Protein AF-0000000080772899 (afdb_homodimer)

Secondary structure (DSSP, 8-state):
-----HHHHHHHHHHT-TTEEEEEEETHHHHT---TT--EEEEEEES-SS-EEEEEEETTEEEEEEEEETHHHHS--GGGGGGTTPEEEE-STTHHHHHHHHHHHHHHH-PPPPPHHHHHHHHHHHHHHHHHHTT-SHHHHHHHHHHHHHHHHHHHHTTT-----HHHHHHHHHHH-HHHHHHHHHHHSTT--HHHHHHHHHHHH-S-SS----/-----HHHHHHHHHHT-TTEEEEEEETHHHHT---TT--EEEEEEES-SS-EEEEEEETTEEEEEEEEETHHHHS--GGGGGGTTPEEEE-STTHHHHHHHHHHHHHHH-PPPPPHHHHHHHHHHHHHHHHHHTT-SHHHHHHHHHHHHHHHHHHHHTTT-----HHHHHHHHHHH-HHHHHHHHHHHSTT--HHHHHHHHHHHH-S-TT----

pLDDT: mean 91.38, std 11.82, range [28.06, 98.69]

InterPro domains:
  IPR041633 Polymerase beta, nucleotidyltransferase [PF18765] (10-60)
  IPR043519 Nucleotidyltransferase superfamily [G3DSA:3.30.460.10] (4-57)
  IPR043519 Nucleotidyltransferase superfamily [SSF81301] (3-81)

Organism: Chromobacterium violaceum (strain ATCC 12472 / DSM 30191 / JCM 1249 / CCUG 213 / NBRC 12614 / NCIMB 9131 / NCTC 9757 / MK) (NCBI:txid243365)

Sequence (428 aa):
MELTDLLPRIVAALERDERLHTVLLYGSRADGSANQGSDYDIAAFGAVPQTTRDTRRIDGQYLDLFLHPDSALDAPTEAHLALRGATILRQRGEAGSRFLARLEALHAAGPQPLSEDEAQARRDWAHKMAARIQRGDAEGDYRRVWLLTALLEDYFALRGMWFEGPKKALRWLERHDGASRLAFEQALKPNAGYEAIERLVRMVAGPPRDGGMAMELTDLLPRIVAALERDERLHTVLLYGSRADGSANQGSDYDIAAFGAVPQTTRDTRRIDGQYLDLFLHPDSALDAPTEAHLALRGATILRQRGEAGSRFLARLEALHAAGPQPLSEDEAQARRDWAHKMAARIQRGDAEGDYRRVWLLTALLEDYFALRGMWFEGPKKALRWLERHDGASRLAFEQALKPNAGYEAIERLVRMVAGPPRDGGMA

Nearest PDB structures (foldseek):
  4ebk-assembly1_B  TM=5.921E-01  e=7.227E-07  Pseudomonas aeruginosa
  3c18-assembly2_C  TM=4.710E-01  e=3.616E-07  Exiguobacterium sibiricum 255-15
  4ebj-assembly1_B  TM=5.857E-01  e=1.082E-06  Pseudomonas aeruginosa
  6un8-assembly1_A  TM=6.399E-01  e=6.114E-06  Staphylococcus aureus
  7ae9-assembly2_G  TM=5.530E-01  e=1.851E-03  Aphanizomenon flos-aquae 2012/KM1/D3

Solvent-accessible surface area (backbone atoms only — not comparable to full-atom values): 23346 Å² total; per-residue (Å²): 127,75,82,72,69,62,58,63,57,53,51,53,58,48,62,70,39,79,52,45,51,27,33,31,35,20,55,42,66,44,69,70,70,48,57,97,83,47,50,46,34,34,41,35,29,21,81,45,96,55,71,46,61,48,67,45,73,57,94,90,35,43,35,43,34,36,38,32,23,53,68,49,54,77,54,71,53,80,89,49,50,72,48,53,80,40,41,78,76,38,48,53,85,55,48,54,58,51,31,47,52,52,41,50,52,51,57,70,69,44,53,82,67,65,50,69,50,56,46,48,43,51,30,50,47,49,54,52,44,56,60,49,30,72,70,71,42,67,65,16,33,47,41,46,28,39,49,59,45,48,45,61,49,44,43,25,46,75,67,52,37,76,67,78,48,68,68,57,47,53,54,49,25,57,75,75,34,51,68,59,35,51,31,49,48,47,36,41,39,54,73,42,52,68,65,38,42,51,50,34,41,36,72,56,47,41,74,71,84,76,67,74,68,125,126,77,82,70,69,62,59,63,58,54,51,52,58,49,61,68,38,79,52,45,51,27,33,32,34,21,56,41,66,45,70,70,71,47,57,96,83,48,48,45,35,36,41,35,28,20,81,44,96,56,69,45,59,50,65,45,73,57,94,89,35,43,35,43,36,36,38,32,22,55,67,50,55,77,54,72,52,80,88,48,51,72,48,52,80,39,39,79,76,38,49,53,86,56,46,52,58,52,31,46,51,51,41,50,51,51,58,72,70,43,54,82,67,64,52,70,50,57,46,50,42,52,30,51,47,48,56,52,44,57,61,48,29,71,72,71,43,66,64,17,32,46,42,47,26,40,49,60,46,48,46,61,49,44,43,25,48,74,66,49,38,77,66,78,48,68,68,56,46,53,51,47,25,56,75,74,35,52,69,60,35,51,32,49,49,48,36,43,37,54,73,42,52,68,66,38,42,50,50,36,41,35,72,55,46,42,74,72,84,83,59,79,69,125

Structure (mmCIF, N/CA/C/O backbone):
data_AF-0000000080772899-model_v1
#
loop_
_entity.id
_entity.type
_entity.pdbx_description
1 polymer 'Polymerase beta nucleotidyltransferase domain-containing protein'
#
loop_
_atom_site.group_PDB
_atom_site.id
_atom_site.type_symbol
_atom_site.label_atom_id
_atom_site.label_alt_id
_atom_site.label_comp_id
_atom_site.label_asym_id
_atom_site.label_entity_id
_atom_site.label_seq_id
_atom_site.pdbx_PDB_ins_code
_atom_site.Cartn_x
_atom_site.Cartn_y
_atom_site.Cartn_z
_atom_site.occupancy
_atom_site.B_iso_or_equiv
_atom_site.auth_seq_id
_atom_site.auth_comp_id
_atom_site.auth_asym_id
_atom_site.auth_atom_id
_atom_site.pdbx_PDB_model_num
ATOM 1 N N . MET A 1 1 ? 6.246 33.562 25.125 1 28.16 1 MET A N 1
ATOM 2 C CA . MET A 1 1 ? 6.066 33.688 23.688 1 28.16 1 MET A CA 1
ATOM 3 C C . MET A 1 1 ? 4.8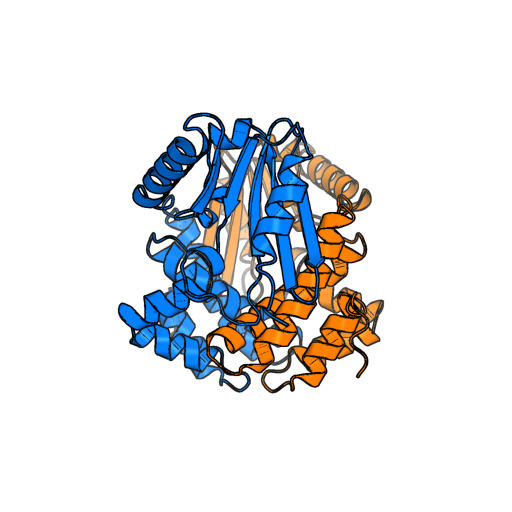44 32.906 23.219 1 28.16 1 MET A C 1
ATOM 5 O O . MET A 1 1 ? 4.727 31.703 23.484 1 28.16 1 MET A O 1
ATOM 9 N N . GLU A 1 2 ? 3.727 33.344 23.25 1 35.03 2 GLU A N 1
ATOM 10 C CA . GLU A 1 2 ? 2.439 32.719 22.938 1 35.03 2 GLU A CA 1
ATOM 11 C C . GLU A 1 2 ? 2.52 31.891 21.672 1 35.03 2 GLU A C 1
ATOM 13 O O . GLU A 1 2 ? 3.109 32.312 20.672 1 35.03 2 GLU A O 1
ATOM 18 N N . LEU A 1 3 ? 2.895 30.625 21.688 1 42.16 3 LEU A N 1
ATOM 19 C CA . LEU A 1 3 ? 2.904 29.688 20.562 1 42.16 3 LEU A CA 1
ATOM 20 C C . LEU A 1 3 ? 1.981 30.156 19.453 1 42.16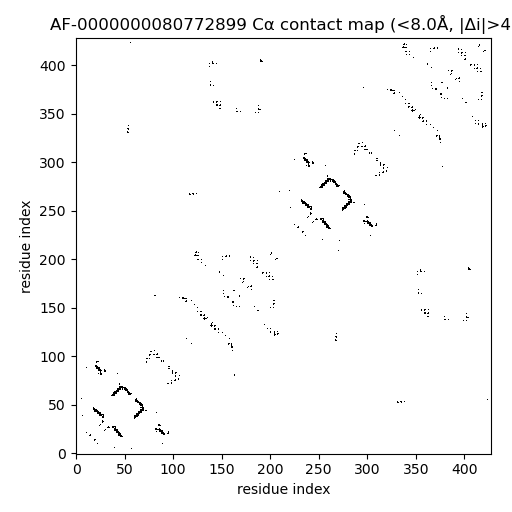 3 LEU A C 1
ATOM 22 O O . LEU A 1 3 ? 0.759 30.172 19.609 1 42.16 3 LEU A O 1
ATOM 26 N N . THR A 1 4 ? 2.186 31.297 18.812 1 51.69 4 THR A N 1
ATOM 27 C CA . THR A 1 4 ? 1.418 31.938 17.766 1 51.69 4 THR A CA 1
ATOM 28 C C . THR A 1 4 ? 0.928 30.922 16.734 1 51.69 4 THR A C 1
ATOM 30 O O . THR A 1 4 ? 1.703 30.078 16.266 1 51.69 4 THR A O 1
ATOM 33 N N . ASP A 1 5 ? -0.437 30.516 16.688 1 74.06 5 ASP A N 1
ATOM 34 C CA . ASP A 1 5 ? -1.216 29.594 15.859 1 74.06 5 ASP A CA 1
ATOM 35 C C . ASP A 1 5 ? -0.759 29.641 14.398 1 74.06 5 ASP A C 1
ATOM 37 O O . ASP A 1 5 ? -0.79 30.703 13.766 1 74.06 5 ASP A O 1
ATOM 41 N N . LEU A 1 6 ? 0.21 28.812 13.953 1 86.69 6 LEU A N 1
ATOM 42 C CA . LEU A 1 6 ? 0.747 28.672 12.602 1 86.69 6 LEU A CA 1
ATOM 43 C C . LEU A 1 6 ? -0.371 28.703 11.57 1 86.69 6 LEU A C 1
ATOM 45 O O . LEU A 1 6 ? -0.148 29.094 10.422 1 86.69 6 LEU A O 1
ATOM 49 N N . LEU A 1 7 ? -1.525 28.5 12.039 1 90.19 7 LEU A N 1
ATOM 50 C CA . LEU A 1 7 ? -2.623 28.312 11.102 1 90.19 7 LEU A CA 1
ATOM 51 C C . LEU A 1 7 ? -2.975 29.609 10.398 1 90.19 7 LEU A C 1
ATOM 53 O O . LEU A 1 7 ? -3.055 29.656 9.172 1 90.19 7 LEU A O 1
ATOM 57 N N . PRO A 1 8 ? -3.084 30.719 11.102 1 90.25 8 PRO A N 1
ATOM 58 C CA . PRO A 1 8 ? -3.398 31.984 10.422 1 90.25 8 PRO A CA 1
ATOM 59 C C . PRO A 1 8 ? -2.334 32.375 9.406 1 90.25 8 PRO A C 1
ATOM 61 O O . PRO A 1 8 ? -2.66 32.938 8.359 1 90.25 8 PRO A O 1
ATOM 64 N N . ARG A 1 9 ? -1.115 32.031 9.766 1 89.94 9 ARG A N 1
ATOM 65 C CA . ARG A 1 9 ? -0.028 32.375 8.844 1 89.94 9 ARG A CA 1
ATOM 66 C C . ARG A 1 9 ? -0.123 31.531 7.566 1 89.94 9 ARG A C 1
ATOM 68 O O . ARG A 1 9 ? 0.094 32.062 6.469 1 89.94 9 ARG A O 1
ATOM 75 N N . ILE A 1 10 ? -0.411 30.297 7.738 1 90.19 10 ILE A N 1
ATOM 76 C CA . ILE A 1 10 ? -0.549 29.406 6.594 1 90.19 10 ILE A CA 1
ATOM 77 C C . ILE A 1 10 ? -1.709 29.859 5.715 1 90.19 10 ILE A C 1
ATOM 79 O O . ILE A 1 10 ? -1.568 29.969 4.492 1 90.19 10 ILE A O 1
ATOM 83 N N . VAL A 1 11 ? -2.758 30.234 6.301 1 90.88 11 VAL A N 1
ATOM 84 C CA . VAL A 1 11 ? -3.955 30.641 5.578 1 90.88 11 VAL A CA 1
ATOM 85 C C . VAL A 1 11 ? -3.682 31.953 4.832 1 90.88 11 VAL A C 1
ATOM 87 O O . VAL A 1 11 ? -4.074 32.094 3.672 1 90.88 11 VAL A O 1
ATOM 90 N N . ALA A 1 12 ? -2.984 32.812 5.477 1 91.12 12 ALA A N 1
ATOM 91 C CA . ALA A 1 12 ? -2.645 34.094 4.848 1 91.12 12 ALA A CA 1
ATOM 92 C C . ALA A 1 12 ? -1.775 33.875 3.613 1 91.12 12 ALA A C 1
ATOM 94 O O . ALA A 1 12 ? -1.968 34.562 2.59 1 91.12 12 ALA A O 1
ATOM 95 N N . ALA A 1 13 ? -0.853 32.969 3.754 1 90.75 13 ALA A N 1
ATOM 96 C CA . ALA A 1 13 ? 0.016 32.688 2.621 1 90.75 13 ALA A CA 1
ATOM 97 C C . ALA A 1 13 ? -0.786 32.094 1.458 1 90.75 13 ALA A C 1
ATOM 99 O O . ALA A 1 13 ? -0.538 32.438 0.298 1 90.75 13 ALA A O 1
ATOM 100 N N . LEU A 1 14 ? -1.73 31.281 1.752 1 92 14 LEU A N 1
ATOM 101 C CA . LEU A 1 14 ? -2.559 30.656 0.723 1 92 14 LEU A CA 1
ATOM 102 C C . LEU A 1 14 ? -3.49 31.688 0.087 1 92 14 LEU A C 1
ATOM 104 O O . LEU A 1 14 ? -3.826 31.578 -1.095 1 92 14 LEU A O 1
ATOM 108 N N . GLU A 1 15 ? -3.859 32.656 0.807 1 90.38 15 GLU A N 1
ATOM 109 C CA . GLU A 1 15 ? -4.738 33.719 0.31 1 90.38 15 GLU A CA 1
ATOM 110 C C . GLU A 1 15 ? -4.031 34.562 -0.731 1 90.38 15 GLU A C 1
ATOM 112 O O . GLU A 1 15 ? -4.68 35.188 -1.57 1 90.38 15 GLU A O 1
ATOM 117 N N . ARG A 1 16 ? -2.732 34.594 -0.624 1 93.38 16 ARG A N 1
ATOM 118 C CA . ARG A 1 16 ? -1.959 35.375 -1.577 1 93.38 16 ARG A CA 1
ATOM 119 C C . ARG A 1 16 ? -1.932 34.719 -2.947 1 93.38 16 ARG A C 1
ATOM 121 O O . ARG A 1 16 ? -1.626 35.375 -3.953 1 93.38 16 ARG A O 1
ATOM 128 N N . ASP A 1 17 ? -2.16 33.469 -2.943 1 94.38 17 ASP A N 1
ATOM 129 C CA . ASP A 1 17 ? -2.275 32.75 -4.211 1 94.38 17 ASP A CA 1
ATOM 130 C C . ASP A 1 17 ? -3.688 32.875 -4.781 1 94.38 17 ASP A C 1
ATOM 132 O O . ASP A 1 17 ? -4.594 32.156 -4.359 1 94.38 17 ASP A O 1
ATOM 136 N N . GLU A 1 18 ? -3.871 33.656 -5.777 1 93.69 18 GLU A N 1
ATOM 137 C CA . GLU A 1 18 ? -5.184 34 -6.316 1 93.69 18 GLU A CA 1
ATOM 138 C C . GLU A 1 18 ? -5.832 32.781 -6.977 1 93.69 18 GLU A C 1
ATOM 140 O O . GLU A 1 18 ? -7.035 32.781 -7.242 1 93.69 18 GLU A O 1
ATOM 145 N N . ARG A 1 19 ? -5.059 31.844 -7.277 1 95.31 19 ARG A N 1
ATOM 146 C CA . ARG A 1 19 ? -5.598 30.625 -7.891 1 95.31 19 ARG A CA 1
ATOM 147 C C . ARG A 1 19 ? -6.453 29.844 -6.898 1 95.31 19 ARG A C 1
ATOM 149 O O . ARG A 1 19 ? -7.355 29.109 -7.297 1 95.31 19 ARG A O 1
ATOM 156 N N . LEU A 1 20 ? -6.223 30 -5.629 1 97.12 20 LEU A N 1
ATOM 157 C CA . LEU A 1 20 ? -6.824 29.172 -4.59 1 97.12 20 LEU A CA 1
ATOM 158 C C . LEU A 1 20 ? -8.008 29.875 -3.947 1 97.12 20 LEU A C 1
ATOM 160 O O . LEU A 1 20 ? -7.922 31.062 -3.613 1 97.12 20 LEU A O 1
ATOM 164 N N . HIS A 1 21 ? -9.18 29.109 -3.811 1 97.12 21 HIS A N 1
ATOM 165 C CA . HIS A 1 21 ? -10.359 29.797 -3.314 1 97.12 21 HIS A CA 1
ATOM 166 C C . HIS A 1 21 ? -11.016 29.031 -2.176 1 97.12 21 HIS A C 1
ATOM 168 O O . HIS A 1 21 ? -11.836 29.578 -1.435 1 97.12 21 HIS A O 1
ATOM 174 N N . THR A 1 22 ? -10.766 27.828 -2.023 1 97.69 22 THR A N 1
ATOM 175 C CA . THR A 1 22 ? -11.328 26.984 -0.972 1 97.69 22 THR A CA 1
ATOM 176 C C . THR A 1 22 ? -10.219 26.266 -0.208 1 97.69 22 THR A C 1
ATOM 178 O O . THR A 1 22 ? -9.352 25.641 -0.812 1 97.69 22 THR A O 1
ATOM 181 N N . VAL A 1 23 ? -10.211 26.438 1.119 1 97.5 23 VAL A N 1
ATOM 182 C CA . VAL A 1 23 ? -9.164 25.891 1.971 1 97.5 23 VAL A CA 1
ATOM 183 C C . VAL A 1 23 ? -9.789 25.141 3.146 1 97.5 23 VAL A C 1
ATOM 185 O O . VAL A 1 23 ? -10.648 25.672 3.846 1 97.5 23 VAL A O 1
ATOM 188 N N . LEU A 1 24 ? -9.367 23.875 3.301 1 97.81 24 LEU A N 1
ATOM 189 C CA . LEU A 1 24 ? -9.883 23.016 4.359 1 97.81 24 LEU A CA 1
ATOM 190 C C . LEU A 1 24 ? -8.766 22.594 5.312 1 97.81 24 LEU A C 1
ATOM 192 O O . LEU A 1 24 ? -7.664 22.266 4.875 1 97.81 24 LEU A O 1
ATOM 196 N N . LEU A 1 25 ? -9.023 22.719 6.598 1 97.12 25 LEU A N 1
ATOM 197 C CA . LEU A 1 25 ? -8.195 22.094 7.617 1 97.12 25 LEU A CA 1
ATOM 198 C C . LEU A 1 25 ? -8.719 20.719 7.984 1 97.12 25 LEU A C 1
ATOM 200 O O . LEU A 1 25 ? -9.906 20.562 8.281 1 97.12 25 LEU A O 1
ATOM 204 N N . TYR A 1 26 ? -7.863 19.672 7.844 1 96.38 26 TYR A N 1
ATOM 205 C CA . TYR A 1 26 ? -8.297 18.328 8.188 1 96.38 26 TYR A CA 1
ATOM 206 C C . TYR A 1 26 ? -7.258 17.625 9.055 1 96.38 26 TYR A C 1
ATOM 208 O O . TYR A 1 26 ? -6.297 18.234 9.508 1 96.38 26 TYR A O 1
ATOM 216 N N . GLY A 1 27 ? -7.57 16.359 9.477 1 93 27 GLY A N 1
ATOM 217 C CA . GLY A 1 27 ? -6.652 15.633 10.344 1 93 27 GLY A CA 1
ATOM 218 C C . GLY A 1 27 ? -6.855 15.93 11.812 1 93 27 GLY A C 1
ATOM 219 O O . GLY A 1 27 ? -7.953 16.312 12.227 1 93 27 GLY A O 1
ATOM 220 N N . SER A 1 28 ? -5.805 15.773 12.547 1 90.56 28 SER A N 1
ATOM 221 C CA . SER A 1 28 ? -5.898 15.82 14 1 90.56 28 SER A CA 1
ATOM 222 C C . SER A 1 28 ? -6.207 17.234 14.492 1 90.56 28 SER A C 1
ATOM 224 O O . SER A 1 28 ? -6.855 17.406 15.523 1 90.56 28 SER A O 1
ATOM 226 N N . ARG A 1 29 ? -5.723 18.219 13.82 1 89.81 29 ARG A N 1
ATOM 227 C CA . ARG A 1 29 ? -5.949 19.594 14.258 1 89.81 29 ARG A CA 1
ATOM 228 C C . ARG A 1 29 ? -7.391 20.031 14 1 89.81 29 ARG A C 1
ATOM 230 O O . ARG A 1 29 ? -7.879 20.984 14.602 1 89.81 29 ARG A O 1
ATOM 237 N N . ALA A 1 30 ? -8.039 19.328 13.125 1 89.94 30 ALA A N 1
ATOM 238 C CA . ALA A 1 30 ? -9.445 19.625 12.859 1 89.94 30 ALA A CA 1
ATOM 239 C C . ALA A 1 30 ? -10.359 18.844 13.797 1 89.94 30 ALA A C 1
ATOM 241 O O . ALA A 1 30 ? -11.406 19.328 14.211 1 89.94 30 ALA A O 1
ATOM 242 N N . ASP A 1 31 ? -9.945 17.641 14.109 1 87.12 31 ASP A N 1
ATOM 243 C CA . ASP A 1 31 ? -10.883 16.797 14.852 1 87.12 31 ASP A CA 1
ATOM 244 C C . ASP A 1 31 ? -10.594 16.844 16.344 1 87.12 31 ASP A C 1
ATOM 246 O O . ASP A 1 31 ? -11.164 16.078 17.125 1 87.12 31 ASP A O 1
ATOM 250 N N . GLY A 1 32 ? -9.727 17.672 16.781 1 85.25 32 GLY A N 1
ATOM 251 C CA . GLY A 1 32 ? -9.516 17.938 18.188 1 85.25 32 GLY A CA 1
ATOM 252 C C . GLY A 1 32 ? -8.555 16.969 18.844 1 85.25 32 GLY A C 1
ATOM 253 O O . GLY A 1 32 ? -8.289 17.062 20.047 1 85.25 32 GLY A O 1
ATOM 254 N N . SER A 1 33 ? -8 16.031 18.125 1 84.5 33 SER A N 1
ATOM 255 C CA . SER A 1 33 ? -7.141 15.008 18.703 1 84.5 33 SER A CA 1
ATOM 256 C C . SER A 1 33 ? -5.672 15.398 18.594 1 84.5 33 SER A C 1
ATOM 258 O O . SER A 1 33 ? -4.785 14.617 18.953 1 84.5 33 SER A O 1
ATOM 260 N N . ALA A 1 34 ? -5.391 16.625 18.203 1 85.5 34 ALA A N 1
ATOM 261 C CA . ALA A 1 34 ? -4.023 17.078 17.969 1 85.5 34 ALA A CA 1
ATOM 262 C C . ALA A 1 34 ? -3.23 17.125 19.281 1 85.5 34 ALA A C 1
ATOM 264 O O . ALA A 1 34 ? -3.791 17.406 20.344 1 85.5 34 ALA A O 1
ATOM 265 N N . ASN A 1 35 ? -1.998 16.75 19.172 1 81.25 35 ASN A N 1
ATOM 266 C CA . ASN A 1 35 ? -1.027 16.969 20.234 1 81.25 35 ASN A CA 1
ATOM 267 C C . ASN A 1 35 ? 0.143 17.828 19.766 1 81.25 35 ASN A C 1
ATOM 269 O O . ASN A 1 35 ? 0.094 18.422 18.688 1 81.25 35 ASN A O 1
ATOM 273 N N . GLN A 1 36 ? 1.188 18.047 20.578 1 75.88 36 GLN A N 1
ATOM 274 C CA . GLN A 1 36 ? 2.287 18.969 20.312 1 75.88 36 GLN A CA 1
ATOM 275 C C . GLN A 1 36 ? 3.018 18.578 19.016 1 75.88 36 GLN A C 1
ATOM 277 O O . GLN A 1 36 ? 3.531 19.453 18.312 1 75.88 36 GLN A O 1
ATOM 282 N N . GLY A 1 37 ? 2.912 17.359 18.594 1 78 37 GLY A N 1
ATOM 283 C CA . GLY A 1 37 ? 3.656 16.938 17.422 1 78 37 GLY A CA 1
ATOM 284 C C . GLY A 1 37 ? 2.777 16.719 16.203 1 78 37 GLY A C 1
ATOM 285 O O . GLY A 1 37 ? 3.26 16.281 15.148 1 78 37 GLY A O 1
ATOM 286 N N . SER A 1 38 ? 1.555 17.297 16.328 1 86.5 38 SER A N 1
ATOM 287 C CA . SER A 1 38 ? 0.625 17.062 15.227 1 86.5 38 SER A CA 1
ATOM 288 C C . SER A 1 38 ? 0.899 18 14.062 1 86.5 38 SER A C 1
ATOM 290 O O . SER A 1 38 ? 1.216 19.172 14.266 1 86.5 38 SER A O 1
ATOM 292 N N . ASP A 1 39 ? 0.704 17.438 12.844 1 89.5 39 ASP A N 1
ATOM 293 C CA . ASP A 1 39 ? 0.896 18.219 11.625 1 89.5 39 ASP A CA 1
ATOM 294 C C . ASP A 1 39 ? -0.32 19.094 11.336 1 89.5 39 ASP A C 1
ATOM 296 O O . ASP A 1 39 ? -1.394 18.891 11.906 1 89.5 39 ASP A O 1
ATOM 300 N N . TYR A 1 40 ? 0.021 20.172 10.664 1 93 40 TYR A N 1
ATOM 301 C CA . TYR A 1 40 ? -1.071 20.891 10.023 1 93 40 TYR A CA 1
ATOM 302 C C . TYR A 1 40 ? -1.413 20.281 8.672 1 93 40 TYR A C 1
ATOM 304 O O . TYR A 1 40 ? -0.63 20.375 7.723 1 93 40 TYR A O 1
ATOM 312 N N . ASP A 1 41 ? -2.549 19.688 8.578 1 95.31 41 ASP A N 1
ATOM 313 C CA . ASP A 1 41 ? -3.035 19.062 7.344 1 95.31 41 ASP A CA 1
ATOM 314 C C . ASP A 1 41 ? -4.035 19.984 6.637 1 95.31 41 ASP A C 1
ATOM 316 O O . ASP A 1 41 ? -5.145 20.203 7.125 1 95.31 41 ASP A O 1
ATOM 320 N N . ILE A 1 42 ? -3.607 20.453 5.469 1 96.56 42 ILE A N 1
ATOM 321 C CA . ILE A 1 42 ? -4.418 21.453 4.773 1 96.56 42 ILE A CA 1
ATOM 322 C C . ILE A 1 42 ? -4.668 21 3.336 1 96.56 42 ILE A C 1
ATOM 324 O O . ILE A 1 42 ? -3.756 20.5 2.67 1 96.56 42 ILE A O 1
ATOM 328 N N . ALA A 1 43 ? -5.855 21.094 2.893 1 97.56 43 ALA A N 1
ATOM 329 C CA . ALA A 1 43 ? -6.223 20.922 1.488 1 97.56 43 ALA A CA 1
ATOM 330 C C . ALA A 1 43 ? -6.723 22.234 0.891 1 97.56 43 ALA A C 1
ATOM 332 O O . ALA A 1 43 ? -7.605 22.875 1.454 1 97.56 43 ALA A O 1
ATOM 333 N N . ALA A 1 44 ? -6.121 22.609 -0.184 1 97.81 44 ALA A N 1
ATOM 334 C CA . ALA A 1 44 ? -6.543 23.812 -0.901 1 97.81 44 ALA A CA 1
ATOM 335 C C . ALA A 1 44 ? -6.969 23.484 -2.328 1 97.81 44 ALA A C 1
ATOM 337 O O . ALA A 1 44 ? -6.371 22.625 -2.977 1 97.81 44 ALA A O 1
ATOM 338 N N . PHE A 1 45 ? -7.992 24.219 -2.785 1 97.88 45 PHE A N 1
ATOM 339 C CA . PHE A 1 45 ? -8.562 23.969 -4.102 1 97.88 45 PHE A CA 1
ATOM 340 C C . PHE A 1 45 ? -8.547 25.234 -4.945 1 97.88 45 PHE A C 1
ATOM 342 O O . PHE A 1 45 ? -8.82 26.328 -4.441 1 97.88 45 PHE A O 1
ATOM 349 N N . GLY A 1 46 ? -8.242 25.031 -6.215 1 97 46 GLY A N 1
ATOM 350 C CA . GLY A 1 46 ? -8.266 26.172 -7.121 1 97 46 GLY A CA 1
ATOM 351 C C . GLY A 1 46 ? -7.84 25.812 -8.531 1 97 46 GLY A C 1
ATOM 352 O O . GLY A 1 46 ? -7.953 24.656 -8.953 1 97 46 GLY A O 1
ATOM 353 N N . ALA A 1 47 ? -7.5 26.859 -9.305 1 95.94 47 ALA A N 1
ATOM 354 C CA . ALA A 1 47 ? -7.129 26.719 -10.711 1 95.94 47 ALA A CA 1
ATOM 355 C C . ALA A 1 47 ? -5.695 26.219 -10.852 1 95.94 47 ALA A C 1
ATOM 357 O O . ALA A 1 47 ? -4.812 26.953 -11.289 1 95.94 47 ALA A O 1
ATOM 358 N N . VAL A 1 48 ? -5.445 24.969 -10.445 1 95 48 VAL A N 1
ATOM 359 C CA . VAL A 1 48 ? -4.16 24.297 -10.602 1 95 48 VAL A CA 1
ATOM 360 C C . VAL A 1 48 ? -4.312 23.094 -11.523 1 95 48 VAL A C 1
ATOM 362 O O . VAL A 1 48 ? -5.395 22.516 -11.617 1 95 48 VAL A O 1
ATOM 365 N N . PRO A 1 49 ? -3.338 22.781 -12.258 1 92.75 49 PRO A N 1
ATOM 366 C CA . PRO A 1 49 ? -3.467 21.766 -13.305 1 92.75 49 PRO A CA 1
ATOM 367 C C . PRO A 1 49 ? -3.592 20.359 -12.75 1 92.75 49 PRO A C 1
ATOM 369 O O . PRO A 1 49 ? -4.195 19.484 -13.383 1 92.75 49 PRO A O 1
ATOM 372 N N . GLN A 1 50 ? -2.953 20.109 -11.602 1 92.12 50 GLN A N 1
ATOM 373 C CA . GLN A 1 50 ? -2.973 18.781 -11 1 92.12 50 GLN A CA 1
ATOM 374 C C . GLN A 1 50 ? -2.756 18.859 -9.492 1 92.12 50 GLN A C 1
ATOM 376 O O . GLN A 1 50 ? -2.361 19.906 -8.969 1 92.12 50 GLN A O 1
ATOM 381 N N . THR A 1 51 ? -3.154 17.812 -8.883 1 92.19 51 THR A N 1
ATOM 382 C CA . THR A 1 51 ? -2.92 17.75 -7.445 1 92.19 51 THR A CA 1
ATOM 383 C C . THR A 1 51 ? -1.426 17.703 -7.141 1 92.19 51 THR A C 1
ATOM 385 O O . THR A 1 51 ? -0.678 16.953 -7.77 1 92.19 51 THR A O 1
ATOM 388 N N . THR A 1 52 ? -1.001 18.516 -6.234 1 91.19 52 THR A N 1
ATOM 389 C CA . THR A 1 52 ? 0.38 18.516 -5.766 1 91.19 52 THR A CA 1
ATOM 390 C C . THR A 1 52 ? 0.432 18.562 -4.238 1 91.19 52 THR A C 1
ATOM 392 O O . THR A 1 52 ? -0.555 18.906 -3.588 1 91.19 52 THR A O 1
ATOM 395 N N . ARG A 1 53 ? 1.531 18.062 -3.736 1 90.88 53 ARG A N 1
ATOM 396 C CA . ARG A 1 53 ? 1.735 18.047 -2.291 1 90.88 53 ARG A CA 1
ATOM 397 C C . ARG A 1 53 ? 2.943 18.891 -1.897 1 90.88 53 ARG A C 1
ATOM 399 O O . ARG A 1 53 ? 3.975 18.859 -2.574 1 90.88 53 ARG A O 1
ATOM 406 N N . ASP A 1 54 ? 2.744 19.719 -0.877 1 88.19 54 ASP A N 1
ATOM 407 C CA . ASP A 1 54 ? 3.799 20.562 -0.331 1 88.19 54 ASP A CA 1
ATOM 408 C C . ASP A 1 54 ? 3.99 20.312 1.163 1 88.19 54 ASP A C 1
ATOM 410 O O . ASP A 1 54 ? 3.141 20.688 1.975 1 88.19 54 ASP A O 1
ATOM 414 N N . THR A 1 55 ? 5.098 19.641 1.468 1 89.5 55 THR A N 1
ATOM 415 C CA . THR A 1 55 ? 5.418 19.406 2.871 1 89.5 55 THR A CA 1
ATOM 416 C C . THR A 1 55 ? 6.535 20.344 3.334 1 89.5 55 THR A C 1
ATOM 418 O O . THR A 1 55 ? 7.484 20.594 2.59 1 89.5 55 THR A O 1
ATOM 421 N N . ARG A 1 56 ? 6.324 21 4.492 1 85.44 56 ARG A N 1
ATOM 422 C CA . ARG A 1 56 ? 7.312 21.938 5.039 1 85.44 56 ARG A CA 1
ATOM 423 C C . ARG A 1 56 ? 7.297 21.906 6.562 1 85.44 56 ARG A C 1
ATOM 425 O O . ARG A 1 56 ? 6.309 21.5 7.172 1 85.44 56 ARG A O 1
ATOM 432 N N . ARG A 1 57 ? 8.422 22.281 6.969 1 83.81 57 ARG A N 1
ATOM 433 C CA . ARG A 1 57 ? 8.477 22.594 8.391 1 83.81 57 ARG A CA 1
ATOM 434 C C . ARG A 1 57 ? 8.5 24.094 8.625 1 83.81 57 ARG A C 1
ATOM 436 O O . ARG A 1 57 ? 9.289 24.812 8.016 1 83.81 57 ARG A O 1
ATOM 443 N N . ILE A 1 58 ? 7.551 24.562 9.352 1 82.62 58 ILE A N 1
ATOM 444 C CA . ILE A 1 58 ? 7.445 25.984 9.695 1 82.62 58 ILE A CA 1
ATOM 445 C C . ILE A 1 58 ? 7.473 26.141 11.211 1 82.62 58 ILE A C 1
ATOM 447 O O . ILE A 1 58 ? 6.562 25.688 11.906 1 82.62 58 ILE A O 1
ATOM 451 N N . ASP A 1 59 ? 8.531 26.797 11.688 1 80.81 59 ASP A N 1
ATOM 452 C CA . ASP A 1 59 ? 8.68 27.047 13.117 1 80.81 59 ASP A CA 1
ATOM 453 C C . ASP A 1 59 ? 8.57 25.734 13.906 1 80.81 59 ASP A C 1
ATOM 455 O O . ASP A 1 59 ? 7.836 25.656 14.891 1 80.81 59 ASP A O 1
ATOM 459 N N . GLY A 1 60 ? 9.133 24.719 13.445 1 78.38 60 GLY A N 1
ATOM 460 C CA . GLY A 1 60 ? 9.211 23.438 14.156 1 78.38 60 GLY A CA 1
ATOM 461 C C . GLY A 1 60 ? 7.98 22.578 13.969 1 78.38 60 GLY A C 1
ATOM 462 O O . GLY A 1 60 ? 7.922 21.453 14.477 1 78.38 60 GLY A O 1
ATOM 463 N N . GLN A 1 61 ? 7.043 23.125 13.297 1 85.31 61 GLN A N 1
ATOM 464 C CA . GLN A 1 61 ? 5.812 22.375 13.062 1 85.31 61 GLN A CA 1
ATOM 465 C C . GLN A 1 61 ? 5.715 21.922 11.609 1 85.31 61 GLN A C 1
ATOM 467 O O . GLN A 1 61 ? 6.152 22.641 10.695 1 85.31 61 GLN A O 1
ATOM 472 N N . TYR A 1 62 ? 5.094 20.719 11.438 1 87 62 TYR A N 1
ATOM 473 C CA . TYR A 1 62 ? 4.992 20.188 10.094 1 87 62 TYR A CA 1
ATOM 474 C C . TYR A 1 62 ? 3.699 20.625 9.422 1 87 62 TYR A C 1
ATOM 476 O O . TYR A 1 62 ? 2.639 20.656 10.055 1 87 62 TYR A O 1
ATOM 484 N N . LEU A 1 63 ? 3.883 21.031 8.188 1 91.44 63 LEU A N 1
ATOM 485 C CA . LEU A 1 63 ? 2.746 21.312 7.32 1 91.44 63 LEU A CA 1
ATOM 486 C C . LEU A 1 63 ? 2.66 20.281 6.191 1 91.44 63 LEU A C 1
ATOM 488 O O . LEU A 1 63 ? 3.664 19.984 5.547 1 91.44 63 LEU A O 1
ATOM 492 N N . ASP A 1 64 ? 1.511 19.719 6.016 1 93.5 64 ASP A N 1
ATOM 493 C CA . ASP A 1 64 ? 1.162 18.891 4.871 1 93.5 64 ASP A CA 1
ATOM 494 C C . ASP A 1 64 ? 0.046 19.516 4.047 1 93.5 64 ASP A C 1
ATOM 496 O O . ASP A 1 64 ? -1.131 19.422 4.395 1 93.5 64 ASP A O 1
ATOM 500 N N . LEU A 1 65 ? 0.508 20.141 2.949 1 94.31 65 LEU A N 1
ATOM 501 C CA . LEU A 1 65 ? -0.418 20.891 2.115 1 94.31 65 LEU A CA 1
ATOM 502 C C . LEU A 1 65 ? -0.672 20.172 0.794 1 94.31 65 LEU A C 1
ATOM 504 O O . LEU A 1 65 ? 0.265 19.906 0.036 1 94.31 65 LEU A O 1
ATOM 508 N N . PHE A 1 66 ? -1.967 19.844 0.561 1 95.94 66 PHE A N 1
ATOM 509 C CA . PHE A 1 66 ? -2.375 19.312 -0.733 1 95.94 66 PHE A CA 1
ATOM 510 C C . PHE A 1 66 ? -3.121 20.375 -1.541 1 95.94 66 PHE A C 1
ATOM 512 O O . PHE A 1 66 ? -4.082 20.969 -1.054 1 95.94 66 PHE A O 1
ATOM 519 N N . LEU A 1 67 ? -2.609 20.594 -2.77 1 95.56 67 LEU A N 1
ATOM 520 C CA . LEU A 1 67 ? -3.293 21.453 -3.723 1 95.56 67 LEU A CA 1
ATOM 521 C C . LEU A 1 67 ? -4.078 20.625 -4.738 1 95.56 67 LEU A C 1
ATOM 523 O O . LEU A 1 67 ? -3.52 19.75 -5.398 1 95.56 67 LEU A O 1
ATOM 527 N N . HIS A 1 68 ? -5.328 20.938 -4.812 1 96.88 68 HIS A N 1
ATOM 528 C CA . HIS A 1 68 ? -6.203 20.188 -5.703 1 96.88 68 HIS A CA 1
ATOM 529 C C . HIS A 1 68 ? -6.812 21.094 -6.773 1 96.88 68 HIS A C 1
ATOM 531 O O . HIS A 1 68 ? -7.164 22.234 -6.496 1 96.88 68 HIS A O 1
ATOM 537 N N . PRO A 1 69 ? -7.023 20.5 -7.945 1 96.75 69 PRO A N 1
ATOM 538 C CA . PRO A 1 69 ? -7.762 21.234 -8.969 1 96.75 69 PRO A CA 1
ATOM 539 C C . PRO A 1 69 ? -9.242 21.391 -8.633 1 96.75 69 PRO A C 1
ATOM 541 O O . PRO A 1 69 ? -9.781 20.609 -7.84 1 96.75 69 PRO A O 1
ATOM 544 N N . ASP A 1 70 ? -9.875 22.297 -9.305 1 95.38 70 ASP A N 1
ATOM 545 C CA . ASP A 1 70 ? -11.297 22.578 -9.133 1 95.38 70 ASP A CA 1
ATOM 546 C C . ASP A 1 70 ? -12.133 21.328 -9.375 1 95.38 70 ASP A C 1
ATOM 548 O O . ASP A 1 70 ? -13.156 21.109 -8.719 1 95.38 70 ASP A O 1
ATOM 552 N N . SER A 1 71 ? -11.703 20.562 -10.266 1 95.06 71 SER A N 1
ATOM 553 C CA . SER A 1 71 ? -12.469 19.375 -10.664 1 95.06 71 SER A CA 1
ATOM 554 C C . SER A 1 71 ? -12.633 18.406 -9.508 1 95.06 71 SER A C 1
ATOM 556 O O . SER A 1 71 ? -13.594 17.641 -9.461 1 95.06 71 SER A O 1
ATOM 558 N N . ALA A 1 72 ? -11.75 18.453 -8.531 1 94.56 72 ALA A N 1
ATOM 559 C CA . ALA A 1 72 ? -11.836 17.562 -7.371 1 94.56 72 ALA A CA 1
ATOM 560 C C . ALA A 1 72 ? -13.031 17.938 -6.488 1 94.56 72 ALA A C 1
ATOM 562 O O . ALA A 1 72 ? -13.594 17.062 -5.812 1 94.56 72 ALA A O 1
ATOM 563 N N . LEU A 1 73 ? -13.414 19.172 -6.52 1 94.62 73 LEU A N 1
ATOM 564 C CA . LEU A 1 73 ? -14.539 19.625 -5.707 1 94.62 73 LEU A CA 1
ATOM 565 C C . LEU A 1 73 ? -15.852 19.047 -6.219 1 94.62 73 LEU A C 1
ATOM 567 O O . LEU A 1 73 ? -16.766 18.781 -5.434 1 94.62 73 LEU A O 1
ATOM 571 N N . ASP A 1 74 ? -15.82 18.812 -7.465 1 91.06 74 ASP A N 1
ATOM 572 C CA . ASP A 1 74 ? -17.078 18.422 -8.094 1 91.06 74 ASP A CA 1
ATOM 573 C C . ASP A 1 74 ? -17.203 16.891 -8.148 1 91.06 74 ASP A C 1
ATOM 575 O O . ASP A 1 74 ? -18.312 16.359 -8.305 1 91.06 74 ASP A O 1
ATOM 579 N N . ALA A 1 75 ? -16.141 16.266 -7.996 1 93.19 75 ALA A N 1
ATOM 580 C CA . ALA A 1 75 ? -16.156 14.805 -8.141 1 93.19 75 ALA A CA 1
ATOM 581 C C . ALA A 1 75 ? -15.227 14.141 -7.133 1 93.19 75 ALA A C 1
ATOM 583 O O . ALA A 1 75 ? -14.242 13.508 -7.52 1 93.19 75 ALA A O 1
ATOM 584 N N . PRO A 1 76 ? -15.633 14.289 -5.859 1 94.38 76 PRO A N 1
ATOM 585 C CA . PRO A 1 76 ? -14.789 13.617 -4.871 1 94.38 76 PRO A CA 1
ATOM 586 C C . PRO A 1 76 ? -14.758 12.102 -5.047 1 94.38 76 PRO A C 1
ATOM 588 O O . PRO A 1 76 ? -15.734 11.508 -5.516 1 94.38 76 PRO A O 1
ATOM 591 N N . THR A 1 77 ? -13.609 11.531 -4.766 1 94.06 77 THR A N 1
ATOM 592 C CA . THR A 1 77 ? -13.391 10.086 -4.832 1 94.06 77 THR A CA 1
ATOM 593 C C . THR A 1 77 ? -12.969 9.539 -3.469 1 94.06 77 THR A C 1
ATOM 595 O O . THR A 1 77 ? -12.867 10.297 -2.498 1 94.06 77 THR A O 1
ATOM 598 N N . GLU A 1 78 ? -12.734 8.281 -3.436 1 93.88 78 GLU A N 1
ATOM 599 C CA . GLU A 1 78 ? -12.289 7.645 -2.201 1 93.88 78 GLU A CA 1
ATOM 600 C C . GLU A 1 78 ? -10.977 8.258 -1.711 1 93.88 78 GLU A C 1
ATOM 602 O O . GLU A 1 78 ? -10.719 8.289 -0.506 1 93.88 78 GLU A O 1
ATOM 607 N N . ALA A 1 79 ? -10.219 8.781 -2.623 1 92.12 79 ALA A N 1
ATOM 608 C CA . ALA A 1 79 ? -8.93 9.367 -2.293 1 92.12 79 ALA A CA 1
ATOM 609 C C . ALA A 1 79 ? -9.094 10.609 -1.428 1 92.12 79 ALA A C 1
ATOM 611 O O . ALA A 1 79 ? -8.141 11.062 -0.785 1 92.12 79 ALA A O 1
ATOM 612 N N . HIS A 1 80 ? -10.266 11.148 -1.354 1 96 80 HIS A N 1
ATOM 613 C CA . HIS A 1 80 ? -10.508 12.398 -0.653 1 96 80 HIS A CA 1
ATOM 614 C C . HIS A 1 80 ? -11.164 12.156 0.703 1 96 80 HIS A C 1
ATOM 616 O O . HIS A 1 80 ? -11.406 13.102 1.459 1 96 80 HIS A O 1
ATOM 622 N N . LEU A 1 81 ? -11.359 10.93 1.039 1 95.5 81 LEU A N 1
ATOM 623 C CA . LEU A 1 81 ? -12.148 10.609 2.221 1 95.5 81 LEU A CA 1
ATOM 624 C C . LEU A 1 81 ? -11.445 11.062 3.492 1 95.5 81 LEU A C 1
ATOM 626 O O . LEU A 1 81 ? -12.086 11.266 4.527 1 95.5 81 LEU A O 1
ATOM 630 N N . ALA A 1 82 ? -10.172 11.234 3.373 1 94.56 82 ALA A N 1
ATOM 631 C CA . ALA A 1 82 ? -9.43 11.742 4.527 1 94.56 82 ALA A CA 1
ATOM 632 C C . ALA A 1 82 ? -9.898 13.141 4.898 1 94.56 82 ALA A C 1
ATOM 634 O O . ALA A 1 82 ? -9.664 13.602 6.02 1 94.56 82 ALA A O 1
ATOM 635 N N . LEU A 1 83 ? -10.531 13.797 4.016 1 97 83 LEU A N 1
ATOM 636 C CA . LEU A 1 83 ? -10.938 15.188 4.223 1 97 83 LEU A CA 1
ATOM 637 C C . LEU A 1 83 ? -12.297 15.258 4.91 1 97 83 LEU A C 1
ATOM 639 O O . LEU A 1 83 ? -12.758 16.344 5.266 1 97 83 LEU A O 1
ATOM 643 N N . ARG A 1 84 ? -12.859 14.094 5.137 1 95.94 84 ARG A N 1
ATOM 644 C CA . ARG A 1 84 ? -14.148 14.094 5.824 1 95.94 84 ARG A CA 1
ATOM 645 C C . ARG A 1 84 ? -14.031 14.742 7.199 1 95.94 84 ARG A C 1
ATOM 647 O O . ARG A 1 84 ? -13.094 14.461 7.945 1 95.94 84 ARG A O 1
ATOM 654 N N . GLY A 1 85 ? -15.062 15.586 7.496 1 94.06 85 GLY A N 1
ATOM 655 C CA . GLY A 1 85 ? -15.086 16.234 8.789 1 94.06 85 GLY A CA 1
ATOM 656 C C . GLY A 1 85 ? -14.117 17.406 8.883 1 94.06 85 GLY A C 1
ATOM 657 O O . GLY A 1 85 ? -13.93 17.984 9.961 1 94.06 85 GLY A O 1
ATOM 658 N N . ALA A 1 86 ? -13.578 17.797 7.758 1 97.12 86 ALA A N 1
ATOM 659 C CA . ALA A 1 86 ? -12.641 18.922 7.734 1 97.12 86 ALA A CA 1
ATOM 660 C C . ALA A 1 86 ? -13.328 20.219 8.141 1 97.12 86 ALA A C 1
ATOM 662 O O . ALA A 1 86 ? -14.547 20.344 8.023 1 97.12 86 ALA A O 1
ATOM 663 N N . THR A 1 87 ? -12.531 21.125 8.656 1 97 87 THR A N 1
ATOM 664 C CA . THR A 1 87 ? -12.977 22.484 8.945 1 97 87 THR A CA 1
ATOM 665 C C . THR A 1 87 ? -12.742 23.391 7.738 1 97 87 THR A C 1
ATOM 667 O O . THR A 1 87 ? -11.633 23.422 7.195 1 97 87 THR A O 1
ATOM 670 N N . ILE A 1 88 ? -13.766 24.094 7.367 1 97.25 88 ILE A N 1
ATOM 671 C CA . ILE A 1 88 ? -13.633 25.031 6.25 1 97.25 88 ILE A CA 1
ATOM 672 C C . ILE A 1 88 ? -13 26.328 6.738 1 97.25 88 ILE A C 1
ATOM 674 O O . ILE A 1 88 ? -13.586 27.047 7.555 1 97.25 88 ILE A O 1
ATOM 678 N N . LEU A 1 89 ? -11.852 26.625 6.219 1 96.62 89 LEU A N 1
ATOM 679 C CA . LEU A 1 89 ? -11.172 27.859 6.586 1 96.62 89 LEU A CA 1
ATOM 680 C C . LEU A 1 89 ? -11.562 29 5.645 1 96.62 89 LEU A C 1
ATOM 682 O O . LEU A 1 89 ? -11.609 30.156 6.051 1 96.62 89 LEU A O 1
ATOM 686 N N . ARG A 1 90 ? -11.742 28.609 4.418 1 95.25 90 ARG A N 1
ATOM 687 C CA . ARG A 1 90 ? -12.18 29.5 3.342 1 95.25 90 ARG A CA 1
ATOM 688 C C . ARG A 1 90 ? -12.891 28.719 2.244 1 95.25 90 ARG A C 1
ATOM 690 O O . ARG A 1 90 ? -12.508 27.594 1.93 1 95.25 90 ARG A O 1
ATOM 697 N N . GLN A 1 91 ? -13.953 29.406 1.721 1 96.75 91 GLN A N 1
ATOM 698 C CA . GLN A 1 91 ? -14.57 28.75 0.577 1 96.75 91 GLN A CA 1
ATOM 699 C C . GLN A 1 91 ? -15.18 29.766 -0.385 1 96.75 91 GLN A C 1
ATOM 701 O O . GLN A 1 91 ? -15.641 30.828 0.037 1 96.75 91 GLN A O 1
ATOM 706 N N . ARG A 1 92 ? -15.133 29.422 -1.579 1 96.19 92 ARG A N 1
ATOM 707 C CA . ARG A 1 92 ? -15.883 30.156 -2.598 1 96.19 92 ARG A CA 1
ATOM 708 C C . ARG A 1 92 ? -17.328 29.672 -2.645 1 96.19 92 ARG A C 1
ATOM 710 O O . ARG A 1 92 ? -17.609 28.531 -3.021 1 96.19 92 ARG A O 1
ATOM 717 N N . GLY A 1 93 ? -18.281 30.625 -2.275 1 96.5 93 GLY A N 1
ATOM 718 C CA . GLY A 1 93 ? -19.656 30.172 -2.156 1 96.5 93 GLY A CA 1
ATOM 719 C C . GLY A 1 93 ? -19.828 29.047 -1.154 1 96.5 93 GLY A C 1
ATOM 720 O O . GLY A 1 93 ? -19.453 29.188 0.01 1 96.5 93 GLY A O 1
ATOM 721 N N . GLU A 1 94 ? -20.359 27.922 -1.706 1 97.56 94 GLU A N 1
ATOM 722 C CA . GLU A 1 94 ? -20.578 26.75 -0.848 1 97.56 94 GLU A CA 1
ATOM 723 C C . GLU A 1 94 ? -19.766 25.562 -1.339 1 97.56 94 GLU A C 1
ATOM 725 O O . GLU A 1 94 ? -20.156 24.406 -1.125 1 97.56 94 GLU A O 1
ATOM 730 N N . ALA A 1 95 ? -18.734 25.875 -2.039 1 97.19 95 ALA A N 1
ATOM 731 C CA . ALA A 1 95 ? -17.969 24.812 -2.695 1 97.19 95 ALA A CA 1
ATOM 732 C C . ALA A 1 95 ? -17.438 23.812 -1.679 1 97.19 95 ALA A C 1
ATOM 734 O O . ALA A 1 95 ? -17.594 22.594 -1.856 1 97.19 95 ALA A O 1
ATOM 735 N N . GLY A 1 96 ? -16.797 24.328 -0.619 1 97.81 96 GLY A N 1
ATOM 736 C CA . GLY A 1 96 ? -16.281 23.453 0.418 1 97.81 96 GLY A CA 1
ATOM 737 C C . GLY A 1 96 ? -17.375 22.656 1.118 1 97.81 96 GLY A C 1
ATOM 738 O O . GLY A 1 96 ? -17.219 21.453 1.352 1 97.81 96 GLY A O 1
ATOM 739 N N . SER A 1 97 ? -18.453 23.328 1.364 1 98 97 SER A N 1
ATOM 740 C CA . SER A 1 97 ? -19.578 22.703 2.045 1 98 97 SER A CA 1
ATOM 741 C C . SER A 1 97 ? -20.188 21.594 1.194 1 98 97 SER A C 1
ATOM 743 O O . SER A 1 97 ? -20.484 20.5 1.696 1 98 97 SER A O 1
ATOM 745 N N . ARG A 1 98 ? -20.375 21.875 -0.036 1 97.75 98 ARG A N 1
ATOM 746 C CA . ARG A 1 98 ? -20.922 20.875 -0.952 1 97.75 98 ARG A CA 1
ATOM 747 C C . ARG A 1 98 ? -19.969 19.688 -1.099 1 97.75 98 ARG A C 1
ATOM 749 O O . ARG A 1 98 ? -20.406 18.531 -1.114 1 97.75 98 ARG A O 1
ATOM 756 N N . PHE A 1 99 ? -18.75 20.016 -1.201 1 98 99 PHE A N 1
ATOM 757 C CA . PHE A 1 99 ? -17.719 18.969 -1.305 1 98 99 PHE A CA 1
ATOM 758 C C . PHE A 1 99 ? -17.766 18.047 -0.091 1 98 99 PHE A C 1
ATOM 760 O O . PHE A 1 99 ? -17.781 16.828 -0.236 1 98 99 PHE A O 1
ATOM 767 N N . LEU A 1 100 ? -17.766 18.562 1.08 1 98 100 LEU A N 1
ATOM 768 C CA . LEU A 1 100 ? -17.781 17.781 2.311 1 98 100 LEU A CA 1
ATOM 769 C C . LEU A 1 100 ? -19.062 16.969 2.434 1 98 100 LEU A C 1
ATOM 771 O O . LEU A 1 100 ? -19.047 15.836 2.924 1 98 100 LEU A O 1
ATOM 775 N N . ALA A 1 101 ? -20.172 17.547 1.985 1 97.81 101 ALA A N 1
ATOM 776 C CA . ALA A 1 101 ? -21.438 16.797 1.984 1 97.81 101 ALA A CA 1
ATOM 777 C C . ALA A 1 101 ? -21.359 15.586 1.067 1 97.81 101 ALA A C 1
ATOM 779 O O . ALA A 1 101 ? -21.844 14.508 1.415 1 97.81 101 ALA A O 1
ATOM 780 N N . ARG A 1 102 ? -20.766 15.789 -0.093 1 97.5 102 ARG A N 1
ATOM 781 C CA . ARG A 1 102 ? -20.594 14.68 -1.026 1 97.5 102 ARG A CA 1
ATOM 782 C C . ARG A 1 102 ? -19.688 13.609 -0.435 1 97.5 102 ARG A C 1
ATOM 784 O O . ARG A 1 102 ? -19.906 12.414 -0.635 1 97.5 102 ARG A O 1
ATOM 791 N N . LEU A 1 103 ? -18.656 14.039 0.3 1 97.31 103 LEU A N 1
ATOM 792 C CA . LEU A 1 103 ? -17.75 13.094 0.943 1 97.31 103 LEU A CA 1
ATOM 793 C C . LEU A 1 103 ? -18.484 12.281 2.01 1 97.31 103 LEU A C 1
ATOM 795 O O . LEU A 1 103 ? -18.25 11.078 2.148 1 97.31 103 LEU A O 1
ATOM 799 N N . GLU A 1 104 ? -19.328 12.93 2.729 1 97 104 GLU A N 1
ATOM 800 C CA . GLU A 1 104 ? -20.125 12.219 3.732 1 97 104 GLU A CA 1
ATOM 801 C C . GLU A 1 104 ? -21.031 11.172 3.088 1 97 104 GLU A C 1
ATOM 803 O O . GLU A 1 104 ? -21.172 10.062 3.607 1 97 104 GLU A O 1
ATOM 808 N N . ALA A 1 105 ? -21.594 11.586 1.999 1 96.69 105 ALA A N 1
ATOM 809 C CA . ALA A 1 105 ? -22.469 10.656 1.276 1 96.69 105 ALA A CA 1
ATOM 810 C C . ALA A 1 105 ? -21.672 9.453 0.758 1 96.69 105 ALA A C 1
ATOM 812 O O . ALA A 1 105 ? -22.125 8.32 0.839 1 96.69 105 ALA A O 1
ATOM 813 N N . LEU A 1 106 ? -20.516 9.758 0.203 1 96.12 106 LEU A N 1
ATOM 814 C CA . LEU A 1 106 ? -19.641 8.695 -0.28 1 96.12 106 LEU A CA 1
ATOM 815 C C . LEU A 1 106 ? -19.266 7.742 0.852 1 96.12 106 LEU A C 1
ATOM 817 O O . LEU A 1 106 ? -19.312 6.52 0.682 1 96.12 106 LEU A O 1
ATOM 821 N N . HIS A 1 107 ? -18.906 8.266 1.931 1 96.81 107 HIS A N 1
ATOM 822 C CA . HIS A 1 107 ? -18.531 7.473 3.094 1 96.81 107 HIS A CA 1
ATOM 823 C C . HIS A 1 107 ? -19.688 6.609 3.574 1 96.81 107 HIS A C 1
ATOM 825 O O . HIS A 1 107 ? -19.516 5.434 3.895 1 96.81 107 HIS A O 1
ATOM 831 N N . ALA A 1 108 ? -20.875 7.168 3.605 1 96.38 108 ALA A N 1
ATOM 832 C CA . ALA A 1 108 ? -22.078 6.48 4.078 1 96.38 108 ALA A CA 1
ATOM 833 C C . ALA A 1 108 ? -22.422 5.305 3.172 1 96.38 108 ALA A C 1
ATOM 835 O O . ALA A 1 108 ? -22.953 4.289 3.635 1 96.38 108 ALA A O 1
ATOM 836 N N . ALA A 1 109 ? -22.125 5.457 1.916 1 95.5 109 ALA A N 1
ATOM 837 C CA . ALA A 1 109 ? -22.391 4.398 0.95 1 95.5 109 ALA A CA 1
ATOM 838 C C . ALA A 1 109 ? -21.516 3.178 1.207 1 95.5 109 ALA A C 1
ATOM 840 O O . ALA A 1 109 ? -21.844 2.068 0.781 1 95.5 109 ALA A O 1
ATOM 841 N N . GLY A 1 110 ? -20.391 3.381 1.911 1 95.88 110 GLY A N 1
ATOM 842 C CA . GLY A 1 110 ? -19.484 2.295 2.211 1 95.88 110 GLY A CA 1
ATOM 843 C C . GLY A 1 110 ? -18.562 1.955 1.056 1 95.88 110 GLY A C 1
ATOM 844 O O . GLY A 1 110 ? -18.797 2.367 -0.081 1 95.88 110 GLY A O 1
ATOM 845 N N . PRO A 1 111 ? -17.484 1.271 1.327 1 96.31 111 PRO A N 1
ATOM 846 C CA . PRO A 1 111 ? -16.594 0.84 0.254 1 96.31 111 PRO A CA 1
ATOM 847 C C . PRO A 1 111 ? -17.219 -0.226 -0.646 1 96.31 111 PRO A C 1
ATOM 849 O O . PRO A 1 111 ? -18.141 -0.925 -0.23 1 96.31 111 PRO A O 1
ATOM 852 N N . GLN A 1 112 ? -16.719 -0.232 -1.873 1 93 112 GLN A N 1
ATOM 853 C CA . GLN A 1 112 ? -17.125 -1.335 -2.734 1 93 112 GLN A CA 1
ATOM 854 C C . GLN A 1 112 ? -16.734 -2.68 -2.135 1 93 112 GLN A C 1
ATOM 856 O O . GLN A 1 112 ? -15.57 -2.887 -1.779 1 93 112 GLN A O 1
ATOM 861 N N . PRO A 1 113 ? -17.672 -3.545 -2.053 1 92.06 113 PRO A N 1
ATOM 862 C CA . PRO A 1 113 ? -17.344 -4.859 -1.498 1 92.06 113 PRO A CA 1
ATOM 863 C C . PRO A 1 113 ? -16.312 -5.613 -2.344 1 92.06 113 PRO A C 1
ATOM 865 O O . PRO A 1 113 ? -16.328 -5.508 -3.572 1 92.06 113 PRO A O 1
ATOM 868 N N . LEU A 1 114 ? -15.484 -6.293 -1.65 1 93.12 114 LEU A N 1
ATOM 869 C CA . LEU A 1 114 ? -14.57 -7.184 -2.359 1 93.12 114 LEU A CA 1
ATOM 870 C C . LEU A 1 114 ? -15.336 -8.297 -3.061 1 93.12 114 LEU A C 1
ATOM 872 O O . LEU A 1 114 ? -16.312 -8.828 -2.516 1 93.12 114 LEU A O 1
ATOM 876 N N . SER A 1 115 ? -14.852 -8.633 -4.238 1 90.69 115 SER A N 1
ATOM 877 C CA . SER A 1 115 ? -15.352 -9.891 -4.793 1 90.69 115 SER A CA 1
ATOM 878 C C . SER A 1 115 ? -14.953 -11.078 -3.92 1 90.69 115 SER A C 1
ATOM 880 O O . SER A 1 115 ? -13.992 -11 -3.16 1 90.69 115 SER A O 1
ATOM 882 N N . GLU A 1 116 ? -15.688 -12.117 -4.008 1 88.38 116 GLU A N 1
ATOM 883 C CA . GLU A 1 116 ? -15.375 -13.312 -3.232 1 88.38 116 GLU A CA 1
ATOM 884 C C . GLU A 1 116 ? -13.969 -13.82 -3.543 1 88.38 116 GLU A C 1
ATOM 886 O O . GLU A 1 116 ? -13.25 -14.266 -2.645 1 88.38 116 GLU A O 1
ATOM 891 N N . ASP A 1 117 ? -13.578 -13.727 -4.746 1 85.88 117 ASP A N 1
ATOM 892 C CA . ASP A 1 117 ? -12.25 -14.188 -5.156 1 85.88 117 ASP A CA 1
ATOM 893 C C . ASP A 1 117 ? -11.156 -13.32 -4.531 1 85.88 117 ASP A C 1
ATOM 895 O O . ASP A 1 117 ? -10.148 -13.844 -4.047 1 85.88 117 ASP A O 1
ATOM 899 N N . GLU A 1 118 ? -11.398 -12.047 -4.539 1 90.31 118 GLU A N 1
ATOM 900 C CA . GLU A 1 118 ? -10.414 -11.141 -3.943 1 90.31 118 GLU A CA 1
ATOM 901 C C . GLU A 1 118 ? -10.32 -11.344 -2.434 1 90.31 118 GLU A C 1
ATOM 903 O O . GLU A 1 118 ? -9.227 -11.32 -1.863 1 90.31 118 GLU A O 1
ATOM 908 N N . ALA A 1 119 ? -11.477 -11.531 -1.793 1 93.94 119 ALA A N 1
ATOM 909 C CA . ALA A 1 119 ? -11.5 -11.781 -0.355 1 93.94 119 ALA A CA 1
ATOM 910 C C . ALA A 1 119 ? -10.734 -13.062 -0.013 1 93.94 119 ALA A C 1
ATOM 912 O O . ALA A 1 119 ? -9.914 -13.078 0.904 1 93.94 119 ALA A O 1
ATOM 913 N N . GLN A 1 120 ? -10.992 -14.039 -0.805 1 90.44 120 GLN A N 1
ATOM 914 C CA . GLN A 1 120 ? -10.328 -15.312 -0.565 1 90.44 120 GLN A CA 1
ATOM 915 C C . GLN A 1 120 ? -8.828 -15.211 -0.822 1 90.44 120 GLN A C 1
ATOM 917 O O . GLN A 1 120 ? -8.023 -15.797 -0.093 1 90.44 120 GLN A O 1
ATOM 922 N N . ALA A 1 121 ? -8.469 -14.492 -1.832 1 90.31 121 ALA A N 1
ATOM 923 C CA . ALA A 1 121 ? -7.051 -14.289 -2.127 1 90.31 121 ALA A CA 1
ATOM 924 C C . ALA A 1 121 ? -6.34 -13.602 -0.961 1 90.31 121 ALA A C 1
ATOM 926 O O . ALA A 1 121 ? -5.215 -13.969 -0.616 1 90.31 121 ALA A O 1
ATOM 927 N N . ARG A 1 122 ? -7.004 -12.641 -0.37 1 94.88 122 ARG A N 1
ATOM 928 C CA . ARG A 1 122 ? -6.43 -11.945 0.776 1 94.88 122 ARG A CA 1
ATOM 929 C C . ARG A 1 122 ? -6.262 -12.891 1.962 1 94.88 122 ARG A C 1
ATOM 931 O O . ARG A 1 122 ? -5.242 -12.852 2.652 1 94.88 122 ARG A O 1
ATOM 938 N N . ARG A 1 123 ? -7.273 -13.719 2.162 1 94.88 123 ARG A N 1
ATOM 939 C CA . ARG A 1 123 ? -7.199 -14.68 3.256 1 94.88 123 ARG A CA 1
ATOM 940 C C . ARG A 1 123 ? -6.066 -15.68 3.037 1 94.88 123 ARG A C 1
ATOM 942 O O . ARG A 1 123 ? -5.273 -15.93 3.945 1 94.88 123 ARG A O 1
ATOM 949 N N . ASP A 1 124 ? -5.969 -16.172 1.874 1 90.69 124 ASP A N 1
ATOM 950 C CA . ASP A 1 124 ? -4.906 -17.125 1.545 1 90.69 124 ASP A CA 1
ATOM 951 C C . ASP A 1 124 ? -3.531 -16.469 1.688 1 90.69 124 ASP A C 1
ATOM 953 O O . ASP A 1 124 ? -2.594 -17.094 2.193 1 90.69 124 ASP A O 1
ATOM 957 N N . TRP A 1 125 ? -3.459 -15.312 1.226 1 92.94 125 TRP A N 1
ATOM 958 C CA . TRP A 1 125 ? -2.201 -14.578 1.293 1 92.94 125 TRP A CA 1
ATOM 959 C C . TRP A 1 125 ? -1.731 -14.43 2.736 1 92.94 125 TRP A C 1
ATOM 961 O O . TRP A 1 125 ? -0.556 -14.656 3.037 1 92.94 125 TRP A O 1
ATOM 971 N N . ALA A 1 126 ? -2.627 -14.094 3.605 1 96.75 126 ALA A N 1
ATOM 972 C CA . ALA A 1 126 ? -2.283 -13.906 5.012 1 96.75 126 ALA A CA 1
ATOM 973 C C . ALA A 1 126 ? -1.705 -15.188 5.609 1 96.75 126 ALA A C 1
ATOM 975 O O . ALA A 1 126 ? -0.677 -15.156 6.293 1 96.75 126 ALA A O 1
ATOM 976 N N . HIS A 1 127 ? -2.34 -16.266 5.336 1 93 127 HIS A N 1
ATOM 977 C CA . HIS A 1 127 ? -1.874 -17.547 5.871 1 93 127 HIS A CA 1
ATOM 978 C C . HIS A 1 127 ? -0.538 -17.953 5.254 1 93 127 HIS A C 1
ATOM 980 O O . HIS A 1 127 ? 0.345 -18.453 5.949 1 93 127 HIS A O 1
ATOM 986 N N . LYS A 1 128 ? -0.416 -17.734 3.98 1 90.12 128 LYS A N 1
ATOM 987 C CA . LYS A 1 128 ? 0.849 -18.047 3.316 1 90.12 128 LYS A CA 1
ATOM 988 C C . LYS A 1 128 ? 1.989 -17.219 3.9 1 90.12 128 LYS A C 1
ATOM 990 O O . LYS A 1 128 ? 3.08 -17.734 4.141 1 90.12 128 LYS A O 1
ATOM 995 N N . MET A 1 129 ? 1.718 -15.969 4.102 1 93.62 129 MET A N 1
ATOM 996 C CA . MET A 1 129 ? 2.725 -15.078 4.68 1 93.62 129 MET A CA 1
ATOM 997 C C . MET A 1 129 ? 3.133 -15.555 6.07 1 93.62 129 MET A C 1
ATOM 999 O O . MET A 1 129 ? 4.324 -15.633 6.379 1 93.62 129 MET A O 1
ATOM 1003 N N . ALA A 1 130 ? 2.15 -15.891 6.863 1 94.75 130 ALA A N 1
ATOM 1004 C CA . ALA A 1 130 ? 2.438 -16.359 8.219 1 94.75 130 ALA A CA 1
ATOM 1005 C C . ALA A 1 130 ? 3.324 -17.609 8.188 1 94.75 130 ALA A C 1
ATOM 1007 O O . ALA A 1 130 ? 4.266 -17.719 8.977 1 94.75 130 ALA A O 1
ATOM 1008 N N . ALA A 1 131 ? 3.086 -18.469 7.266 1 89.44 131 ALA A N 1
ATOM 1009 C CA . ALA A 1 131 ? 3.867 -19.703 7.152 1 89.44 131 ALA A CA 1
ATOM 1010 C C . ALA A 1 131 ? 5.312 -19.391 6.762 1 89.44 131 ALA A C 1
ATOM 1012 O O . ALA A 1 131 ? 6.242 -20.031 7.262 1 89.44 131 ALA A O 1
ATOM 1013 N N . ARG A 1 132 ? 5.496 -18.422 5.973 1 88.69 132 ARG A N 1
ATOM 1014 C CA . ARG A 1 132 ? 6.82 -18.109 5.449 1 88.69 132 ARG A CA 1
ATOM 1015 C C . ARG A 1 132 ? 7.648 -17.344 6.477 1 88.69 132 ARG A C 1
ATOM 1017 O O . ARG A 1 132 ? 8.883 -17.328 6.402 1 88.69 132 ARG A O 1
ATOM 1024 N N . ILE A 1 133 ? 7.004 -16.656 7.324 1 92.81 133 ILE A N 1
ATOM 1025 C CA . ILE A 1 133 ? 7.684 -15.906 8.383 1 92.81 133 ILE A CA 1
ATOM 1026 C C . ILE A 1 133 ? 8.484 -16.875 9.258 1 92.81 133 ILE A C 1
ATOM 1028 O O . ILE A 1 133 ? 9.531 -16.516 9.789 1 92.81 133 ILE A O 1
ATOM 1032 N N . GLN A 1 134 ? 8.086 -18.109 9.359 1 88.94 134 GLN A N 1
ATOM 1033 C CA . GLN A 1 134 ? 8.688 -19.094 10.25 1 88.94 134 GLN A CA 1
ATOM 1034 C C . GLN A 1 134 ? 10.078 -19.484 9.773 1 88.94 134 GLN A C 1
ATOM 1036 O O . GLN A 1 134 ? 10.859 -20.078 10.531 1 88.94 134 GLN A O 1
ATOM 1041 N N . ARG A 1 135 ? 10.469 -19.094 8.633 1 83.75 135 ARG A N 1
ATOM 1042 C CA . ARG A 1 135 ? 11.789 -19.422 8.094 1 83.75 135 ARG A CA 1
ATOM 1043 C C . ARG A 1 135 ? 12.883 -18.688 8.852 1 83.75 135 ARG A C 1
ATOM 1045 O O . ARG A 1 135 ? 14.039 -19.125 8.867 1 83.75 135 ARG A O 1
ATOM 1052 N N . GLY A 1 136 ? 12.602 -17.5 9.375 1 83.06 136 GLY A N 1
ATOM 1053 C CA . GLY A 1 136 ? 13.508 -16.766 10.25 1 83.06 136 GLY A CA 1
ATOM 1054 C C . GLY A 1 136 ? 14.633 -16.078 9.508 1 83.06 136 GLY A C 1
ATOM 1055 O O . GLY A 1 136 ? 15.672 -15.766 10.094 1 83.06 136 GLY A O 1
ATOM 1056 N N . ASP A 1 137 ? 14.523 -15.961 8.234 1 88 137 ASP A N 1
ATOM 1057 C CA . ASP A 1 137 ? 15.531 -15.25 7.445 1 88 137 ASP A CA 1
ATOM 1058 C C . ASP A 1 137 ? 15.094 -13.812 7.16 1 88 137 ASP A C 1
ATOM 1060 O O . ASP A 1 137 ? 14.062 -13.367 7.664 1 88 137 ASP A O 1
ATOM 1064 N N . ALA A 1 138 ? 15.945 -13.07 6.473 1 87.31 138 ALA A N 1
ATOM 1065 C CA . ALA A 1 138 ? 15.688 -11.656 6.23 1 87.31 138 ALA A CA 1
ATOM 1066 C C . ALA A 1 138 ? 14.367 -11.461 5.488 1 87.31 138 ALA A C 1
ATOM 1068 O O . ALA A 1 138 ? 13.625 -10.516 5.773 1 87.31 138 ALA A O 1
ATOM 1069 N N . GLU A 1 139 ? 14.117 -12.266 4.527 1 90.25 139 GLU A N 1
ATOM 1070 C CA . GLU A 1 139 ? 12.844 -12.195 3.818 1 90.25 139 GLU A CA 1
ATOM 1071 C C . GLU A 1 139 ? 11.672 -12.438 4.762 1 90.25 139 GLU A C 1
ATOM 1073 O O . GLU A 1 139 ? 10.648 -11.75 4.68 1 90.25 139 GLU A O 1
ATOM 1078 N N . GLY A 1 140 ? 11.805 -13.422 5.59 1 93.31 140 GLY A N 1
ATOM 1079 C CA . GLY A 1 140 ? 10.781 -13.688 6.586 1 93.31 140 GLY A CA 1
ATOM 1080 C C . GLY A 1 140 ? 10.523 -12.508 7.504 1 93.31 140 GLY A C 1
ATOM 1081 O O . GLY A 1 140 ? 9.367 -12.211 7.828 1 93.31 140 GLY A O 1
ATOM 1082 N N . ASP A 1 141 ? 11.602 -11.875 7.914 1 94.81 141 ASP A N 1
ATOM 1083 C CA . ASP A 1 141 ? 11.461 -10.695 8.766 1 94.81 141 ASP A CA 1
ATOM 1084 C C . ASP A 1 141 ? 10.711 -9.586 8.047 1 94.81 141 ASP A C 1
ATOM 1086 O O . ASP A 1 141 ? 9.883 -8.891 8.648 1 94.81 141 ASP A O 1
ATOM 1090 N N . TYR A 1 142 ? 10.984 -9.43 6.797 1 96.62 142 TYR A N 1
ATOM 1091 C CA . TYR A 1 142 ? 10.242 -8.438 6.027 1 96.62 142 TYR A CA 1
ATOM 1092 C C . TYR A 1 142 ? 8.781 -8.836 5.879 1 96.62 142 TYR A C 1
ATOM 1094 O O . TYR A 1 142 ? 7.883 -8.008 6.02 1 96.62 142 TYR A O 1
ATOM 1102 N N . ARG A 1 143 ? 8.547 -10.07 5.555 1 95.75 143 ARG A N 1
ATOM 1103 C CA . ARG A 1 143 ? 7.176 -10.555 5.418 1 95.75 143 ARG A CA 1
ATOM 1104 C C . ARG A 1 143 ? 6.391 -10.344 6.707 1 95.75 143 ARG A C 1
ATOM 1106 O O . ARG A 1 143 ? 5.188 -10.07 6.672 1 95.75 143 ARG A O 1
ATOM 1113 N N . ARG A 1 144 ? 7.07 -10.5 7.812 1 96.75 144 ARG A N 1
ATOM 1114 C CA . ARG A 1 144 ? 6.43 -10.289 9.109 1 96.75 144 ARG A CA 1
ATOM 1115 C C . ARG A 1 144 ? 5.859 -8.883 9.211 1 96.75 144 ARG A C 1
ATOM 1117 O O . ARG A 1 144 ? 4.68 -8.703 9.523 1 96.75 144 ARG A O 1
ATOM 1124 N N . VAL A 1 145 ? 6.703 -7.895 8.914 1 97.5 145 VAL A N 1
ATOM 1125 C CA . VAL A 1 145 ? 6.238 -6.523 9.078 1 97.5 145 VAL A CA 1
ATOM 1126 C C . VAL A 1 145 ? 5.219 -6.188 7.992 1 97.5 145 VAL A C 1
ATOM 1128 O O . VAL A 1 145 ? 4.25 -5.469 8.242 1 97.5 145 VAL A O 1
ATOM 1131 N N . TRP A 1 146 ? 5.375 -6.75 6.844 1 97.94 146 TRP A N 1
ATOM 1132 C CA . TRP A 1 146 ? 4.43 -6.555 5.746 1 97.94 146 TRP A CA 1
ATOM 1133 C C . TRP A 1 146 ? 3.057 -7.113 6.105 1 97.94 146 TRP A C 1
ATOM 1135 O O . TRP A 1 146 ? 2.043 -6.426 5.965 1 97.94 146 TRP A O 1
ATOM 1145 N N . LEU A 1 147 ? 3.041 -8.328 6.547 1 98.12 147 LEU A N 1
ATOM 1146 C CA . LEU A 1 147 ? 1.794 -8.984 6.93 1 98.12 147 LEU A CA 1
ATOM 1147 C C . LEU A 1 147 ? 1.065 -8.18 8 1 98.12 147 LEU A C 1
ATOM 1149 O O . LEU A 1 147 ? -0.132 -7.91 7.875 1 98.12 147 LEU A O 1
ATOM 1153 N N . LEU A 1 148 ? 1.802 -7.801 9 1 98.12 148 LEU A N 1
ATOM 1154 C CA . LEU A 1 148 ? 1.192 -7.098 10.125 1 98.12 148 LEU A CA 1
ATOM 1155 C C . LEU A 1 148 ? 0.607 -5.762 9.672 1 98.12 148 LEU A C 1
ATOM 1157 O O . LEU A 1 148 ? -0.465 -5.363 10.133 1 98.12 148 LEU A O 1
ATOM 1161 N N . THR A 1 149 ? 1.28 -5.109 8.781 1 98.06 149 THR A N 1
ATOM 1162 C CA . THR A 1 149 ? 0.756 -3.869 8.227 1 98.06 149 THR A CA 1
ATOM 1163 C C . THR A 1 149 ? -0.519 -4.133 7.426 1 98.06 149 THR A C 1
ATOM 1165 O O . THR A 1 149 ? -1.525 -3.445 7.613 1 98.06 149 THR A O 1
ATOM 1168 N N . ALA A 1 150 ? -0.52 -5.141 6.66 1 98.25 150 ALA A N 1
ATOM 1169 C CA . ALA A 1 150 ? -1.633 -5.438 5.762 1 98.25 150 ALA A CA 1
ATOM 1170 C C . ALA A 1 150 ? -2.855 -5.91 6.543 1 98.25 150 ALA A C 1
ATOM 1172 O O . ALA A 1 150 ? -3.992 -5.641 6.148 1 98.25 150 ALA A O 1
ATOM 1173 N N . LEU A 1 151 ? -2.668 -6.605 7.609 1 98.62 151 LEU A N 1
ATOM 1174 C CA . LEU A 1 151 ? -3.762 -7.246 8.328 1 98.62 151 LEU A CA 1
ATOM 1175 C C . LEU A 1 151 ? -4.727 -6.207 8.898 1 98.62 151 LEU A C 1
ATOM 1177 O O . LEU A 1 151 ? -5.934 -6.449 8.969 1 98.62 151 LEU A O 1
ATOM 1181 N N . LEU A 1 152 ? -4.168 -5.094 9.273 1 98.38 152 LEU A N 1
ATOM 1182 C CA . LEU A 1 152 ? -5.062 -4.086 9.836 1 98.38 152 LEU A CA 1
ATOM 1183 C C . LEU A 1 152 ? -6.039 -3.576 8.781 1 98.38 152 LEU A C 1
ATOM 1185 O O . LEU A 1 152 ? -7.242 -3.477 9.039 1 98.38 152 LEU A O 1
ATOM 1189 N N . GLU A 1 153 ? -5.516 -3.244 7.641 1 97.56 153 GLU A N 1
ATOM 1190 C CA . GLU A 1 153 ? -6.398 -2.854 6.543 1 97.56 153 GLU A CA 1
ATOM 1191 C C . GLU A 1 153 ? -7.332 -3.994 6.156 1 97.56 153 GLU A C 1
ATOM 1193 O O . GLU A 1 153 ? -8.523 -3.773 5.918 1 97.56 153 GLU A O 1
ATOM 1198 N N . ASP A 1 154 ? -6.82 -5.195 6.074 1 98.38 154 ASP A N 1
ATOM 1199 C CA . ASP A 1 154 ? -7.598 -6.352 5.633 1 98.38 154 ASP A CA 1
ATOM 1200 C C . ASP A 1 154 ? -8.727 -6.664 6.613 1 98.38 154 ASP A C 1
ATOM 1202 O O . ASP A 1 154 ? -9.781 -7.164 6.215 1 98.38 154 ASP A O 1
ATOM 1206 N N . TYR A 1 155 ? -8.547 -6.391 7.895 1 98.62 155 TYR A N 1
ATOM 1207 C CA . TYR A 1 155 ? -9.625 -6.555 8.859 1 98.62 155 TYR A CA 1
ATOM 1208 C C . TYR A 1 155 ? -10.875 -5.801 8.414 1 98.62 155 TYR A C 1
ATOM 1210 O O . TYR A 1 155 ? -11.977 -6.359 8.398 1 98.62 155 TYR A O 1
ATOM 1218 N N . PHE A 1 156 ? -10.703 -4.617 7.996 1 98.31 156 PHE A N 1
ATOM 1219 C CA . PHE A 1 156 ? -11.828 -3.77 7.609 1 98.31 156 PHE A CA 1
ATOM 1220 C C . PHE A 1 156 ? -12.336 -4.141 6.223 1 98.31 156 PHE A C 1
ATOM 1222 O O . PHE A 1 156 ? -13.547 -4.266 6.008 1 98.31 156 PHE A O 1
ATOM 1229 N N . ALA A 1 157 ? -11.438 -4.387 5.297 1 97.69 157 ALA A N 1
ATOM 1230 C CA . ALA A 1 157 ? -11.812 -4.711 3.922 1 97.69 157 ALA A CA 1
ATOM 1231 C C . ALA A 1 157 ? -12.633 -5.996 3.869 1 97.69 157 ALA A C 1
ATOM 1233 O O . ALA A 1 157 ? -13.648 -6.062 3.174 1 97.69 157 ALA A O 1
ATOM 1234 N N . LEU A 1 158 ? -12.25 -6.961 4.621 1 97.62 158 LEU A N 1
ATOM 1235 C CA . LEU A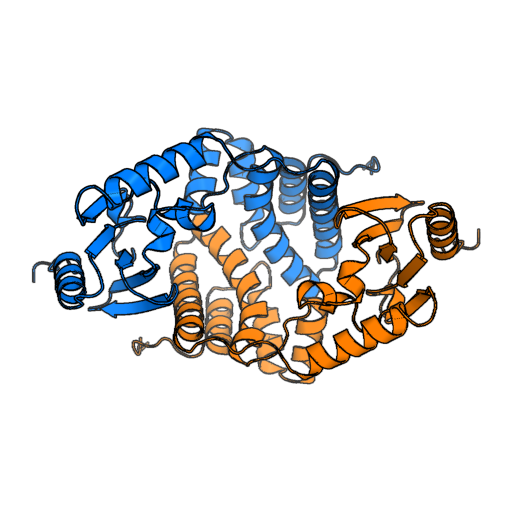 1 158 ? -12.914 -8.258 4.605 1 97.62 158 LEU A CA 1
ATOM 1236 C C . LEU A 1 158 ? -14.273 -8.18 5.277 1 97.62 158 LEU A C 1
ATOM 1238 O O . LEU A 1 158 ? -15.102 -9.094 5.133 1 97.62 158 LEU A O 1
ATOM 1242 N N . ARG A 1 159 ? -14.555 -7.094 5.957 1 96.81 159 ARG A N 1
ATOM 1243 C CA . ARG A 1 159 ? -15.828 -6.902 6.645 1 96.81 159 ARG A CA 1
ATOM 1244 C C . ARG A 1 159 ? -16.656 -5.801 5.98 1 96.81 159 ARG A C 1
ATOM 1246 O O . ARG A 1 159 ? -17.656 -5.355 6.531 1 96.81 159 ARG A O 1
ATOM 1253 N N . GLY A 1 160 ? -16.141 -5.348 4.871 1 96.25 160 GLY A N 1
ATOM 1254 C CA . GLY A 1 160 ? -16.875 -4.348 4.109 1 96.25 160 GLY A CA 1
ATOM 1255 C C . GLY A 1 160 ? -16.891 -2.984 4.777 1 96.25 160 GLY A C 1
ATOM 1256 O O . GLY A 1 160 ? -17.859 -2.234 4.648 1 96.25 160 GLY A O 1
ATOM 1257 N N . MET A 1 161 ? -15.883 -2.68 5.516 1 97 161 MET A N 1
ATOM 1258 C CA . MET A 1 161 ? -15.797 -1.41 6.23 1 97 161 MET A CA 1
ATOM 1259 C C . MET A 1 161 ? -14.648 -0.562 5.695 1 97 161 MET A C 1
ATOM 1261 O O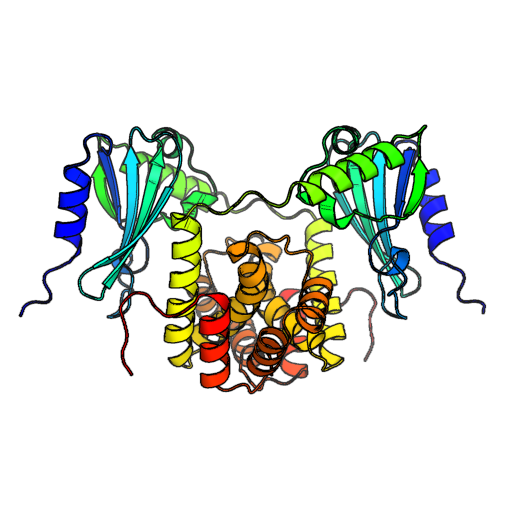 . MET A 1 161 ? -13.664 -1.098 5.18 1 97 161 MET A O 1
ATOM 1265 N N . TRP A 1 162 ? -14.797 0.76 5.832 1 96.75 162 TRP A N 1
ATOM 1266 C CA . TRP A 1 162 ? -13.727 1.669 5.441 1 96.75 162 TRP A CA 1
ATOM 1267 C C . TRP A 1 162 ? -12.516 1.499 6.352 1 96.75 162 TRP A C 1
ATOM 1269 O O . TRP A 1 162 ? -12.648 1.406 7.574 1 96.75 162 TRP A O 1
ATOM 1279 N N . PHE A 1 163 ? -11.391 1.357 5.789 1 96.19 163 PHE A N 1
ATOM 1280 C CA . PHE A 1 163 ? -10.133 1.564 6.512 1 96.19 163 PHE A CA 1
ATOM 1281 C C . PHE A 1 163 ? -9.695 3.021 6.426 1 96.19 163 PHE A C 1
ATOM 1283 O O . PHE A 1 163 ? -9.289 3.492 5.359 1 96.19 163 PHE A O 1
ATOM 1290 N N . GLU A 1 164 ? -9.68 3.768 7.5 1 93.06 164 GLU A N 1
ATOM 1291 C CA . GLU A 1 164 ? -9.484 5.215 7.477 1 93.06 164 GLU A CA 1
ATOM 1292 C C . GLU A 1 164 ? -8.156 5.602 8.109 1 93.06 164 GLU A C 1
ATOM 1294 O O . GLU A 1 164 ? -8.039 6.656 8.734 1 93.06 164 GLU A O 1
ATOM 1299 N N . GLY A 1 165 ? -7.254 4.621 8.141 1 92 165 GLY A N 1
ATOM 1300 C CA . GLY A 1 165 ? -5.949 4.848 8.734 1 92 165 GLY A CA 1
ATOM 1301 C C . GLY A 1 165 ? -5.75 4.113 10.047 1 92 165 GLY A C 1
ATOM 1302 O O . GLY A 1 165 ? -6.723 3.705 10.688 1 92 165 GLY A O 1
ATOM 1303 N N . PRO A 1 166 ? -4.543 3.959 10.445 1 93.56 166 PRO A N 1
ATOM 1304 C CA . PRO A 1 166 ? -4.223 3.1 11.586 1 93.56 166 PRO A CA 1
ATOM 1305 C C . PRO A 1 166 ? -4.762 3.645 12.906 1 93.56 166 PRO A C 1
ATOM 1307 O O . PRO A 1 166 ? -5.258 2.881 13.734 1 93.56 166 PRO A O 1
ATOM 1310 N N . LYS A 1 167 ? -4.648 4.914 13.094 1 90.19 167 LYS A N 1
ATOM 1311 C CA . LYS A 1 167 ? -5.121 5.5 14.344 1 90.19 167 LYS A CA 1
ATOM 1312 C C . LYS A 1 167 ? -6.621 5.277 14.523 1 90.19 167 LYS A C 1
ATOM 1314 O O . LYS A 1 167 ? -7.062 4.781 15.555 1 90.19 167 LYS A O 1
ATOM 1319 N N . LYS A 1 168 ? -7.375 5.625 13.555 1 92.5 168 LYS A N 1
ATOM 1320 C CA . LYS A 1 168 ? -8.828 5.457 13.617 1 92.5 168 LYS A CA 1
ATOM 1321 C C . LYS A 1 168 ? -9.203 3.98 13.672 1 92.5 168 LYS A C 1
ATOM 1323 O O . LYS A 1 168 ? -10.148 3.604 14.367 1 92.5 168 LYS A O 1
ATOM 1328 N N . ALA A 1 169 ? -8.477 3.162 12.945 1 96.38 169 ALA A N 1
ATOM 1329 C CA . ALA A 1 169 ? -8.742 1.728 12.922 1 96.38 169 ALA A CA 1
ATOM 1330 C C . ALA A 1 169 ? -8.539 1.11 14.305 1 96.38 169 ALA A C 1
ATOM 1332 O O . ALA A 1 169 ? -9.391 0.369 14.797 1 96.38 169 ALA A O 1
ATOM 1333 N N . LEU A 1 170 ? -7.449 1.433 14.953 1 95.5 170 LEU A N 1
ATOM 1334 C CA . LEU A 1 170 ? -7.145 0.864 16.266 1 95.5 170 LEU A CA 1
ATOM 1335 C C . LEU A 1 170 ? -8.125 1.373 17.312 1 95.5 170 LEU A C 1
ATOM 1337 O O . LEU A 1 170 ? -8.523 0.624 18.203 1 95.5 170 LEU A O 1
ATOM 1341 N N . ARG A 1 171 ? -8.516 2.604 17.188 1 93.94 171 ARG A N 1
ATOM 1342 C CA . ARG A 1 171 ? -9.523 3.15 18.094 1 93.94 171 ARG A CA 1
ATOM 1343 C C . ARG A 1 171 ? -10.867 2.455 17.906 1 93.94 171 ARG A C 1
ATOM 1345 O O . ARG A 1 171 ? -11.555 2.148 18.875 1 93.94 171 ARG A O 1
ATOM 1352 N N . TRP A 1 172 ? -11.211 2.264 16.641 1 96.69 172 TRP A N 1
ATOM 1353 C CA . TRP A 1 172 ? -12.453 1.561 16.344 1 96.69 172 TRP A CA 1
ATOM 1354 C C . TRP A 1 172 ? -12.438 0.161 16.953 1 96.69 172 TRP A C 1
ATOM 1356 O O . TRP A 1 172 ? -13.414 -0.257 17.578 1 96.69 172 TRP A O 1
ATOM 1366 N N . LEU A 1 173 ? -11.375 -0.537 16.797 1 97.75 173 LEU A N 1
ATOM 1367 C CA . LEU A 1 173 ? -11.258 -1.887 17.344 1 97.75 173 LEU A CA 1
ATOM 1368 C C . LEU A 1 173 ? -11.383 -1.878 18.859 1 97.75 173 LEU A C 1
ATOM 1370 O O . LEU A 1 173 ? -12.008 -2.766 19.438 1 97.75 173 LEU A O 1
ATOM 1374 N N . GLU A 1 174 ? -10.773 -0.936 19.453 1 96.5 174 GLU A N 1
ATOM 1375 C CA . GLU A 1 174 ? -10.852 -0.809 20.906 1 96.5 174 GLU A CA 1
ATOM 1376 C C . GLU A 1 174 ? -12.297 -0.694 21.391 1 96.5 174 GLU A C 1
ATOM 1378 O O . GLU A 1 174 ? -12.68 -1.302 22.391 1 96.5 174 GLU A O 1
ATOM 1383 N N . ARG A 1 175 ? -13.125 -0.063 20.656 1 97.44 175 ARG A N 1
ATOM 1384 C CA . ARG A 1 175 ? -14.5 0.217 21.047 1 97.44 175 ARG A CA 1
ATOM 1385 C C . ARG A 1 175 ? -15.43 -0.917 20.625 1 97.44 175 ARG A C 1
ATOM 1387 O O . ARG A 1 175 ? -16.406 -1.219 21.312 1 97.44 175 ARG A O 1
ATOM 1394 N N . HIS A 1 176 ? -15.109 -1.605 19.516 1 98.12 176 HIS A N 1
ATOM 1395 C CA . HIS A 1 176 ? -16.125 -2.455 18.906 1 98.12 176 HIS A CA 1
ATOM 1396 C C . HIS A 1 176 ? -15.688 -3.916 18.891 1 98.12 176 HIS A C 1
ATOM 1398 O O . HIS A 1 176 ? -16.516 -4.816 18.719 1 98.12 176 HIS A O 1
ATOM 1404 N N . ASP A 1 177 ? -14.461 -4.152 18.969 1 98.06 177 ASP A N 1
ATOM 1405 C CA . ASP A 1 177 ? -13.922 -5.508 18.891 1 98.06 177 ASP A CA 1
ATOM 1406 C C . ASP A 1 177 ? -12.648 -5.645 19.719 1 98.06 177 ASP A C 1
ATOM 1408 O O . ASP A 1 177 ? -11.555 -5.77 19.172 1 98.06 177 ASP A O 1
ATOM 1412 N N . GLY A 1 178 ? -12.828 -5.695 21 1 97.56 178 GLY A N 1
ATOM 1413 C CA . GLY A 1 178 ? -11.727 -5.738 21.953 1 97.56 178 GLY A CA 1
ATOM 1414 C C . GLY A 1 178 ? -10.812 -6.934 21.766 1 97.56 178 GLY A C 1
ATOM 1415 O O . GLY A 1 178 ? -9.602 -6.832 21.953 1 97.56 178 GLY A O 1
ATOM 1416 N N . ALA A 1 179 ? -11.352 -8.039 21.391 1 97.81 179 ALA A N 1
ATOM 1417 C CA . ALA A 1 179 ? -10.562 -9.242 21.172 1 97.81 179 ALA A CA 1
ATOM 1418 C C . ALA A 1 179 ? -9.57 -9.055 20.031 1 97.81 179 ALA A C 1
ATOM 1420 O O . ALA A 1 179 ? -8.391 -9.383 20.156 1 97.81 179 ALA A O 1
ATOM 1421 N N . SER A 1 180 ? -10.039 -8.516 18.906 1 97.94 180 SER A N 1
ATOM 1422 C CA . SER A 1 180 ? -9.141 -8.242 17.781 1 97.94 180 SER A CA 1
ATOM 1423 C C . SER A 1 180 ? -8.125 -7.16 18.141 1 97.94 180 SER A C 1
ATOM 1425 O O . SER A 1 180 ? -6.973 -7.227 17.719 1 97.94 180 SER A O 1
ATOM 1427 N N . ARG A 1 181 ? -8.602 -6.141 18.891 1 97.75 181 ARG A N 1
ATOM 1428 C CA . ARG A 1 181 ? -7.68 -5.102 19.328 1 97.75 181 ARG A CA 1
ATOM 1429 C C . ARG A 1 181 ? -6.52 -5.699 20.125 1 97.75 181 ARG A C 1
ATOM 1431 O O . ARG A 1 181 ? -5.363 -5.34 19.906 1 97.75 181 ARG A O 1
ATOM 1438 N N . LEU A 1 182 ? -6.828 -6.574 21.031 1 97.06 182 LEU A N 1
ATOM 1439 C CA . LEU A 1 182 ? -5.812 -7.227 21.859 1 97.06 182 LEU A CA 1
ATOM 1440 C C . LEU A 1 182 ? -4.898 -8.102 21 1 97.06 182 LEU A C 1
ATOM 1442 O O . LEU A 1 182 ? -3.684 -8.117 21.203 1 97.06 182 LEU A O 1
ATOM 1446 N N . ALA A 1 183 ? -5.414 -8.797 20.062 1 97.88 183 ALA A N 1
ATOM 1447 C CA . ALA A 1 183 ? -4.617 -9.625 19.172 1 97.88 183 ALA A CA 1
ATOM 1448 C C . ALA A 1 183 ? -3.635 -8.781 18.375 1 97.88 183 ALA A C 1
ATOM 1450 O O . ALA A 1 183 ? -2.469 -9.156 18.219 1 97.88 183 ALA A O 1
ATOM 1451 N N . PHE A 1 184 ? -4.121 -7.656 17.828 1 98.06 184 PHE A N 1
ATOM 1452 C CA . PHE A 1 184 ? -3.23 -6.742 17.125 1 98.06 184 PHE A CA 1
ATOM 1453 C C . PHE A 1 184 ? -2.121 -6.25 18.062 1 98.06 184 PHE A C 1
ATOM 1455 O O . PHE A 1 184 ? -0.948 -6.254 17.688 1 98.06 184 PHE A O 1
ATOM 1462 N N . GLU A 1 185 ? -2.521 -5.836 19.234 1 96.69 185 GLU A N 1
ATOM 1463 C CA . GLU A 1 185 ? -1.546 -5.328 20.188 1 96.69 185 GLU A CA 1
ATOM 1464 C C . GLU A 1 185 ? -0.462 -6.363 20.484 1 96.69 185 GLU A C 1
ATOM 1466 O O . GLU A 1 185 ? 0.727 -6.035 20.5 1 96.69 185 GLU A O 1
ATOM 1471 N N . GLN A 1 186 ? -0.838 -7.551 20.656 1 96.88 186 GLN A N 1
ATOM 1472 C CA . GLN A 1 186 ? 0.103 -8.617 20.969 1 96.88 186 GLN A CA 1
ATOM 1473 C C . GLN A 1 186 ? 0.99 -8.945 19.766 1 96.88 186 GLN A C 1
ATOM 1475 O O . GLN A 1 186 ? 2.205 -9.094 19.922 1 96.88 186 GLN A O 1
ATOM 1480 N N . ALA A 1 187 ? 0.447 -8.984 18.594 1 97.38 187 ALA A N 1
ATOM 1481 C CA . ALA A 1 187 ? 1.19 -9.367 17.406 1 97.38 187 ALA A CA 1
ATOM 1482 C C . ALA A 1 187 ? 2.146 -8.266 16.969 1 97.38 187 ALA A C 1
ATOM 1484 O O . ALA A 1 187 ? 3.199 -8.539 16.391 1 97.38 187 ALA A O 1
ATOM 1485 N N . LEU A 1 188 ? 1.8 -7.027 17.297 1 96.31 188 LEU A N 1
ATOM 1486 C CA . LEU A 1 188 ? 2.568 -5.879 16.828 1 96.31 188 LEU A CA 1
ATOM 1487 C C . LEU A 1 188 ? 3.752 -5.605 17.75 1 96.31 188 LEU A C 1
ATOM 1489 O O . LEU A 1 188 ? 4.664 -4.859 17.391 1 96.31 188 LEU A O 1
ATOM 1493 N N . LYS A 1 189 ? 3.721 -6.238 18.891 1 94.12 189 LYS A N 1
ATOM 1494 C CA . LYS A 1 189 ? 4.859 -6.035 19.781 1 94.12 189 LYS A CA 1
ATOM 1495 C C . LYS A 1 189 ? 6.164 -6.461 19.109 1 94.12 189 LYS A C 1
ATOM 1497 O O . LYS A 1 189 ? 6.215 -7.488 18.438 1 94.12 189 LYS A O 1
ATOM 1502 N N . PRO A 1 190 ? 7.254 -5.691 19.25 1 87.94 190 PRO A N 1
ATOM 1503 C CA . PRO A 1 190 ? 8.531 -6.008 18.609 1 87.94 190 PRO A CA 1
ATOM 1504 C C . PRO A 1 190 ? 9.008 -7.426 18.922 1 87.94 190 PRO A C 1
ATOM 1506 O O . PRO A 1 190 ? 9.656 -8.062 18.078 1 87.94 190 PRO A O 1
ATOM 1509 N N . ASN A 1 191 ? 8.758 -8.023 20 1 88.38 191 ASN A N 1
ATOM 1510 C CA . ASN A 1 191 ? 9.234 -9.359 20.359 1 88.38 191 ASN A CA 1
ATOM 1511 C C . ASN A 1 191 ? 8.109 -10.383 20.344 1 88.38 191 ASN A C 1
ATOM 1513 O O . ASN A 1 191 ? 8.227 -11.445 20.953 1 88.38 191 ASN A O 1
ATOM 1517 N N . ALA A 1 192 ? 7.121 -10.039 19.609 1 94.19 192 ALA A N 1
ATOM 1518 C CA . ALA A 1 192 ? 5.984 -10.961 19.578 1 94.19 192 ALA A CA 1
ATOM 1519 C C . ALA A 1 192 ? 6.387 -12.305 18.984 1 94.19 192 ALA A C 1
ATOM 1521 O O . ALA A 1 192 ? 7.145 -12.359 18.016 1 94.19 192 ALA A O 1
ATOM 1522 N N . GLY A 1 193 ? 5.91 -13.367 19.594 1 93.44 193 GLY A N 1
ATOM 1523 C CA . GLY A 1 193 ? 6.148 -14.695 19.047 1 93.44 193 GLY A CA 1
ATOM 1524 C C . GLY A 1 193 ? 5.27 -15.031 17.859 1 93.44 193 GLY A C 1
ATOM 1525 O O . GLY A 1 193 ? 4.32 -14.305 17.562 1 93.44 193 GLY A O 1
ATOM 1526 N N . TYR A 1 194 ? 5.602 -16.078 17.203 1 94.12 194 TYR A N 1
ATOM 1527 C CA . TYR A 1 194 ? 4.887 -16.5 16 1 94.12 194 TYR A CA 1
ATOM 1528 C C . TYR A 1 194 ? 3.434 -16.828 16.328 1 94.12 194 TYR A C 1
ATOM 1530 O O . TYR A 1 194 ? 2.541 -16.609 15.508 1 94.12 194 TYR A O 1
ATOM 1538 N N . GLU A 1 195 ? 3.242 -17.328 17.5 1 95.88 195 GLU A N 1
ATOM 1539 C CA . GLU A 1 195 ? 1.891 -17.703 17.891 1 95.88 195 GLU A CA 1
ATOM 1540 C C . GLU A 1 195 ? 0.956 -16.5 17.906 1 95.88 195 GLU A C 1
ATOM 1542 O O . GLU A 1 195 ? -0.217 -16.609 17.547 1 95.88 195 GLU A O 1
ATOM 1547 N N . ALA A 1 196 ? 1.444 -15.406 18.391 1 97.25 196 ALA A N 1
ATOM 1548 C CA . ALA A 1 196 ? 0.634 -14.195 18.406 1 97.25 196 ALA A CA 1
ATOM 1549 C C . ALA A 1 196 ? 0.264 -13.758 16.984 1 97.25 196 ALA A C 1
ATOM 1551 O O . ALA A 1 196 ? -0.86 -13.312 16.734 1 97.25 196 ALA A O 1
ATOM 1552 N N . ILE A 1 197 ? 1.18 -13.914 16.078 1 97.31 197 ILE A N 1
ATOM 1553 C CA . ILE A 1 197 ? 0.959 -13.531 14.68 1 97.31 197 ILE A CA 1
ATOM 1554 C C . ILE A 1 197 ? -0.065 -14.477 14.047 1 97.31 197 ILE A C 1
ATOM 1556 O O . ILE A 1 197 ? -0.996 -14.023 13.375 1 97.31 197 ILE A O 1
ATOM 1560 N N . GLU A 1 198 ? 0.055 -15.711 14.305 1 97 198 GLU A N 1
ATOM 1561 C CA . GLU A 1 198 ? -0.884 -16.688 13.773 1 97 198 GLU A CA 1
ATOM 1562 C C . GLU A 1 198 ? -2.297 -16.453 14.297 1 97 198 GLU A C 1
ATOM 1564 O O . GLU A 1 198 ? -3.271 -16.562 13.555 1 97 198 GLU A O 1
ATOM 1569 N N . ARG A 1 199 ? -2.359 -16.188 15.547 1 97.62 199 ARG A N 1
ATOM 1570 C CA . ARG A 1 199 ? -3.656 -15.883 16.141 1 97.62 199 ARG A CA 1
ATOM 1571 C C . ARG A 1 199 ? -4.312 -14.695 15.461 1 9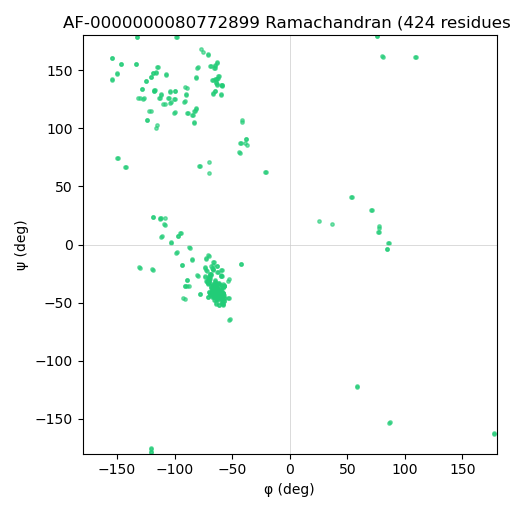7.62 199 ARG A C 1
ATOM 1573 O O . ARG A 1 199 ? -5.504 -14.727 15.148 1 97.62 199 ARG A O 1
ATOM 1580 N N . LEU A 1 200 ? -3.537 -13.68 15.234 1 98.44 200 LEU A N 1
ATOM 1581 C CA . LEU A 1 200 ? -4.066 -12.5 14.562 1 98.44 200 LEU A CA 1
ATOM 1582 C C . LEU A 1 200 ? -4.527 -12.836 13.148 1 98.44 200 LEU A C 1
ATOM 1584 O O . LEU A 1 200 ? -5.582 -12.375 12.711 1 98.44 200 LEU A O 1
ATOM 1588 N N . VAL A 1 201 ? -3.748 -13.633 12.422 1 98.44 201 VAL A N 1
ATOM 1589 C CA . VAL A 1 201 ? -4.109 -14.039 11.07 1 98.44 201 VAL A CA 1
ATOM 1590 C C . VAL A 1 201 ? -5.461 -14.758 11.094 1 98.44 201 VAL A C 1
ATOM 1592 O O . VAL A 1 201 ? -6.332 -14.469 10.273 1 98.44 201 VAL A O 1
ATOM 1595 N N . ARG A 1 202 ? -5.656 -15.586 12.062 1 97.56 202 ARG A N 1
ATOM 1596 C CA . ARG A 1 202 ? -6.914 -16.312 12.172 1 97.56 202 ARG A CA 1
ATOM 1597 C C . ARG A 1 202 ? -8.07 -15.375 12.5 1 97.56 202 ARG A C 1
ATOM 1599 O O . ARG A 1 202 ? -9.18 -15.547 12 1 97.56 202 ARG A O 1
ATOM 1606 N N . MET A 1 203 ? -7.777 -14.438 13.312 1 97.94 203 MET A N 1
ATOM 1607 C CA . MET A 1 203 ? -8.812 -13.484 13.695 1 97.94 203 MET A CA 1
ATOM 1608 C C . MET A 1 203 ? -9.242 -12.641 12.5 1 97.94 203 MET A C 1
ATOM 1610 O O . MET A 1 203 ? -10.422 -12.305 12.367 1 97.94 203 MET A O 1
ATOM 1614 N N . VAL A 1 204 ? -8.32 -12.336 11.633 1 98.5 204 VAL A N 1
ATOM 1615 C CA . VAL A 1 204 ? -8.594 -11.43 10.523 1 98.5 204 VAL A CA 1
ATOM 1616 C C . VAL A 1 204 ? -9.055 -12.227 9.305 1 98.5 204 VAL A C 1
ATOM 1618 O O . VAL A 1 204 ? -10.07 -11.898 8.688 1 98.5 204 VAL A O 1
ATOM 1621 N N . ALA A 1 205 ? -8.336 -13.312 8.977 1 97.56 205 ALA A N 1
ATOM 1622 C CA . ALA A 1 205 ? -8.539 -14.031 7.727 1 97.56 205 ALA A CA 1
ATOM 1623 C C . ALA A 1 205 ? -9.414 -15.266 7.938 1 97.56 205 ALA A C 1
ATOM 1625 O O . ALA A 1 205 ? -9.812 -15.922 6.973 1 97.56 205 ALA A O 1
ATOM 1626 N N . GLY A 1 206 ? -9.727 -15.578 9.18 1 95.94 206 GLY A N 1
ATOM 1627 C CA . GLY A 1 206 ? -10.414 -16.844 9.438 1 95.94 206 GLY A CA 1
ATOM 1628 C C . GLY A 1 206 ? -9.492 -18.047 9.352 1 95.94 206 GLY A C 1
ATOM 1629 O O . GLY A 1 206 ? -8.281 -17.906 9.195 1 95.94 206 GLY A O 1
ATOM 1630 N N . PRO A 1 207 ? -9.977 -19.25 9.578 1 92.44 207 PRO A N 1
ATOM 1631 C CA . PRO A 1 207 ? -9.156 -20.453 9.492 1 92.44 207 PRO A CA 1
ATOM 1632 C C . PRO A 1 207 ? -8.656 -20.734 8.078 1 92.44 207 PRO A C 1
ATOM 1634 O O . PRO A 1 207 ? -9.297 -20.312 7.105 1 92.44 207 PRO A O 1
ATOM 1637 N N . PRO A 1 208 ? -7.523 -21.391 8.016 1 86.5 208 PRO A N 1
ATOM 1638 C CA . PRO A 1 208 ? -7.047 -21.75 6.68 1 86.5 208 PRO A CA 1
ATOM 1639 C C . PRO A 1 208 ? -7.988 -22.719 5.965 1 86.5 208 PRO A C 1
ATOM 1641 O O . PRO A 1 208 ? -8.695 -23.5 6.613 1 86.5 208 PRO A O 1
ATOM 1644 N N . ARG A 1 209 ? -8.25 -22.562 4.66 1 75.25 209 ARG A N 1
ATOM 1645 C CA . ARG A 1 209 ? -9.148 -23.406 3.885 1 75.25 209 ARG A CA 1
ATOM 1646 C C . ARG A 1 209 ? -8.789 -24.891 4.055 1 75.25 209 ARG A C 1
ATOM 1648 O O . ARG A 1 209 ? -9.672 -25.75 4.098 1 75.25 209 ARG A O 1
ATOM 1655 N N . ASP A 1 210 ? -7.645 -25.359 3.645 1 64.06 210 ASP A N 1
ATOM 1656 C CA . ASP A 1 210 ? -7.355 -26.781 3.725 1 64.06 210 ASP A CA 1
ATOM 1657 C C . ASP A 1 210 ? -7.16 -27.234 5.172 1 64.06 210 ASP A C 1
ATOM 1659 O O . ASP A 1 210 ? -6.293 -26.703 5.875 1 64.06 210 ASP A O 1
ATOM 1663 N N . GLY A 1 211 ? -8.133 -27.344 6.145 1 50 211 GLY A N 1
ATOM 1664 C CA . GLY A 1 211 ? -8.164 -28.031 7.43 1 50 211 GLY A CA 1
ATOM 1665 C C . GLY A 1 211 ? -6.781 -28.219 8.031 1 50 211 GLY A C 1
ATOM 1666 O O . GLY A 1 211 ? -6.434 -29.328 8.453 1 50 211 GLY A O 1
ATOM 1667 N N . GLY A 1 212 ? -5.777 -27.609 7.773 1 36.91 212 GLY A N 1
ATOM 1668 C CA . GLY A 1 212 ? -4.598 -28.062 8.492 1 36.91 212 GLY A CA 1
ATOM 1669 C C . GLY A 1 212 ? -4.859 -28.328 9.961 1 36.91 212 GLY A C 1
ATOM 1670 O O . GLY A 1 212 ? -5.352 -27.453 10.68 1 36.91 212 GLY A O 1
ATOM 1671 N N . MET A 1 213 ? -5.379 -29.375 10.211 1 31.17 213 MET A N 1
ATOM 1672 C CA . MET A 1 213 ? -5.422 -30.078 11.492 1 31.17 213 MET A CA 1
ATOM 1673 C C . MET A 1 213 ? -4.105 -29.922 12.242 1 31.17 213 MET A C 1
ATOM 1675 O O . MET A 1 213 ? -3.035 -30.203 11.703 1 31.17 213 MET A O 1
ATOM 1679 N N . ALA A 1 214 ? -3.887 -28.891 13 1 29.31 214 ALA A N 1
ATOM 1680 C CA . ALA A 1 214 ? -3.08 -29.391 14.109 1 29.31 214 ALA A CA 1
ATOM 1681 C C . ALA A 1 214 ? -3.684 -30.672 14.688 1 29.31 214 ALA A C 1
ATOM 1683 O O . ALA A 1 214 ? -4.906 -30.812 14.75 1 29.31 214 ALA A O 1
ATOM 1684 N N . MET B 1 1 ? 5.461 -42.188 -5.723 1 28.06 1 MET B N 1
ATOM 1685 C CA . MET B 1 1 ? 4.449 -41.406 -6.426 1 28.06 1 MET B CA 1
ATOM 1686 C C . MET B 1 1 ? 5.07 -40.156 -7.066 1 28.06 1 MET B C 1
ATOM 1688 O O . MET B 1 1 ? 5.727 -39.375 -6.391 1 28.06 1 MET B O 1
ATOM 1692 N N . GLU B 1 2 ? 5.602 -40.188 -8.156 1 35.16 2 GLU B N 1
ATOM 1693 C CA . GLU B 1 2 ? 6.312 -39.125 -8.883 1 35.16 2 GLU B CA 1
ATOM 1694 C C . GLU B 1 2 ? 5.582 -37.812 -8.781 1 35.16 2 GLU B C 1
ATOM 1696 O O . GLU B 1 2 ? 4.359 -37.75 -8.93 1 35.16 2 GLU B O 1
ATOM 1701 N N . LEU B 1 3 ? 5.773 -36.969 -7.793 1 42.31 3 LEU B N 1
ATOM 1702 C CA . LEU B 1 3 ? 5.227 -35.625 -7.641 1 42.31 3 LEU B CA 1
ATOM 1703 C C . LEU B 1 3 ? 4.801 -35.062 -8.992 1 42.31 3 LEU B C 1
ATOM 1705 O O . LEU B 1 3 ? 5.648 -34.75 -9.836 1 42.31 3 LEU B O 1
ATOM 1709 N N . THR B 1 4 ? 3.848 -35.625 -9.711 1 51.72 4 THR B N 1
ATOM 1710 C CA . THR B 1 4 ? 3.316 -35.25 -11.023 1 51.72 4 THR B CA 1
ATOM 1711 C C . THR B 1 4 ? 3.154 -33.75 -11.148 1 51.72 4 THR B C 1
ATOM 1713 O O . THR B 1 4 ? 2.602 -33.094 -10.258 1 51.72 4 THR B O 1
ATOM 1716 N N . ASP B 1 5 ? 4.031 -32.969 -11.961 1 74.25 5 ASP B N 1
ATOM 1717 C CA . ASP B 1 5 ? 4.137 -31.562 -12.305 1 74.25 5 ASP B CA 1
ATOM 1718 C C . ASP B 1 5 ? 2.754 -30.938 -12.492 1 74.25 5 ASP B C 1
ATOM 1720 O O . ASP B 1 5 ? 1.973 -31.391 -13.336 1 74.25 5 ASP B O 1
ATOM 1724 N N . LEU B 1 6 ? 2.109 -30.359 -11.445 1 86.69 6 LEU B N 1
ATOM 1725 C CA . LEU B 1 6 ? 0.818 -29.688 -11.43 1 86.69 6 LEU B CA 1
ATOM 1726 C C . LEU B 1 6 ? 0.66 -28.797 -12.648 1 86.69 6 LEU B C 1
ATOM 1728 O O . LEU B 1 6 ? -0.46 -28.531 -13.102 1 86.69 6 LEU B O 1
ATOM 1732 N N . LEU B 1 7 ? 1.732 -28.531 -13.25 1 90.31 7 LEU B N 1
ATOM 1733 C CA . LEU B 1 7 ? 1.706 -27.516 -14.305 1 90.31 7 LEU B CA 1
ATOM 1734 C C . LEU B 1 7 ? 0.963 -28.031 -15.531 1 90.31 7 LEU B C 1
ATOM 1736 O O . LEU B 1 7 ? 0.064 -27.359 -16.047 1 90.31 7 LEU B O 1
ATOM 1740 N N . PRO B 1 8 ? 1.208 -29.25 -15.977 1 90.38 8 PRO B N 1
ATOM 1741 C CA . PRO B 1 8 ? 0.48 -29.75 -17.141 1 90.38 8 PRO B CA 1
ATOM 1742 C C . PRO B 1 8 ? -1.026 -29.828 -16.922 1 90.38 8 PRO B C 1
ATOM 1744 O O . PRO B 1 8 ? -1.811 -29.578 -17.828 1 90.38 8 PRO B O 1
ATOM 1747 N N . ARG B 1 9 ? -1.346 -30.141 -15.688 1 90 9 ARG B N 1
ATOM 1748 C CA . ARG B 1 9 ? -2.766 -30.219 -15.352 1 90 9 ARG B CA 1
ATOM 1749 C C . ARG B 1 9 ? -3.418 -28.844 -15.406 1 90 9 ARG B C 1
ATOM 1751 O O . ARG B 1 9 ? -4.535 -28.688 -15.906 1 90 9 ARG B O 1
ATOM 1758 N N . ILE B 1 10 ? -2.74 -27.891 -14.875 1 90.12 10 ILE B N 1
ATOM 1759 C CA . ILE B 1 10 ? -3.242 -26.516 -14.875 1 90.12 10 ILE B CA 1
ATOM 1760 C C . ILE B 1 10 ? -3.393 -26.031 -16.312 1 90.12 10 ILE B C 1
ATOM 1762 O O . ILE B 1 10 ? -4.43 -25.469 -16.688 1 90.12 10 ILE B O 1
ATOM 1766 N N . VAL B 1 11 ? -2.465 -26.297 -17.109 1 90.88 11 VAL B N 1
ATOM 1767 C CA . VAL B 1 11 ? -2.459 -25.859 -18.5 1 90.88 11 VAL B CA 1
ATOM 1768 C C . VAL B 1 11 ? -3.592 -26.531 -19.266 1 90.88 11 VAL B C 1
ATOM 1770 O O . VAL B 1 11 ? -4.293 -25.891 -20.047 1 90.88 11 VAL B O 1
ATOM 1773 N N . ALA B 1 12 ? -3.781 -27.781 -19 1 91.06 12 ALA B N 1
ATOM 1774 C CA . ALA B 1 12 ? -4.852 -28.531 -19.672 1 91.06 12 ALA B CA 1
ATOM 1775 C C . ALA B 1 12 ? -6.219 -27.953 -19.312 1 91.06 12 ALA B C 1
ATOM 1777 O O . ALA B 1 12 ? -7.094 -27.828 -20.172 1 91.06 12 ALA B O 1
ATOM 1778 N N . ALA B 1 13 ? -6.344 -27.609 -18.078 1 90.69 13 ALA B N 1
ATOM 1779 C CA . ALA B 1 13 ? -7.605 -27.016 -17.625 1 90.69 13 ALA B CA 1
ATOM 1780 C C . ALA B 1 13 ? -7.848 -25.688 -18.328 1 90.69 13 ALA B C 1
ATOM 1782 O O . ALA B 1 13 ? -8.977 -25.375 -18.719 1 90.69 13 ALA B O 1
ATOM 1783 N N . LEU B 1 14 ? -6.836 -24.922 -18.484 1 91.88 14 LEU B N 1
ATOM 1784 C CA . LEU B 1 14 ? -6.953 -23.609 -19.125 1 91.88 14 LEU B CA 1
ATOM 1785 C C . LEU B 1 14 ? -7.223 -23.766 -20.625 1 91.88 14 LEU B C 1
ATOM 1787 O O . LEU B 1 14 ? -7.895 -22.922 -21.219 1 91.88 14 LEU B O 1
ATOM 1791 N N . GLU B 1 15 ? -6.77 -24.797 -21.172 1 90.38 15 GLU B N 1
ATOM 1792 C CA . GLU B 1 15 ? -6.973 -25.062 -22.594 1 90.38 15 GLU B CA 1
ATOM 1793 C C . GLU B 1 15 ? -8.438 -25.375 -22.891 1 90.38 15 GLU B C 1
ATOM 1795 O O . GLU B 1 15 ? -8.898 -25.188 -24.031 1 90.38 15 GLU B O 1
ATOM 1800 N N . ARG B 1 16 ? -9.102 -25.859 -21.891 1 93.31 16 ARG B N 1
ATOM 1801 C CA . ARG B 1 16 ? -10.508 -26.172 -22.062 1 93.31 16 ARG B CA 1
ATOM 1802 C C . ARG B 1 16 ? -11.352 -24.906 -22.141 1 93.31 16 ARG B C 1
ATOM 1804 O O . ARG B 1 16 ? -12.492 -24.953 -22.609 1 93.31 16 ARG B O 1
ATOM 1811 N N . ASP B 1 17 ? -10.828 -23.875 -21.625 1 94.44 17 ASP B N 1
ATOM 1812 C CA . ASP B 1 17 ? -11.5 -22.578 -21.766 1 94.44 17 ASP B CA 1
ATOM 1813 C C . ASP B 1 17 ? -11.164 -21.922 -23.094 1 94.44 17 ASP B C 1
ATOM 1815 O O . ASP B 1 17 ? -10.102 -21.328 -23.25 1 94.44 17 ASP B O 1
ATOM 1819 N N . GLU B 1 18 ? -12.062 -21.938 -24.016 1 93.62 18 GLU B N 1
ATOM 1820 C CA . GLU B 1 18 ? -11.828 -21.484 -25.375 1 93.62 18 GLU B CA 1
ATOM 1821 C C . GLU B 1 18 ? -11.578 -19.984 -25.438 1 93.62 18 GLU B C 1
ATOM 1823 O O . GLU B 1 18 ? -11.086 -19.469 -26.438 1 93.62 18 GLU B O 1
ATOM 1828 N N . ARG B 1 19 ? -11.938 -19.328 -24.438 1 95.31 19 ARG B N 1
ATOM 1829 C CA . ARG B 1 19 ? -11.719 -17.891 -24.391 1 95.31 19 ARG B CA 1
ATOM 1830 C C . ARG B 1 19 ? -10.234 -17.562 -24.266 1 95.31 19 ARG B C 1
ATOM 1832 O O . ARG B 1 19 ? -9.789 -16.484 -24.672 1 95.31 19 ARG B O 1
ATOM 1839 N N . LEU B 1 20 ? -9.453 -18.453 -23.734 1 97.12 20 LEU B N 1
ATOM 1840 C CA . LEU B 1 20 ? -8.062 -18.203 -23.375 1 97.12 20 LEU B CA 1
ATOM 1841 C C . LEU B 1 20 ? -7.113 -18.734 -24.438 1 97.12 20 LEU B C 1
ATOM 1843 O O . LEU B 1 20 ? -7.277 -19.859 -24.906 1 97.12 20 LEU B O 1
ATOM 1847 N N . HIS B 1 21 ? -6.102 -17.859 -24.859 1 97.06 21 HIS B N 1
ATOM 1848 C CA . HIS B 1 21 ? -5.262 -18.297 -25.969 1 97.06 21 HIS B CA 1
ATOM 1849 C C . HIS B 1 21 ? -3.781 -18.125 -25.625 1 97.06 21 HIS B C 1
ATOM 1851 O O . HIS B 1 21 ? -2.922 -18.719 -26.297 1 97.06 21 HIS B O 1
ATOM 1857 N N . THR B 1 22 ? -3.443 -17.359 -24.734 1 97.69 22 THR B N 1
ATOM 1858 C CA . THR B 1 22 ? -2.062 -17.125 -24.328 1 97.69 22 THR B CA 1
ATOM 1859 C C . THR B 1 22 ? -1.892 -17.328 -22.828 1 97.69 22 THR B C 1
ATOM 1861 O O . THR B 1 22 ? -2.65 -16.766 -22.031 1 97.69 22 THR B O 1
ATOM 1864 N N . VAL B 1 23 ? -0.942 -18.188 -22.453 1 97.5 23 VAL B N 1
ATOM 1865 C CA . VAL B 1 23 ? -0.729 -18.562 -21.062 1 97.5 23 VAL B CA 1
ATOM 1866 C C . VAL B 1 23 ? 0.754 -18.453 -20.719 1 97.5 23 VAL B C 1
ATOM 1868 O O . VAL B 1 23 ? 1.608 -18.984 -21.422 1 97.5 23 VAL B O 1
ATOM 1871 N N . LEU B 1 24 ? 1.028 -17.688 -19.641 1 97.81 24 LEU B N 1
ATOM 1872 C CA . LEU B 1 24 ? 2.395 -17.453 -19.188 1 97.81 24 LEU B CA 1
ATOM 1873 C C . LEU B 1 24 ? 2.604 -18 -17.781 1 97.81 24 LEU B C 1
ATOM 1875 O O . LEU B 1 24 ? 1.741 -17.844 -16.922 1 97.81 24 LEU B O 1
ATOM 1879 N N . LEU B 1 25 ? 3.686 -18.734 -17.594 1 97.06 25 LEU B N 1
ATOM 1880 C CA . LEU B 1 25 ? 4.176 -19.062 -16.266 1 97.06 25 LEU B CA 1
ATOM 1881 C C . LEU B 1 25 ? 5.188 -18.031 -15.773 1 97.06 25 LEU B C 1
ATOM 1883 O O . LEU B 1 25 ? 6.141 -17.719 -16.484 1 97.06 25 LEU B O 1
ATOM 1887 N N . TYR B 1 26 ? 4.914 -17.422 -14.602 1 96.38 26 TYR B N 1
ATOM 1888 C CA . TYR B 1 26 ? 5.844 -16.438 -14.062 1 96.38 26 TYR B CA 1
ATOM 1889 C C . TYR B 1 26 ? 6.129 -16.688 -12.594 1 96.38 26 TYR B C 1
ATOM 1891 O O . TYR B 1 26 ? 5.738 -17.734 -12.047 1 96.38 26 TYR B O 1
ATOM 1899 N N . GLY B 1 27 ? 7.012 -15.859 -11.977 1 93 27 GLY B N 1
ATOM 1900 C CA . GLY B 1 27 ? 7.367 -16.062 -10.578 1 93 27 GLY B CA 1
ATOM 1901 C C . GLY B 1 27 ? 8.516 -17.031 -10.391 1 93 27 GLY B C 1
ATOM 1902 O O . GLY B 1 27 ? 9.344 -17.203 -11.289 1 93 27 GLY B O 1
ATOM 1903 N N . SER B 1 28 ? 8.516 -17.656 -9.25 1 90.56 28 SER B N 1
ATOM 1904 C CA . SER B 1 28 ? 9.656 -18.453 -8.844 1 90.56 28 SER B CA 1
ATOM 1905 C C . SER B 1 28 ? 9.766 -19.719 -9.688 1 90.56 28 SER B C 1
ATOM 1907 O O . SER B 1 28 ? 10.867 -20.219 -9.922 1 90.56 28 SER B O 1
ATOM 1909 N N . ARG B 1 29 ? 8.68 -20.266 -10.117 1 89.75 29 ARG B N 1
ATOM 1910 C CA . ARG B 1 29 ? 8.711 -21.5 -10.898 1 89.75 29 ARG B CA 1
ATOM 1911 C C . ARG B 1 29 ? 9.203 -21.234 -12.312 1 89.75 29 ARG B C 1
ATOM 1913 O O . ARG B 1 29 ? 9.641 -22.156 -13.008 1 89.75 29 ARG B O 1
ATOM 1920 N N . ALA B 1 30 ? 9.125 -20.016 -12.727 1 90.06 30 ALA B N 1
ATOM 1921 C CA . ALA B 1 30 ? 9.641 -19.641 -14.039 1 90.06 30 ALA B CA 1
ATOM 1922 C C . ALA B 1 30 ? 11.117 -19.281 -13.977 1 90.06 30 ALA B C 1
ATOM 1924 O O . ALA B 1 30 ? 11.875 -19.562 -14.914 1 90.06 30 ALA B O 1
ATOM 1925 N N . ASP B 1 31 ? 11.508 -18.656 -12.891 1 87.06 31 ASP B N 1
ATOM 1926 C CA . ASP B 1 31 ? 12.867 -18.141 -12.875 1 87.06 31 ASP B CA 1
ATOM 1927 C C . ASP B 1 31 ? 13.812 -19.094 -12.164 1 87.06 31 ASP B C 1
ATOM 1929 O O . ASP B 1 31 ? 14.969 -18.766 -11.906 1 87.06 31 ASP B O 1
ATOM 1933 N N . GLY B 1 32 ? 13.375 -20.234 -11.82 1 85.12 32 GLY B N 1
ATOM 1934 C CA . GLY B 1 32 ? 14.234 -21.297 -11.32 1 85.12 32 GLY B CA 1
ATOM 1935 C C . GLY B 1 32 ? 14.484 -21.203 -9.828 1 85.12 32 GLY B C 1
ATOM 1936 O O . GLY B 1 32 ? 15.211 -22.031 -9.258 1 85.12 32 GLY B O 1
ATOM 1937 N N . SER B 1 33 ? 13.914 -20.25 -9.141 1 84.38 33 SER B N 1
ATOM 1938 C CA . SER B 1 33 ? 14.18 -20.062 -7.719 1 84.38 33 SER B CA 1
ATOM 1939 C C . SER B 1 33 ? 13.141 -20.766 -6.859 1 84.38 33 SER B C 1
ATOM 1941 O O . SER B 1 33 ? 13.141 -20.625 -5.633 1 84.38 33 SER B O 1
ATOM 1943 N N . ALA B 1 34 ? 12.312 -21.578 -7.453 1 85.44 34 ALA B N 1
ATOM 1944 C CA . ALA B 1 34 ? 11.211 -22.234 -6.754 1 85.44 34 ALA B CA 1
ATOM 1945 C C . ALA B 1 34 ? 11.727 -23.234 -5.73 1 85.44 34 ALA B C 1
ATOM 1947 O O . ALA B 1 34 ? 12.758 -23.875 -5.949 1 85.44 34 ALA B O 1
ATOM 1948 N N . ASN B 1 35 ? 11.039 -23.25 -4.629 1 81.06 35 ASN B N 1
ATOM 1949 C CA . ASN B 1 35 ? 11.234 -24.312 -3.635 1 81.06 35 ASN B CA 1
ATOM 1950 C C . ASN B 1 35 ? 9.945 -25.078 -3.381 1 81.06 35 ASN B C 1
ATOM 1952 O O . ASN B 1 35 ? 8.969 -24.922 -4.117 1 81.06 35 ASN B O 1
ATOM 1956 N N . GLN B 1 36 ? 9.898 -26.031 -2.441 1 75.69 36 GLN B N 1
ATOM 1957 C CA . GLN B 1 36 ? 8.781 -26.938 -2.207 1 75.69 36 GLN B CA 1
ATOM 1958 C C . GLN B 1 36 ? 7.504 -26.156 -1.886 1 75.69 36 GLN B C 1
ATOM 1960 O O . GLN B 1 36 ? 6.402 -26.594 -2.219 1 75.69 36 GLN B O 1
ATOM 1965 N N . GLY B 1 37 ? 7.617 -24.953 -1.452 1 77.62 37 GLY B N 1
ATOM 1966 C CA . GLY B 1 37 ? 6.434 -24.203 -1.057 1 77.62 37 GLY B CA 1
ATOM 1967 C C . GLY B 1 37 ? 6.082 -23.078 -2.02 1 77.62 37 GLY B C 1
ATOM 1968 O O . GLY B 1 37 ? 5.141 -22.328 -1.781 1 77.62 37 GLY B O 1
ATOM 1969 N N . SER B 1 38 ? 6.695 -23.234 -3.225 1 86.38 38 SER B N 1
ATOM 1970 C CA . SER B 1 38 ? 6.465 -22.156 -4.18 1 86.38 38 SER B CA 1
ATOM 1971 C C . SER B 1 38 ? 5.129 -22.312 -4.895 1 86.38 38 SER B C 1
ATOM 1973 O O . SER B 1 38 ? 4.738 -23.438 -5.238 1 86.38 38 SER B O 1
ATOM 1975 N N . ASP B 1 39 ? 4.48 -21.141 -5.148 1 89.5 39 ASP B N 1
ATOM 1976 C CA . ASP B 1 39 ? 3.205 -21.125 -5.855 1 89.5 39 ASP B CA 1
ATOM 1977 C C . ASP B 1 39 ? 3.412 -21.266 -7.363 1 89.5 39 ASP B C 1
ATOM 1979 O O . ASP B 1 39 ? 4.523 -21.062 -7.859 1 89.5 39 ASP B O 1
ATOM 1983 N N . TYR B 1 40 ? 2.371 -21.812 -7.934 1 92.88 40 TYR B N 1
ATOM 1984 C CA . TYR B 1 40 ? 2.289 -21.672 -9.383 1 92.88 40 TYR B CA 1
ATOM 1985 C C . TYR B 1 40 ? 1.651 -20.344 -9.773 1 92.88 40 TYR B C 1
ATOM 1987 O O . TYR B 1 40 ? 0.455 -20.141 -9.555 1 92.88 40 TYR B O 1
ATOM 1995 N N . ASP B 1 41 ? 2.418 -19.484 -10.328 1 95.31 41 ASP B N 1
ATOM 1996 C CA . ASP B 1 41 ? 1.952 -18.172 -10.789 1 95.31 41 ASP B CA 1
ATOM 1997 C C . ASP B 1 41 ? 1.7 -18.188 -12.289 1 95.31 41 ASP B C 1
ATOM 1999 O O . ASP B 1 41 ? 2.641 -18.281 -13.086 1 95.31 41 ASP B O 1
ATOM 2003 N N . ILE B 1 42 ? 0.418 -18.031 -12.641 1 96.56 42 ILE B N 1
ATOM 2004 C CA . ILE B 1 42 ? 0.044 -18.156 -14.047 1 96.56 42 ILE B CA 1
ATOM 2005 C C . ILE B 1 42 ? -0.755 -16.938 -14.477 1 96.56 42 ILE B C 1
ATOM 2007 O O . ILE B 1 42 ? -1.624 -16.453 -13.742 1 96.56 42 ILE B O 1
ATOM 2011 N N . ALA B 1 43 ? -0.432 -16.391 -15.586 1 97.56 43 ALA B N 1
ATOM 2012 C CA . ALA B 1 43 ? -1.229 -15.375 -16.25 1 97.56 43 ALA B CA 1
ATOM 2013 C C . ALA B 1 43 ? -1.805 -15.898 -17.562 1 97.56 43 ALA B C 1
ATOM 2015 O O . ALA B 1 43 ? -1.073 -16.438 -18.406 1 97.56 43 ALA B O 1
ATOM 2016 N N . ALA B 1 44 ? -3.086 -15.781 -17.688 1 97.81 44 ALA B N 1
ATOM 2017 C CA . ALA B 1 44 ? -3.762 -16.188 -18.922 1 97.81 44 ALA B CA 1
ATOM 2018 C C . ALA B 1 44 ? -4.496 -15 -19.547 1 97.81 44 ALA B C 1
ATOM 2020 O O . ALA B 1 44 ? -5.059 -14.164 -18.844 1 97.81 44 ALA B O 1
ATOM 2021 N N . PHE B 1 45 ? -4.48 -15.008 -20.891 1 97.88 45 PHE B N 1
ATOM 2022 C CA . PHE B 1 45 ? -5.078 -13.906 -21.641 1 97.88 45 PHE B CA 1
ATOM 2023 C C . PHE B 1 45 ? -6.121 -14.43 -22.625 1 97.88 45 PHE B C 1
ATOM 2025 O O . PHE B 1 45 ? -5.922 -15.469 -23.266 1 97.88 45 PHE B O 1
ATOM 2032 N N . GLY B 1 46 ? -7.199 -13.648 -22.719 1 97 46 GLY B N 1
ATOM 2033 C CA . GLY B 1 46 ? -8.227 -14.023 -23.688 1 97 46 GLY B CA 1
ATOM 2034 C C . GLY B 1 46 ? -9.43 -13.094 -23.656 1 97 46 GLY B C 1
ATOM 2035 O O . GLY B 1 46 ? -9.32 -11.938 -23.25 1 97 46 GLY B O 1
ATOM 2036 N N . ALA B 1 47 ? -10.531 -13.602 -24.234 1 95.94 47 ALA B N 1
ATOM 2037 C CA . ALA B 1 47 ? -11.766 -12.828 -24.359 1 95.94 47 ALA B CA 1
ATOM 2038 C C . ALA B 1 47 ? -12.539 -12.805 -23.047 1 95.94 47 ALA B C 1
ATOM 2040 O O . ALA B 1 47 ? -13.609 -13.414 -22.938 1 95.94 47 ALA B O 1
ATOM 2041 N N . VAL B 1 48 ? -11.984 -12.141 -22.031 1 95 48 VAL B N 1
ATOM 2042 C CA . VAL B 1 48 ? -12.633 -11.93 -20.75 1 95 48 VAL B CA 1
ATOM 2043 C C . VAL B 1 48 ? -12.867 -10.438 -20.516 1 95 48 VAL B C 1
ATOM 2045 O O . VAL B 1 48 ? -12.125 -9.602 -21.031 1 95 48 VAL B O 1
ATOM 2048 N N . PRO B 1 49 ? -13.883 -10.094 -19.844 1 92.75 49 PRO B N 1
ATOM 2049 C CA . PRO B 1 49 ? -14.289 -8.688 -19.75 1 92.75 49 PRO B CA 1
ATOM 2050 C C . PRO B 1 49 ? -13.352 -7.863 -18.859 1 92.75 49 PRO B C 1
ATOM 2052 O O . PRO B 1 49 ? -13.211 -6.656 -19.062 1 92.75 49 PRO B O 1
ATOM 2055 N N . GLN B 1 50 ? -12.781 -8.508 -17.844 1 92.06 50 GLN B N 1
ATOM 2056 C CA . GLN B 1 50 ? -11.898 -7.812 -16.922 1 92.06 50 GLN B CA 1
ATOM 2057 C C . GLN B 1 50 ? -10.906 -8.773 -16.281 1 92.06 50 GLN B C 1
ATOM 2059 O O . GLN B 1 50 ? -11.062 -9.992 -16.375 1 92.06 50 GLN B O 1
ATOM 2064 N N . THR B 1 51 ? -9.883 -8.18 -15.789 1 92.12 51 THR B N 1
ATOM 2065 C CA . THR B 1 51 ? -8.906 -9 -15.078 1 92.12 51 THR B CA 1
ATOM 2066 C C . THR B 1 51 ? -9.523 -9.602 -13.82 1 92.12 51 THR B C 1
ATOM 2068 O O . THR B 1 51 ? -10.203 -8.906 -13.055 1 92.12 51 THR B O 1
ATOM 2071 N N . THR B 1 52 ? -9.328 -10.859 -13.641 1 90.88 52 THR B N 1
ATOM 2072 C CA . THR B 1 52 ? -9.766 -11.555 -12.43 1 90.88 52 THR B CA 1
ATOM 2073 C C . THR B 1 52 ? -8.648 -12.445 -11.883 1 90.88 52 THR B C 1
ATOM 2075 O O . THR B 1 52 ? -7.703 -12.773 -12.602 1 90.88 52 THR B O 1
ATOM 2078 N N . ARG B 1 53 ? -8.742 -12.68 -10.594 1 90.56 53 ARG B N 1
ATOM 2079 C CA . ARG B 1 53 ? -7.762 -13.523 -9.93 1 90.56 53 ARG B CA 1
ATOM 2080 C C . ARG B 1 53 ? -8.422 -14.773 -9.344 1 90.56 53 ARG B C 1
ATOM 2082 O O . ARG B 1 53 ? -9.516 -14.695 -8.781 1 90.56 53 ARG B O 1
ATOM 2089 N N . ASP B 1 54 ? -7.789 -15.906 -9.602 1 87.94 54 ASP B N 1
ATOM 2090 C CA . ASP B 1 54 ? -8.25 -17.188 -9.078 1 87.94 54 ASP B CA 1
ATOM 2091 C C . ASP B 1 54 ? -7.145 -17.891 -8.281 1 87.94 54 ASP B C 1
ATOM 2093 O O . ASP B 1 54 ? -6.168 -18.375 -8.859 1 87.94 54 ASP B O 1
ATOM 2097 N N . THR B 1 55 ? -7.328 -17.891 -6.965 1 89.19 55 THR B N 1
ATOM 2098 C CA . THR B 1 55 ? -6.375 -18.594 -6.113 1 89.19 55 THR B CA 1
ATOM 2099 C C . THR B 1 55 ? -6.957 -19.906 -5.625 1 89.19 55 THR B C 1
ATOM 2101 O O . THR B 1 55 ? -8.148 -19.984 -5.301 1 89.19 55 THR B O 1
ATOM 2104 N N . ARG B 1 56 ? -6.18 -21 -5.762 1 85.12 56 ARG B N 1
ATOM 2105 C CA . ARG B 1 56 ? -6.629 -22.328 -5.332 1 85.12 56 ARG B CA 1
ATOM 2106 C C . ARG B 1 56 ? -5.457 -23.156 -4.828 1 85.12 56 ARG B C 1
ATOM 2108 O O . ARG B 1 56 ? -4.301 -22.875 -5.145 1 85.12 56 ARG B O 1
ATOM 2115 N N . ARG B 1 57 ? -5.902 -24.016 -4.039 1 83.81 57 ARG B N 1
ATOM 2116 C CA . ARG B 1 57 ? -4.953 -25.078 -3.68 1 83.81 57 ARG B CA 1
ATOM 2117 C C . ARG B 1 57 ? -5.258 -26.359 -4.43 1 83.81 57 ARG B C 1
ATOM 2119 O O . ARG B 1 57 ? -6.402 -26.828 -4.449 1 83.81 57 ARG B O 1
ATOM 2126 N N . ILE B 1 58 ? -4.297 -26.844 -5.148 1 82.75 58 ILE B N 1
ATOM 2127 C CA . ILE B 1 58 ? -4.418 -28.078 -5.898 1 82.75 58 ILE B CA 1
ATOM 2128 C C . ILE B 1 58 ? -3.332 -29.062 -5.449 1 82.75 58 ILE B C 1
ATOM 2130 O O . ILE B 1 58 ? -2.141 -28.812 -5.641 1 82.75 58 ILE B O 1
ATOM 2134 N N . ASP B 1 59 ? -3.795 -30.172 -4.852 1 80.94 59 ASP B N 1
ATOM 2135 C CA . ASP B 1 59 ? -2.867 -31.188 -4.383 1 80.94 59 ASP B CA 1
ATOM 2136 C C . ASP B 1 59 ? -1.804 -30.594 -3.463 1 80.94 59 ASP B C 1
ATOM 2138 O O . ASP B 1 59 ? -0.612 -30.859 -3.633 1 80.94 59 ASP B O 1
ATOM 2142 N N . GLY B 1 60 ? -2.16 -29.734 -2.631 1 78.38 60 GLY B N 1
ATOM 2143 C CA . GLY B 1 60 ? -1.276 -29.172 -1.618 1 78.38 60 GLY B CA 1
ATOM 2144 C C . GLY B 1 60 ? -0.432 -28.016 -2.129 1 78.38 60 GLY B C 1
ATOM 2145 O O . GLY B 1 60 ? 0.341 -27.422 -1.375 1 78.38 60 GLY B O 1
ATOM 2146 N N . GLN B 1 61 ? -0.574 -27.766 -3.365 1 85.25 61 GLN B N 1
ATOM 2147 C CA . GLN B 1 61 ? 0.186 -26.672 -3.963 1 85.25 61 GLN B CA 1
ATOM 2148 C C . GLN B 1 61 ? -0.718 -25.484 -4.285 1 85.25 61 GLN B C 1
ATOM 2150 O O . GLN B 1 61 ? -1.872 -25.656 -4.68 1 85.25 61 GLN B O 1
ATOM 2155 N N . TYR B 1 62 ? -0.119 -24.266 -4.129 1 86.94 62 TYR B N 1
ATOM 2156 C CA . TYR B 1 62 ? -0.91 -23.062 -4.375 1 86.94 62 TYR B CA 1
ATOM 2157 C C . TYR B 1 62 ? -0.817 -22.641 -5.836 1 86.94 62 TYR B C 1
ATOM 2159 O O . TYR B 1 62 ? 0.262 -22.688 -6.43 1 86.94 62 TYR B O 1
ATOM 2167 N N . LEU B 1 63 ? -1.979 -22.328 -6.348 1 91.31 63 LEU B N 1
ATOM 2168 C CA . LEU B 1 63 ? -2.07 -21.703 -7.664 1 91.31 63 LEU B CA 1
ATOM 2169 C C . LEU B 1 63 ? -2.564 -20.266 -7.551 1 91.31 63 LEU B C 1
ATOM 2171 O O . LEU B 1 63 ? -3.539 -19.984 -6.848 1 91.31 63 LEU B O 1
ATOM 2175 N N . ASP B 1 64 ? -1.862 -19.359 -8.156 1 93.44 64 ASP B N 1
ATOM 2176 C CA . ASP B 1 64 ? -2.279 -17.984 -8.359 1 93.44 64 ASP B CA 1
ATOM 2177 C C . ASP B 1 64 ? -2.463 -17.672 -9.844 1 93.44 64 ASP B C 1
ATOM 2179 O O . ASP B 1 64 ? -1.49 -17.406 -10.555 1 93.44 64 ASP B O 1
ATOM 2183 N N . LEU B 1 65 ? -3.744 -17.656 -10.211 1 94.06 65 LEU B N 1
ATOM 2184 C CA . LEU B 1 65 ? -4.078 -17.5 -11.617 1 94.06 65 LEU B CA 1
ATOM 2185 C C . LEU B 1 65 ? -4.707 -16.125 -11.867 1 94.06 65 LEU B C 1
ATOM 2187 O O . LEU B 1 65 ? -5.738 -15.797 -11.281 1 94.06 65 LEU B O 1
ATOM 2191 N N . PHE B 1 66 ? -4.051 -15.352 -12.742 1 95.88 66 PHE B N 1
ATOM 2192 C CA . PHE B 1 66 ? -4.629 -14.102 -13.211 1 95.88 66 PHE B CA 1
ATOM 2193 C C . PHE B 1 66 ? -5.141 -14.242 -14.641 1 95.88 66 PHE B C 1
ATOM 2195 O O . PHE B 1 66 ? -4.406 -14.672 -15.531 1 95.88 66 PHE B O 1
ATOM 2202 N N . LEU B 1 67 ? -6.434 -13.883 -14.797 1 95.5 67 LEU B N 1
ATOM 2203 C CA . LEU B 1 67 ? -7.031 -13.812 -16.125 1 95.5 67 LEU B CA 1
ATOM 2204 C C . LEU B 1 67 ? -7.09 -12.375 -16.625 1 95.5 67 LEU B C 1
ATOM 2206 O O . LEU B 1 67 ? -7.637 -11.5 -15.938 1 95.5 67 LEU B O 1
ATOM 2210 N N . HIS B 1 68 ? -6.523 -12.18 -17.781 1 96.88 68 HIS B N 1
ATOM 2211 C CA . HIS B 1 68 ? -6.461 -10.828 -18.328 1 96.88 68 HIS B CA 1
ATOM 2212 C C . HIS B 1 68 ? -7.203 -10.742 -19.656 1 96.88 68 HIS B C 1
ATOM 2214 O O . HIS B 1 68 ? -7.148 -11.672 -20.469 1 96.88 68 HIS B O 1
ATOM 2220 N N . PRO B 1 69 ? -7.785 -9.57 -19.891 1 96.81 69 PRO B N 1
ATOM 2221 C CA . PRO B 1 69 ? -8.367 -9.352 -21.203 1 96.81 69 PRO B CA 1
ATOM 2222 C C . PRO B 1 69 ? -7.309 -9.195 -22.297 1 96.81 69 PRO B C 1
ATOM 2224 O O . PRO B 1 69 ? -6.156 -8.867 -22 1 96.81 69 PRO B O 1
ATOM 2227 N N . ASP B 1 70 ? -7.742 -9.32 -23.516 1 95.38 70 ASP B N 1
ATOM 2228 C CA . ASP B 1 70 ? -6.883 -9.195 -24.688 1 95.38 70 ASP B CA 1
ATOM 2229 C C . ASP B 1 70 ? -6.199 -7.828 -24.719 1 95.38 70 ASP B C 1
ATOM 2231 O O . ASP B 1 70 ? -5.051 -7.711 -25.141 1 95.38 70 ASP B O 1
ATOM 2235 N N . SER B 1 71 ? -6.879 -6.875 -24.25 1 95.12 71 SER B N 1
ATOM 2236 C CA . SER B 1 71 ? -6.379 -5.508 -24.312 1 95.12 71 SER B CA 1
ATOM 2237 C C . SER B 1 71 ? -5.098 -5.348 -23.5 1 95.12 71 SER B C 1
ATOM 2239 O O . SER B 1 71 ? -4.277 -4.477 -23.797 1 95.12 71 SER B O 1
ATOM 2241 N N . ALA B 1 72 ? -4.883 -6.207 -22.531 1 94.75 72 ALA B N 1
ATOM 2242 C CA . ALA B 1 72 ? -3.678 -6.137 -21.703 1 94.75 72 ALA B CA 1
ATOM 2243 C C . ALA B 1 72 ? -2.441 -6.539 -22.516 1 94.75 72 ALA B C 1
ATOM 2245 O O . ALA B 1 72 ? -1.337 -6.062 -22.234 1 94.75 72 ALA B O 1
ATOM 2246 N N . LEU B 1 73 ? -2.629 -7.352 -23.5 1 94.75 73 LEU B N 1
ATOM 2247 C CA . LEU B 1 73 ? -1.515 -7.801 -24.328 1 94.75 73 LEU B CA 1
ATOM 2248 C C . LEU B 1 73 ? -0.971 -6.66 -25.172 1 94.75 73 LEU B C 1
ATOM 2250 O O . LEU B 1 73 ? 0.229 -6.602 -25.453 1 94.75 73 LEU B O 1
ATOM 2254 N N . ASP B 1 74 ? -1.869 -5.809 -25.453 1 91.06 74 ASP B N 1
ATOM 2255 C CA . ASP B 1 74 ? -1.501 -4.766 -26.406 1 91.06 74 ASP B CA 1
ATOM 2256 C C . ASP B 1 74 ? -0.995 -3.518 -25.688 1 91.06 74 ASP B C 1
ATOM 2258 O O . ASP B 1 74 ? -0.32 -2.678 -26.281 1 91.06 74 ASP B O 1
ATOM 2262 N N . ALA B 1 75 ? -1.284 -3.441 -24.469 1 93.38 75 ALA B N 1
ATOM 2263 C CA . ALA B 1 75 ? -0.925 -2.23 -23.734 1 93.38 75 ALA B CA 1
ATOM 2264 C C . ALA B 1 75 ? -0.49 -2.561 -22.312 1 93.38 75 ALA B C 1
ATOM 2266 O O . ALA B 1 75 ? -1.146 -2.156 -21.344 1 93.38 75 ALA B O 1
ATOM 2267 N N . PRO B 1 76 ? 0.661 -3.262 -22.25 1 94.56 76 PRO B N 1
ATOM 2268 C CA . PRO B 1 76 ? 1.135 -3.557 -20.906 1 94.56 76 PRO B CA 1
ATOM 2269 C C . PRO B 1 76 ? 1.45 -2.297 -20.094 1 94.56 76 PRO B C 1
ATOM 2271 O O . PRO B 1 76 ? 1.838 -1.275 -20.672 1 94.56 76 PRO B O 1
ATOM 2274 N N . THR B 1 77 ? 1.187 -2.371 -18.828 1 94.12 77 THR B N 1
ATOM 2275 C CA . THR B 1 77 ? 1.459 -1.287 -17.891 1 94.12 77 THR B CA 1
ATOM 2276 C C . THR B 1 77 ? 2.422 -1.746 -16.797 1 94.12 77 THR B C 1
ATOM 2278 O O . THR B 1 77 ? 2.869 -2.895 -16.797 1 94.12 77 THR B O 1
ATOM 2281 N N . GLU B 1 78 ? 2.713 -0.866 -15.898 1 93.94 78 GLU B N 1
ATOM 2282 C CA . GLU B 1 78 ? 3.588 -1.194 -14.773 1 93.94 78 GLU B CA 1
ATOM 2283 C C . GLU B 1 78 ? 3.02 -2.346 -13.953 1 93.94 78 GLU B C 1
ATOM 2285 O O . GLU B 1 78 ? 3.771 -3.121 -13.359 1 93.94 78 GLU B O 1
ATOM 2290 N N . ALA B 1 79 ? 1.728 -2.482 -13.984 1 92.19 79 ALA B N 1
ATOM 2291 C CA . ALA B 1 79 ? 1.054 -3.523 -13.211 1 92.19 79 ALA B CA 1
ATOM 2292 C C . ALA B 1 79 ? 1.417 -4.91 -13.727 1 92.19 79 ALA B C 1
ATOM 2294 O O . ALA B 1 79 ? 1.219 -5.91 -13.031 1 92.19 79 ALA B O 1
ATOM 2295 N N . HIS B 1 80 ? 1.976 -5 -14.883 1 96.06 80 HIS B N 1
ATOM 2296 C CA . HIS B 1 80 ? 2.258 -6.281 -15.523 1 96.06 80 HIS B CA 1
ATOM 2297 C C . HIS B 1 80 ? 3.736 -6.637 -15.414 1 96.06 80 HIS B C 1
ATOM 2299 O O . HIS B 1 80 ? 4.152 -7.707 -15.852 1 96.06 80 HIS B O 1
ATOM 2305 N N . LEU B 1 81 ? 4.488 -5.816 -14.773 1 95.56 81 LEU B N 1
ATOM 2306 C CA . LEU B 1 81 ? 5.938 -5.973 -14.789 1 95.56 81 LEU B CA 1
ATOM 2307 C C . LEU B 1 81 ? 6.352 -7.246 -14.062 1 95.56 81 LEU B C 1
ATOM 2309 O O . LEU B 1 81 ? 7.441 -7.777 -14.305 1 95.56 81 LEU B O 1
ATOM 2313 N N . ALA B 1 82 ? 5.48 -7.715 -13.227 1 94.56 82 ALA B N 1
ATOM 2314 C CA . ALA B 1 82 ? 5.773 -8.977 -12.547 1 94.56 82 ALA B CA 1
ATOM 2315 C C . ALA B 1 82 ? 5.883 -10.125 -13.547 1 94.56 82 ALA B C 1
ATOM 2317 O O . ALA B 1 82 ? 6.453 -11.172 -13.242 1 94.56 82 ALA B O 1
ATOM 2318 N N . LEU B 1 83 ? 5.363 -9.938 -14.703 1 97 83 LEU B N 1
ATOM 2319 C CA . LEU B 1 83 ? 5.32 -10.992 -15.703 1 97 83 LEU B CA 1
ATOM 2320 C C . LEU B 1 83 ? 6.602 -11.008 -16.531 1 97 83 LEU B C 1
ATOM 2322 O O . LEU B 1 83 ? 6.797 -11.898 -17.359 1 97 83 LEU B O 1
ATOM 2326 N N . ARG B 1 84 ? 7.465 -10.047 -16.25 1 95.88 84 ARG B N 1
ATOM 2327 C CA . ARG B 1 84 ? 8.719 -10.031 -16.984 1 95.88 84 ARG B CA 1
ATOM 2328 C C . ARG B 1 84 ? 9.5 -11.328 -16.781 1 95.88 84 ARG B C 1
ATOM 2330 O O . ARG B 1 84 ? 9.609 -11.82 -15.648 1 95.88 84 ARG B O 1
ATOM 2337 N N . GLY B 1 85 ? 10.047 -11.82 -17.922 1 94.06 85 GLY B N 1
ATOM 2338 C CA . GLY B 1 85 ? 10.836 -13.039 -17.844 1 94.06 85 GLY B CA 1
ATOM 2339 C C . GLY B 1 85 ? 9.992 -14.297 -17.719 1 94.06 85 GLY B C 1
ATOM 2340 O O . GLY B 1 85 ? 10.516 -15.391 -17.516 1 94.06 85 GLY B O 1
ATOM 2341 N N . ALA B 1 86 ? 8.703 -14.148 -17.922 1 97.12 86 ALA B N 1
ATOM 2342 C CA . ALA B 1 86 ? 7.797 -15.289 -17.844 1 97.12 86 ALA B CA 1
ATOM 2343 C C . ALA B 1 86 ? 8.094 -16.312 -18.938 1 97.12 86 ALA B C 1
ATOM 2345 O O . ALA B 1 86 ? 8.672 -15.961 -19.984 1 97.12 86 ALA B O 1
ATOM 2346 N N . THR B 1 87 ? 7.758 -17.531 -18.656 1 97 87 THR B N 1
ATOM 2347 C CA . THR B 1 87 ? 7.801 -18.609 -19.641 1 97 87 THR B CA 1
ATOM 2348 C C . THR B 1 87 ? 6.469 -18.719 -20.375 1 97 87 THR B C 1
ATOM 2350 O O . THR B 1 87 ? 5.41 -18.797 -19.75 1 97 87 THR B O 1
ATOM 2353 N N . ILE B 1 88 ? 6.551 -18.734 -21.688 1 97.25 88 ILE B N 1
ATOM 2354 C CA . ILE B 1 88 ? 5.34 -18.875 -22.484 1 97.25 88 ILE B CA 1
ATOM 2355 C C . ILE B 1 88 ? 4.934 -20.344 -22.562 1 97.25 88 ILE B C 1
ATOM 2357 O O . ILE B 1 88 ? 5.668 -21.172 -23.109 1 97.25 88 ILE B O 1
ATOM 2361 N N . LEU B 1 89 ? 3.787 -20.641 -22.031 1 96.56 89 LEU B N 1
ATOM 2362 C CA . LEU B 1 89 ? 3.289 -22.016 -22.078 1 96.56 89 LEU B CA 1
ATOM 2363 C C . LEU B 1 89 ? 2.443 -22.25 -23.328 1 96.56 89 LEU B C 1
ATOM 2365 O O . LEU B 1 89 ? 2.416 -23.359 -23.859 1 96.56 89 LEU B O 1
ATOM 2369 N N . ARG B 1 90 ? 1.743 -21.219 -23.672 1 95.19 90 ARG B N 1
ATOM 2370 C CA . ARG B 1 90 ? 0.9 -21.172 -24.859 1 95.19 90 ARG B CA 1
ATOM 2371 C C . ARG B 1 90 ? 0.721 -19.734 -25.344 1 95.19 90 ARG B C 1
ATOM 2373 O O . ARG B 1 90 ? 0.614 -18.812 -24.547 1 95.19 90 ARG B O 1
ATOM 2380 N N . GLN B 1 91 ? 0.729 -19.656 -26.719 1 96.69 91 GLN B N 1
ATOM 2381 C CA . GLN B 1 91 ? 0.423 -18.312 -27.219 1 96.69 91 GLN B CA 1
ATOM 2382 C C . GLN B 1 91 ? -0.274 -18.375 -28.578 1 96.69 91 GLN B C 1
ATOM 2384 O O . GLN B 1 91 ? -0.019 -19.281 -29.375 1 96.69 91 GLN B O 1
ATOM 2389 N N . ARG B 1 92 ? -1.102 -17.469 -28.75 1 96.19 92 ARG B N 1
ATOM 2390 C CA . ARG B 1 92 ? -1.664 -17.234 -30.078 1 96.19 92 ARG B CA 1
ATOM 2391 C C . ARG B 1 92 ? -0.719 -16.391 -30.938 1 96.19 92 ARG B C 1
ATOM 2393 O O . ARG B 1 92 ? -0.489 -15.219 -30.641 1 96.19 92 ARG B O 1
ATOM 2400 N N . GLY B 1 93 ? -0.185 -17.047 -32.062 1 96.5 93 GLY B N 1
ATOM 2401 C CA . GLY B 1 93 ? 0.837 -16.328 -32.812 1 96.5 93 GLY B CA 1
ATOM 2402 C C . GLY B 1 93 ? 2.045 -15.961 -31.953 1 96.5 93 GLY B C 1
ATOM 2403 O O . GLY B 1 93 ? 2.672 -16.828 -31.344 1 96.5 93 GLY B O 1
ATOM 2404 N N . GLU B 1 94 ? 2.291 -14.625 -31.938 1 97.5 94 GLU B N 1
ATOM 2405 C CA . GLU B 1 94 ? 3.422 -14.133 -31.156 1 97.5 94 GLU B CA 1
ATOM 2406 C C . GLU B 1 94 ? 2.963 -13.188 -30.062 1 97.5 94 GLU B C 1
ATOM 2408 O O . GLU B 1 94 ? 3.713 -12.297 -29.641 1 97.5 94 GLU B O 1
ATOM 2413 N N . ALA B 1 95 ? 1.744 -13.352 -29.703 1 97.19 95 ALA B N 1
ATOM 2414 C CA . ALA B 1 95 ? 1.131 -12.414 -28.766 1 97.19 95 ALA B CA 1
ATOM 2415 C C . ALA B 1 95 ? 1.911 -12.359 -27.453 1 97.19 95 ALA B C 1
ATOM 2417 O O . ALA B 1 95 ? 2.244 -11.281 -26.953 1 97.19 95 ALA B O 1
ATOM 2418 N N . GLY B 1 96 ? 2.166 -13.555 -26.875 1 97.81 96 GLY B N 1
ATOM 2419 C CA . GLY B 1 96 ? 2.934 -13.609 -25.641 1 97.81 96 GLY B CA 1
ATOM 2420 C C . GLY B 1 96 ? 4.336 -13.047 -25.797 1 97.81 96 GLY B C 1
ATOM 2421 O O . GLY B 1 96 ? 4.797 -12.289 -24.938 1 97.81 96 GLY B O 1
ATOM 2422 N N . SER B 1 97 ? 4.949 -13.352 -26.906 1 97.94 97 SER B N 1
ATOM 2423 C CA . SER B 1 97 ? 6.305 -12.891 -27.156 1 97.94 97 SER B CA 1
ATOM 2424 C C . SER B 1 97 ? 6.355 -11.375 -27.297 1 97.94 97 SER B C 1
ATOM 2426 O O . SER B 1 97 ? 7.238 -10.719 -26.75 1 97.94 97 SER B O 1
ATOM 2428 N N . ARG B 1 98 ? 5.441 -10.852 -28.016 1 97.75 98 ARG B N 1
ATOM 2429 C CA . ARG B 1 98 ? 5.371 -9.406 -28.203 1 97.75 98 ARG B CA 1
ATOM 2430 C C . ARG B 1 98 ? 5.082 -8.703 -26.875 1 97.75 98 ARG B C 1
ATOM 2432 O O . ARG B 1 98 ? 5.68 -7.668 -26.578 1 97.75 98 ARG B O 1
ATOM 2439 N N . PHE B 1 99 ? 4.199 -9.281 -26.156 1 97.94 99 PHE B N 1
ATOM 2440 C CA . PHE B 1 99 ? 3.855 -8.742 -24.844 1 97.94 99 PHE B CA 1
ATOM 2441 C C . PHE B 1 99 ? 5.082 -8.688 -23.953 1 97.94 99 PHE B C 1
ATOM 2443 O O . PHE B 1 99 ? 5.367 -7.652 -23.344 1 97.94 99 PHE B O 1
ATOM 2450 N N . LEU B 1 100 ? 5.812 -9.734 -23.828 1 98 100 LEU B N 1
ATOM 2451 C CA . LEU B 1 100 ? 6.992 -9.805 -22.984 1 98 100 LEU B CA 1
ATOM 2452 C C . LEU B 1 100 ? 8.078 -8.844 -23.469 1 98 100 LEU B C 1
ATOM 2454 O O . LEU B 1 100 ? 8.789 -8.25 -22.656 1 98 100 LEU B O 1
ATOM 2458 N N . ALA B 1 101 ? 8.195 -8.695 -24.781 1 97.81 101 ALA B N 1
ATOM 2459 C CA . ALA B 1 101 ? 9.141 -7.73 -25.328 1 97.81 101 ALA B CA 1
ATOM 2460 C C . ALA B 1 101 ? 8.781 -6.305 -24.906 1 97.81 101 ALA B C 1
ATOM 2462 O O . ALA B 1 101 ? 9.656 -5.512 -24.562 1 97.81 101 ALA B O 1
ATOM 2463 N N . ARG B 1 102 ? 7.512 -6.008 -24.984 1 97.56 102 ARG B N 1
ATOM 2464 C CA . ARG B 1 102 ? 7.043 -4.691 -24.562 1 97.56 102 ARG B CA 1
ATOM 2465 C C . ARG B 1 102 ? 7.305 -4.473 -23.078 1 97.56 102 ARG B C 1
ATOM 2467 O O . ARG B 1 102 ? 7.656 -3.367 -22.656 1 97.56 102 ARG B O 1
ATOM 2474 N N . LEU B 1 103 ? 7.137 -5.535 -22.266 1 97.31 103 LEU B N 1
ATOM 2475 C CA . LEU B 1 103 ? 7.398 -5.438 -20.828 1 97.31 103 LEU B CA 1
ATOM 2476 C C . LEU B 1 103 ? 8.875 -5.176 -20.578 1 97.31 103 LEU B C 1
ATOM 2478 O O . LEU B 1 103 ? 9.227 -4.395 -19.688 1 97.31 103 LEU B O 1
ATOM 2482 N N . GLU B 1 104 ? 9.703 -5.809 -21.328 1 97.06 104 GLU B N 1
ATOM 2483 C CA . GLU B 1 104 ? 11.133 -5.57 -21.188 1 97.06 104 GLU B CA 1
ATOM 2484 C C . GLU B 1 104 ? 11.492 -4.121 -21.531 1 97.06 104 GLU B C 1
ATOM 2486 O O . GLU B 1 104 ? 12.312 -3.508 -20.844 1 97.06 104 GLU B O 1
ATOM 2491 N N . ALA B 1 105 ? 10.867 -3.664 -22.562 1 96.75 105 ALA B N 1
ATOM 2492 C CA . ALA B 1 105 ? 11.102 -2.277 -22.953 1 96.75 105 ALA B CA 1
ATOM 2493 C C . ALA B 1 105 ? 10.633 -1.311 -21.875 1 96.75 105 ALA B C 1
ATOM 2495 O O . ALA B 1 105 ? 11.312 -0.329 -21.562 1 96.75 105 ALA B O 1
ATOM 2496 N N . LEU B 1 106 ? 9.461 -1.6 -21.359 1 96.19 106 LEU B N 1
ATOM 2497 C CA . LEU B 1 106 ? 8.922 -0.783 -20.281 1 96.19 106 LEU B CA 1
ATOM 2498 C C . LEU B 1 106 ? 9.867 -0.788 -19.078 1 96.19 106 LEU B C 1
ATOM 2500 O O . LEU B 1 106 ? 10.141 0.264 -18.5 1 96.19 106 LEU B O 1
ATOM 2504 N N . HIS B 1 107 ? 10.312 -1.899 -18.719 1 96.81 107 HIS B N 1
ATOM 2505 C CA . HIS B 1 107 ? 11.227 -2.045 -17.578 1 96.81 107 HIS B CA 1
ATOM 2506 C C . HIS B 1 107 ? 12.523 -1.281 -17.828 1 96.81 107 HIS B C 1
ATOM 2508 O O . HIS B 1 107 ? 13.031 -0.606 -16.922 1 96.81 107 HIS B O 1
ATOM 2514 N N . ALA B 1 108 ? 13.047 -1.356 -19.016 1 96.38 108 ALA B N 1
ATOM 2515 C CA . ALA B 1 108 ? 14.305 -0.712 -19.375 1 96.38 108 ALA B CA 1
ATOM 2516 C C . ALA B 1 108 ? 14.188 0.808 -19.312 1 96.38 108 ALA B C 1
ATOM 2518 O O . ALA B 1 108 ? 15.156 1.499 -19 1 96.38 108 ALA B O 1
ATOM 2519 N N . ALA B 1 109 ? 13.008 1.287 -19.609 1 95.5 109 ALA B N 1
ATOM 2520 C CA . ALA B 1 109 ? 12.766 2.727 -19.562 1 95.5 109 ALA B CA 1
ATOM 2521 C C . ALA B 1 109 ? 12.836 3.254 -18.125 1 95.5 109 ALA B C 1
ATOM 2523 O O . ALA B 1 109 ? 13.039 4.449 -17.906 1 95.5 109 ALA B O 1
ATOM 2524 N N . GLY B 1 110 ? 12.672 2.361 -17.156 1 95.94 110 GLY B N 1
ATOM 2525 C CA . GLY B 1 110 ? 12.711 2.75 -15.75 1 95.94 110 GLY B CA 1
ATOM 2526 C C . GLY B 1 110 ? 11.406 3.361 -15.273 1 95.94 110 GLY B C 1
ATOM 2527 O O . GLY B 1 110 ? 10.555 3.746 -16.078 1 95.94 110 GLY B O 1
ATOM 2528 N N . PRO B 1 111 ? 11.219 3.406 -13.992 1 96.25 111 PRO B N 1
ATOM 2529 C CA . PRO B 1 111 ? 10.016 4.051 -13.445 1 96.25 111 PRO B CA 1
ATOM 2530 C C . PRO B 1 111 ? 10.023 5.566 -13.641 1 96.25 111 PRO B C 1
ATOM 2532 O O . PRO B 1 111 ? 11.086 6.168 -13.812 1 96.25 111 PRO B O 1
ATOM 2535 N N . GLN B 1 112 ? 8.805 6.09 -13.688 1 93 112 GLN B N 1
ATOM 2536 C CA . GLN B 1 112 ? 8.734 7.547 -13.688 1 93 112 GLN B CA 1
ATOM 2537 C C . GLN B 1 112 ? 9.375 8.133 -12.438 1 93 112 GLN B C 1
ATOM 2539 O O . GLN B 1 112 ? 9.055 7.734 -11.32 1 93 112 GLN B O 1
ATOM 2544 N N . PRO B 1 113 ? 10.242 9.062 -12.648 1 92.06 113 PRO B N 1
ATOM 2545 C CA . PRO B 1 113 ? 10.883 9.672 -11.484 1 92.06 113 PRO B CA 1
ATOM 2546 C C . PRO B 1 113 ? 9.891 10.406 -10.578 1 92.06 113 PRO B C 1
ATOM 2548 O O . PRO B 1 113 ? 8.93 11 -11.07 1 92.06 113 PRO B O 1
ATOM 2551 N N . LEU B 1 114 ? 10.148 10.281 -9.328 1 93.25 114 LEU B N 1
ATOM 2552 C CA . LEU B 1 114 ? 9.367 11.078 -8.391 1 93.25 114 LEU B CA 1
ATOM 2553 C C . LEU B 1 114 ? 9.617 12.57 -8.602 1 93.25 114 LEU B C 1
ATOM 2555 O O . LEU B 1 114 ? 10.75 12.984 -8.867 1 93.25 114 LEU B O 1
ATOM 2559 N N . SER B 1 115 ? 8.547 13.32 -8.453 1 91 115 SER B N 1
ATOM 2560 C CA . SER B 1 115 ? 8.805 14.758 -8.336 1 91 115 SER B CA 1
ATOM 2561 C C . SER B 1 115 ? 9.617 15.07 -7.082 1 91 115 SER B C 1
ATOM 2563 O O . SER B 1 115 ? 9.617 14.289 -6.129 1 91 115 SER B O 1
ATOM 2565 N N . GLU B 1 116 ? 10.281 16.156 -7.094 1 88.62 116 GLU B N 1
ATOM 2566 C CA . GLU B 1 116 ? 11.062 16.547 -5.93 1 88.62 116 GLU B CA 1
ATOM 2567 C C . GLU B 1 116 ? 10.188 16.672 -4.688 1 88.62 116 GLU B C 1
ATOM 2569 O O . GLU B 1 116 ? 10.594 16.297 -3.59 1 88.62 116 GLU B O 1
ATOM 2574 N N . ASP B 1 117 ? 9.016 17.141 -4.855 1 86.38 117 ASP B N 1
ATOM 2575 C CA . ASP B 1 117 ? 8.094 17.312 -3.74 1 86.38 117 ASP B CA 1
ATOM 2576 C C . ASP B 1 117 ? 7.676 15.961 -3.168 1 86.38 117 ASP B C 1
ATOM 2578 O O . ASP B 1 117 ? 7.637 15.781 -1.948 1 86.38 117 ASP B O 1
ATOM 2582 N N . GLU B 1 118 ? 7.414 15.047 -4.051 1 90.69 118 GLU B N 1
ATOM 2583 C CA . GLU B 1 118 ? 7.023 13.719 -3.594 1 90.69 118 GLU B CA 1
ATOM 2584 C C . GLU B 1 118 ? 8.188 13.016 -2.895 1 90.69 118 GLU B C 1
ATOM 2586 O O . GLU B 1 118 ? 7.988 12.344 -1.878 1 90.69 118 GLU B O 1
ATOM 2591 N N . ALA B 1 119 ? 9.375 13.164 -3.457 1 94.12 119 ALA B N 1
ATOM 2592 C CA . ALA B 1 119 ? 10.562 12.578 -2.838 1 94.12 119 ALA B CA 1
ATOM 2593 C C . ALA B 1 119 ? 10.789 13.141 -1.438 1 94.12 119 ALA B C 1
ATOM 2595 O O . ALA B 1 119 ? 11.016 12.391 -0.487 1 94.12 119 ALA B O 1
ATOM 2596 N N . GLN B 1 120 ? 10.641 14.422 -1.359 1 90.75 120 GLN B N 1
ATOM 2597 C CA . GLN B 1 120 ? 10.836 15.07 -0.067 1 90.75 120 GLN B CA 1
ATOM 2598 C C . GLN B 1 120 ? 9.75 14.656 0.925 1 90.75 120 GLN B C 1
ATOM 2600 O O . GLN B 1 120 ? 10.031 14.461 2.109 1 90.75 120 GLN B O 1
ATOM 2605 N N . ALA B 1 121 ? 8.562 14.547 0.455 1 90.56 121 ALA B N 1
ATOM 2606 C CA . ALA B 1 121 ? 7.465 14.109 1.317 1 90.56 121 ALA B CA 1
ATOM 2607 C C . ALA B 1 121 ? 7.734 12.719 1.887 1 90.56 121 ALA B C 1
ATOM 2609 O O . ALA B 1 121 ? 7.469 12.461 3.062 1 90.56 121 ALA B O 1
ATOM 2610 N N . ARG B 1 122 ? 8.266 11.852 1.055 1 95 122 ARG B N 1
ATOM 2611 C CA . ARG B 1 122 ? 8.594 10.5 1.507 1 95 122 ARG B CA 1
ATOM 2612 C C . ARG B 1 122 ? 9.695 10.531 2.561 1 95 122 ARG B C 1
ATOM 2614 O O . ARG B 1 122 ? 9.625 9.805 3.557 1 95 122 ARG B O 1
ATOM 2621 N N . ARG B 1 123 ? 10.688 11.375 2.322 1 94.94 123 ARG B N 1
ATOM 2622 C CA . ARG B 1 123 ? 11.773 11.5 3.283 1 94.94 123 ARG B CA 1
ATOM 2623 C C . ARG B 1 123 ? 11.273 12.039 4.617 1 94.94 123 ARG B C 1
ATOM 2625 O O . ARG B 1 123 ? 11.594 11.492 5.676 1 94.94 123 ARG B O 1
ATOM 263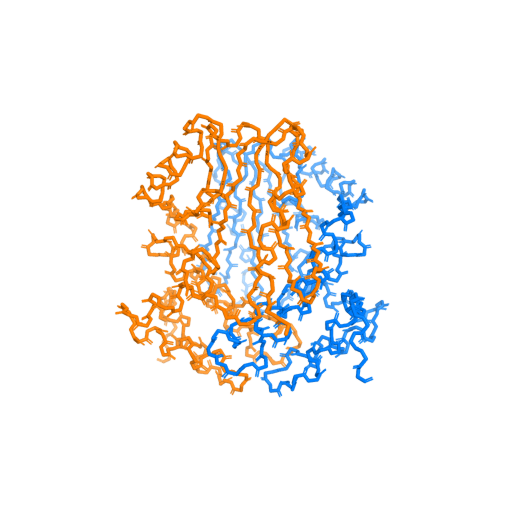2 N N . ASP B 1 124 ? 10.492 13.039 4.562 1 90.94 124 ASP B N 1
ATOM 2633 C CA . ASP B 1 124 ? 9.93 13.625 5.777 1 90.94 124 ASP B CA 1
ATOM 2634 C C . ASP B 1 124 ? 9.047 12.609 6.512 1 90.94 124 ASP B C 1
ATOM 2636 O O . ASP B 1 124 ? 9.086 12.523 7.738 1 90.94 124 ASP B O 1
ATOM 2640 N N . TRP B 1 125 ? 8.297 11.953 5.762 1 93.12 125 TRP B N 1
ATOM 2641 C CA . TRP B 1 125 ? 7.402 10.961 6.336 1 93.12 125 TRP B CA 1
ATOM 2642 C C . TRP B 1 125 ? 8.188 9.906 7.113 1 93.12 125 TRP B C 1
ATOM 2644 O O . TRP B 1 125 ? 7.812 9.539 8.227 1 93.12 125 TRP B O 1
ATOM 2654 N N . ALA B 1 126 ? 9.242 9.438 6.551 1 96.75 126 ALA B N 1
ATOM 2655 C CA . ALA B 1 126 ? 10.055 8.406 7.195 1 96.75 126 ALA B CA 1
ATOM 2656 C C . ALA B 1 126 ? 10.578 8.891 8.547 1 96.75 126 ALA B C 1
ATOM 2658 O O . ALA B 1 126 ? 10.5 8.164 9.539 1 96.75 126 ALA B O 1
ATOM 2659 N N . HIS B 1 127 ? 11.078 10.07 8.57 1 93 127 HIS B N 1
ATOM 2660 C CA . HIS B 1 127 ? 11.609 10.625 9.812 1 93 127 HIS B CA 1
ATOM 2661 C C . HIS B 1 127 ? 10.508 10.859 10.836 1 93 127 HIS B C 1
ATOM 2663 O O . HIS B 1 127 ? 10.688 10.594 12.023 1 93 127 HIS B O 1
ATOM 2669 N N . LYS B 1 128 ? 9.406 11.359 10.367 1 90.25 128 LYS B N 1
ATOM 2670 C CA . LYS B 1 128 ? 8.273 11.562 11.266 1 90.25 128 LYS B CA 1
ATOM 2671 C C . LYS B 1 128 ? 7.809 10.242 11.883 1 90.25 128 LYS B C 1
ATOM 2673 O O . LYS B 1 128 ? 7.535 10.172 13.078 1 90.25 128 LYS B O 1
ATOM 2678 N N . MET B 1 129 ? 7.723 9.258 11.062 1 93.5 129 MET B N 1
ATOM 2679 C CA . MET B 1 129 ? 7.309 7.938 11.539 1 93.5 129 MET B CA 1
ATOM 2680 C C . MET B 1 129 ? 8.281 7.41 12.594 1 93.5 129 MET B C 1
ATOM 2682 O O . MET B 1 129 ? 7.867 6.926 13.648 1 93.5 129 MET B O 1
ATOM 2686 N N . ALA B 1 130 ? 9.547 7.551 12.297 1 94.62 130 ALA B N 1
ATOM 2687 C CA . ALA B 1 130 ? 10.562 7.074 13.234 1 94.62 130 ALA B CA 1
ATOM 2688 C C . ALA B 1 130 ? 10.422 7.773 14.586 1 94.62 130 ALA B C 1
ATOM 2690 O O . ALA B 1 130 ? 10.523 7.129 15.633 1 94.62 130 ALA B O 1
ATOM 2691 N N . ALA B 1 131 ? 10.133 9.023 14.57 1 89.31 131 ALA B N 1
ATOM 2692 C CA . ALA B 1 131 ? 9.984 9.789 15.805 1 89.31 131 ALA B CA 1
ATOM 2693 C C . ALA B 1 131 ? 8.773 9.32 16.594 1 89.31 131 ALA B C 1
ATOM 2695 O O . ALA B 1 131 ? 8.812 9.25 17.828 1 89.31 131 ALA B O 1
ATOM 2696 N N . ARG B 1 132 ? 7.77 8.945 15.93 1 88.56 132 ARG B N 1
ATOM 2697 C CA . ARG B 1 132 ? 6.516 8.586 16.594 1 88.56 132 ARG B CA 1
ATOM 2698 C C . ARG B 1 132 ? 6.578 7.168 17.141 1 88.56 132 ARG B C 1
ATOM 2700 O O . ARG B 1 132 ? 5.805 6.809 18.031 1 88.56 132 ARG B O 1
ATOM 2707 N N . ILE B 1 133 ? 7.367 6.355 16.562 1 92.56 133 ILE B N 1
ATOM 2708 C CA . ILE B 1 133 ? 7.551 4.984 17.031 1 92.56 133 ILE B CA 1
ATOM 2709 C C . ILE B 1 133 ? 8.062 4.996 18.469 1 92.56 133 ILE B C 1
ATOM 2711 O O . ILE B 1 133 ? 7.758 4.09 19.25 1 92.56 133 ILE B O 1
ATOM 2715 N N . GLN B 1 134 ? 8.75 6.02 18.891 1 88.62 134 GLN B N 1
ATOM 2716 C CA . GLN B 1 134 ? 9.398 6.098 20.188 1 88.62 134 GLN B CA 1
ATOM 2717 C C . GLN B 1 134 ? 8.359 6.234 21.312 1 88.62 134 GLN B C 1
ATOM 2719 O O . GLN B 1 134 ? 8.672 6.02 22.484 1 88.62 134 GLN B O 1
ATOM 2724 N N . ARG B 1 135 ? 7.148 6.438 21 1 83.19 135 ARG B N 1
ATOM 2725 C CA . ARG B 1 135 ? 6.09 6.57 22 1 83.19 135 ARG B CA 1
ATOM 2726 C C . ARG B 1 135 ? 5.809 5.238 22.688 1 83.19 135 ARG B C 1
ATOM 2728 O O . ARG B 1 135 ? 5.301 5.207 23.797 1 83.19 135 ARG B O 1
ATOM 2735 N N . GLY B 1 136 ? 5.996 4.117 21.984 1 82.56 136 GLY B N 1
ATOM 2736 C CA . GLY B 1 136 ? 5.918 2.791 22.562 1 82.56 136 GLY B CA 1
ATOM 2737 C C . GLY B 1 136 ? 4.492 2.32 22.797 1 82.56 136 GLY B C 1
ATOM 2738 O O . GLY B 1 136 ? 4.246 1.435 23.609 1 82.56 136 GLY B O 1
ATOM 2739 N N . ASP B 1 137 ? 3.547 2.957 22.203 1 87.75 137 ASP B N 1
ATOM 2740 C CA . ASP B 1 137 ? 2.154 2.527 22.312 1 87.75 137 ASP B CA 1
ATOM 2741 C C . ASP B 1 137 ? 1.741 1.715 21.078 1 87.75 137 ASP B C 1
ATOM 2743 O O . ASP B 1 137 ? 2.568 1.416 20.219 1 87.75 137 ASP B O 1
ATOM 2747 N N . ALA B 1 138 ? 0.497 1.247 21.094 1 87.06 138 ALA B N 1
ATOM 2748 C CA . ALA B 1 138 ? 0.018 0.369 20.016 1 87.06 138 ALA B CA 1
ATOM 2749 C C . ALA B 1 138 ? 0.141 1.042 18.656 1 87.06 138 ALA B C 1
ATOM 2751 O O . ALA B 1 138 ? 0.487 0.394 17.672 1 87.06 138 ALA B O 1
ATOM 2752 N N . GLU B 1 139 ? -0.187 2.279 18.594 1 90.12 139 GLU B N 1
ATOM 2753 C CA . GLU B 1 139 ? -0.026 3.021 17.344 1 90.12 139 GLU B CA 1
ATOM 2754 C C . GLU B 1 139 ? 1.436 3.055 16.906 1 90.12 139 GLU B C 1
ATOM 2756 O O . GLU B 1 139 ? 1.738 2.895 15.719 1 90.12 139 GLU B O 1
ATOM 2761 N N . GLY B 1 140 ? 2.289 3.311 17.828 1 93.19 140 GLY B N 1
ATOM 2762 C CA . GLY B 1 140 ? 3.713 3.289 17.547 1 93.19 140 GLY B CA 1
ATOM 2763 C C . GLY B 1 140 ? 4.195 1.953 17.016 1 93.19 140 GLY B C 1
ATOM 2764 O O . GLY B 1 140 ? 5.008 1.903 16.078 1 93.19 140 GLY B O 1
ATOM 2765 N N . ASP B 1 141 ? 3.689 0.9 17.609 1 94.75 141 ASP B N 1
ATOM 2766 C CA . ASP B 1 141 ? 4.051 -0.436 17.156 1 94.75 141 ASP B CA 1
ATOM 2767 C C . ASP B 1 141 ? 3.588 -0.663 15.711 1 94.75 141 ASP B C 1
ATOM 2769 O O . ASP B 1 141 ? 4.305 -1.269 14.914 1 94.75 141 ASP B O 1
ATOM 2773 N N . TYR B 1 142 ? 2.432 -0.178 15.406 1 96.56 142 TYR B N 1
ATOM 2774 C CA . TYR B 1 142 ? 1.963 -0.292 14.031 1 96.56 142 TYR B CA 1
ATOM 2775 C C . TYR B 1 142 ? 2.811 0.561 13.094 1 96.56 142 TYR B C 1
ATOM 2777 O O . TYR B 1 142 ? 3.168 0.121 12 1 96.56 142 TYR B O 1
ATOM 2785 N N . ARG B 1 143 ? 3.084 1.769 13.484 1 95.62 143 ARG B N 1
ATOM 2786 C CA . ARG B 1 143 ? 3.912 2.645 12.664 1 95.62 143 ARG B CA 1
ATOM 2787 C C . ARG B 1 143 ? 5.273 2.016 12.391 1 95.62 143 ARG B C 1
ATOM 2789 O O . ARG B 1 143 ? 5.844 2.197 11.312 1 95.62 143 ARG B O 1
ATOM 2796 N N . ARG B 1 144 ? 5.773 1.313 13.383 1 96.75 144 ARG B N 1
ATOM 2797 C CA . ARG B 1 144 ? 7.059 0.637 13.227 1 96.75 144 ARG B CA 1
ATOM 2798 C C . ARG B 1 144 ? 7.023 -0.336 12.055 1 96.75 144 ARG B C 1
ATOM 2800 O O . ARG B 1 144 ? 7.879 -0.28 11.164 1 96.75 144 ARG B O 1
ATOM 2807 N N . VAL B 1 145 ? 6.012 -1.19 12.055 1 97.44 145 VAL B N 1
ATOM 2808 C CA . VAL B 1 145 ? 5.969 -2.199 11 1 97.44 145 VAL B CA 1
ATOM 2809 C C . VAL B 1 145 ? 5.625 -1.542 9.664 1 97.44 145 VAL B C 1
ATOM 2811 O O . VAL B 1 145 ? 6.145 -1.936 8.617 1 97.44 145 VAL B O 1
ATOM 2814 N N . TRP B 1 146 ? 4.836 -0.524 9.695 1 97.88 146 TRP B N 1
ATOM 2815 C CA . TRP B 1 146 ? 4.484 0.223 8.492 1 97.88 146 TRP B CA 1
ATOM 2816 C C . TRP B 1 146 ? 5.715 0.885 7.883 1 97.88 146 TRP B C 1
ATOM 2818 O O . TRP B 1 146 ? 5.973 0.744 6.684 1 97.88 146 TRP B O 1
ATOM 2828 N N . LEU B 1 147 ? 6.441 1.575 8.695 1 98.12 147 LEU B N 1
ATOM 2829 C CA . LEU B 1 147 ? 7.645 2.26 8.242 1 98.12 147 LEU B CA 1
ATOM 2830 C C . LEU B 1 147 ? 8.625 1.276 7.609 1 98.12 147 LEU B C 1
ATOM 2832 O O . LEU B 1 147 ? 9.133 1.514 6.508 1 98.12 147 LEU B O 1
ATOM 2836 N N . LEU B 1 148 ? 8.852 0.2 8.312 1 98.12 148 LEU B N 1
ATOM 2837 C CA . LEU B 1 148 ? 9.836 -0.774 7.844 1 98.12 148 LEU B CA 1
ATOM 2838 C C . LEU B 1 148 ? 9.406 -1.376 6.508 1 98.12 148 LEU B C 1
ATOM 2840 O O . LEU B 1 148 ? 10.25 -1.606 5.633 1 98.12 148 LEU B O 1
ATOM 2844 N N . THR B 1 149 ? 8.141 -1.593 6.355 1 98.12 149 THR B N 1
ATOM 2845 C CA . THR B 1 149 ? 7.625 -2.076 5.082 1 98.12 149 THR B CA 1
ATOM 2846 C C . THR B 1 149 ? 7.836 -1.037 3.984 1 98.12 149 THR B C 1
ATOM 2848 O O . THR B 1 149 ? 8.336 -1.358 2.904 1 98.12 149 THR B O 1
ATOM 2851 N N . ALA B 1 150 ? 7.562 0.17 4.266 1 98.25 150 ALA B N 1
ATOM 2852 C CA . ALA B 1 150 ? 7.609 1.243 3.273 1 98.25 150 ALA B CA 1
ATOM 2853 C C . ALA B 1 150 ? 9.047 1.56 2.879 1 98.25 150 ALA B C 1
ATOM 2855 O O . ALA B 1 150 ? 9.32 1.922 1.73 1 98.25 150 ALA B O 1
ATOM 2856 N N . LEU B 1 151 ? 9.969 1.441 3.775 1 98.69 151 LEU B N 1
ATOM 2857 C CA . LEU B 1 151 ? 11.336 1.878 3.547 1 98.69 151 LEU B CA 1
ATOM 2858 C C . LEU B 1 151 ? 11.992 1.058 2.441 1 98.69 151 LEU B C 1
ATOM 2860 O O . LEU B 1 151 ? 12.82 1.575 1.683 1 98.69 151 LEU B O 1
ATOM 2864 N N . LEU B 1 152 ? 11.625 -0.19 2.379 1 98.44 152 LEU B N 1
ATOM 2865 C CA . LEU B 1 152 ? 12.242 -1.003 1.341 1 98.44 152 LEU B CA 1
ATOM 2866 C C . LEU B 1 152 ? 11.844 -0.515 -0.046 1 98.44 152 LEU B C 1
ATOM 2868 O O . LEU B 1 152 ? 12.688 -0.365 -0.928 1 98.44 152 LEU B O 1
ATOM 2872 N N . GLU B 1 153 ? 10.57 -0.298 -0.223 1 97.62 153 GLU B N 1
ATOM 2873 C CA . GLU B 1 153 ? 10.117 0.275 -1.487 1 97.62 153 GLU B CA 1
ATOM 2874 C C . GLU B 1 153 ? 10.711 1.662 -1.71 1 97.62 153 GLU B C 1
ATOM 2876 O O . GLU B 1 153 ? 11.141 1.987 -2.818 1 97.62 153 GLU B O 1
ATOM 2881 N N . ASP B 1 154 ? 10.734 2.48 -0.693 1 98.38 154 ASP B N 1
ATOM 2882 C CA . ASP B 1 154 ? 11.203 3.859 -0.804 1 98.38 154 ASP B CA 1
ATOM 2883 C C . ASP B 1 154 ? 12.688 3.912 -1.146 1 98.38 154 ASP B C 1
ATOM 2885 O O . ASP B 1 154 ? 13.148 4.848 -1.806 1 98.38 154 ASP B O 1
ATOM 2889 N N . TYR B 1 155 ? 13.469 2.941 -0.712 1 98.62 155 TYR B N 1
ATOM 2890 C CA . TYR B 1 155 ? 14.875 2.871 -1.11 1 98.62 155 TYR B CA 1
ATOM 2891 C C . TYR B 1 155 ? 15.008 2.92 -2.627 1 98.62 155 TYR B C 1
ATOM 2893 O O . TYR B 1 155 ? 15.805 3.703 -3.158 1 98.62 155 TYR B O 1
ATOM 2901 N N . PHE B 1 156 ? 14.227 2.182 -3.293 1 98.31 156 PHE B N 1
ATOM 2902 C CA . PHE B 1 156 ? 14.312 2.088 -4.746 1 98.31 156 PHE B CA 1
ATOM 2903 C C . PHE B 1 156 ? 13.664 3.299 -5.406 1 98.31 156 PHE B C 1
ATOM 2905 O O . PHE B 1 156 ? 14.234 3.889 -6.328 1 98.31 156 PHE B O 1
ATOM 2912 N N . ALA B 1 157 ? 12.516 3.715 -4.91 1 97.69 157 ALA B N 1
ATOM 2913 C CA . ALA B 1 157 ? 11.789 4.844 -5.484 1 97.69 157 ALA B CA 1
ATOM 2914 C C . ALA B 1 157 ? 12.625 6.121 -5.426 1 97.69 157 ALA B C 1
ATOM 2916 O O . ALA B 1 157 ? 12.695 6.871 -6.402 1 97.69 157 ALA B O 1
ATOM 2917 N N . LEU B 1 158 ? 13.273 6.328 -4.34 1 97.62 158 LEU B N 1
ATOM 2918 C CA . LEU B 1 158 ? 14.047 7.551 -4.137 1 97.62 158 LEU B CA 1
ATOM 2919 C C . LEU B 1 158 ? 15.312 7.543 -4.988 1 97.62 158 LEU B C 1
ATOM 2921 O O . LEU B 1 158 ? 1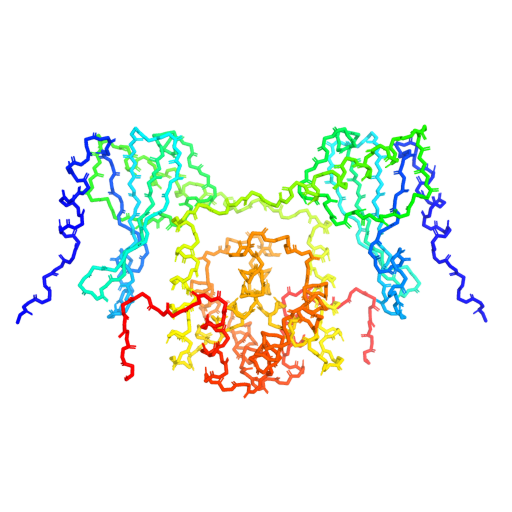5.953 8.578 -5.164 1 97.62 158 LEU B O 1
ATOM 2925 N N . ARG B 1 159 ? 15.656 6.406 -5.559 1 96.81 159 ARG B N 1
ATOM 2926 C CA . ARG B 1 159 ? 16.844 6.277 -6.395 1 96.81 159 ARG B CA 1
ATOM 2927 C C . ARG B 1 159 ? 16.469 6.047 -7.852 1 96.81 159 ARG B C 1
ATOM 2929 O O . ARG B 1 159 ? 17.328 5.715 -8.68 1 96.81 159 ARG B O 1
ATOM 2936 N N . GLY B 1 160 ? 15.203 6.152 -8.102 1 96.25 160 GLY B N 1
ATOM 2937 C CA . GLY B 1 160 ? 14.727 6.023 -9.469 1 96.25 160 GLY B CA 1
ATOM 2938 C C . GLY B 1 160 ? 14.82 4.605 -10 1 96.25 160 GLY B C 1
ATOM 2939 O O . GLY B 1 160 ? 15.047 4.398 -11.195 1 96.25 160 GLY B O 1
ATOM 2940 N N . MET B 1 161 ? 14.711 3.652 -9.156 1 97 161 MET B N 1
ATOM 2941 C CA . MET B 1 161 ? 14.805 2.246 -9.539 1 97 161 MET B CA 1
ATOM 2942 C C . MET B 1 161 ? 13.484 1.527 -9.312 1 97 161 MET B C 1
ATOM 2944 O O . MET B 1 161 ? 12.695 1.919 -8.453 1 97 161 MET B O 1
ATOM 2948 N N . TRP B 1 162 ? 13.258 0.465 -10.109 1 96.75 162 TRP B N 1
ATOM 2949 C CA . TRP B 1 162 ? 12.07 -0.358 -9.93 1 96.75 162 TRP B CA 1
ATOM 2950 C C . TRP B 1 162 ? 12.117 -1.106 -8.602 1 96.75 162 TRP B C 1
ATOM 2952 O O . TRP B 1 162 ? 13.156 -1.668 -8.242 1 96.75 162 TRP B O 1
ATOM 2962 N N . PHE B 1 163 ? 11.094 -1.023 -7.855 1 96.19 163 PHE B N 1
ATOM 2963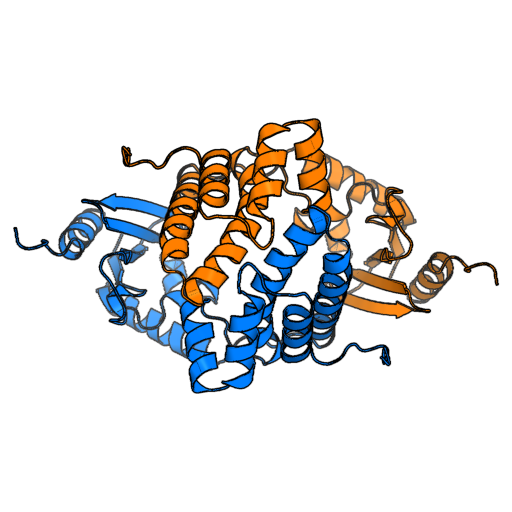 C CA . PHE B 1 163 ? 10.859 -1.971 -6.773 1 96.19 163 PHE B CA 1
ATOM 2964 C C . PHE B 1 163 ? 10.094 -3.189 -7.273 1 96.19 163 PHE B C 1
ATOM 2966 O O . PHE B 1 163 ? 8.906 -3.094 -7.598 1 96.19 163 PHE B O 1
ATOM 2973 N N . GLU B 1 164 ? 10.68 -4.367 -7.293 1 93.12 164 GLU B N 1
ATOM 2974 C CA . GLU B 1 164 ? 10.094 -5.539 -7.949 1 93.12 164 GLU B CA 1
ATOM 2975 C C . GLU B 1 164 ? 9.703 -6.605 -6.934 1 93.12 164 GLU B C 1
ATOM 2977 O O . GLU B 1 164 ? 9.805 -7.801 -7.207 1 93.12 164 GLU B O 1
ATOM 2982 N N . GLY B 1 165 ? 9.5 -6.137 -5.699 1 92.06 165 GLY B N 1
ATOM 2983 C CA . GLY B 1 165 ? 9.141 -7.055 -4.629 1 92.06 165 GLY B CA 1
ATOM 2984 C C . GLY B 1 165 ? 10.25 -7.266 -3.623 1 92.06 165 GLY B C 1
ATOM 2985 O O . GLY B 1 165 ? 11.422 -7 -3.916 1 92.06 165 GLY B O 1
ATOM 2986 N N . PRO B 1 166 ? 9.906 -7.75 -2.482 1 93.62 166 PRO B N 1
ATOM 2987 C CA . PRO B 1 166 ? 10.859 -7.812 -1.372 1 93.62 166 PRO B CA 1
ATOM 2988 C C . PRO B 1 166 ? 12 -8.797 -1.63 1 93.62 166 PRO B C 1
ATOM 2990 O O . PRO B 1 166 ? 13.156 -8.516 -1.296 1 93.62 166 PRO B O 1
ATOM 2993 N N . LYS B 1 167 ? 11.68 -9.914 -2.184 1 90.25 167 LYS B N 1
ATOM 2994 C CA . LYS B 1 167 ? 12.719 -10.906 -2.439 1 90.25 167 LYS B CA 1
ATOM 2995 C C . LYS B 1 167 ? 13.781 -10.367 -3.395 1 90.25 167 LYS B C 1
ATOM 2997 O O . LYS B 1 167 ? 14.977 -10.414 -3.098 1 90.25 167 LYS B O 1
ATOM 3002 N N . LYS B 1 168 ? 13.375 -9.867 -4.492 1 92.5 168 LYS B N 1
ATOM 3003 C CA . LYS B 1 168 ? 14.297 -9.312 -5.48 1 92.5 168 LYS B CA 1
ATOM 3004 C C . LYS B 1 168 ? 15.016 -8.086 -4.934 1 92.5 168 LYS B C 1
ATOM 3006 O O . LYS B 1 168 ? 16.203 -7.879 -5.203 1 92.5 168 LYS B O 1
ATOM 3011 N N . ALA B 1 169 ? 14.297 -7.285 -4.18 1 96.38 169 ALA B N 1
ATOM 3012 C CA . ALA B 1 169 ? 14.883 -6.078 -3.602 1 96.38 169 ALA B CA 1
ATOM 3013 C C . ALA B 1 169 ? 16 -6.422 -2.627 1 96.38 169 ALA B C 1
ATOM 3015 O O . ALA B 1 169 ? 17.094 -5.855 -2.699 1 96.38 169 ALA B O 1
ATOM 3016 N N . LEU B 1 170 ? 15.773 -7.371 -1.752 1 95.62 170 LEU B N 1
ATOM 3017 C CA . LEU B 1 170 ? 16.766 -7.75 -0.756 1 95.62 170 LEU B CA 1
ATOM 3018 C C . LEU B 1 170 ? 17.969 -8.422 -1.415 1 95.62 170 LEU B C 1
ATOM 3020 O O . LEU B 1 170 ? 19.109 -8.211 -0.999 1 95.62 170 LEU B O 1
ATOM 3024 N N . ARG B 1 171 ? 17.719 -9.172 -2.438 1 94 171 ARG B N 1
ATOM 3025 C CA . ARG B 1 171 ? 18.812 -9.781 -3.189 1 94 171 ARG B CA 1
ATOM 3026 C C . ARG B 1 171 ? 19.641 -8.727 -3.895 1 94 171 ARG B C 1
ATOM 3028 O O . ARG B 1 171 ? 20.875 -8.805 -3.914 1 94 171 ARG B O 1
ATOM 3035 N N . TRP B 1 172 ? 18.953 -7.773 -4.488 1 96.62 172 TRP B N 1
ATOM 3036 C CA . TRP B 1 172 ? 19.656 -6.676 -5.148 1 96.62 172 TRP B CA 1
ATOM 3037 C C . TRP B 1 172 ? 20.547 -5.93 -4.16 1 96.62 172 TRP B C 1
ATOM 3039 O O . TRP B 1 172 ? 21.703 -5.652 -4.449 1 96.62 172 TRP B O 1
ATOM 3049 N N . LEU B 1 173 ? 20.031 -5.637 -3.014 1 97.81 173 LEU B N 1
ATOM 3050 C CA . LEU B 1 173 ? 20.797 -4.926 -1.992 1 97.81 173 LEU B CA 1
ATOM 3051 C C . LEU B 1 173 ? 22.016 -5.734 -1.566 1 97.81 173 LEU B C 1
ATOM 3053 O O . LEU B 1 173 ? 23.094 -5.172 -1.351 1 97.81 173 LEU B O 1
ATOM 3057 N N . GLU B 1 174 ? 21.844 -6.984 -1.42 1 96.5 174 GLU B N 1
ATOM 3058 C CA . GLU B 1 174 ? 22.938 -7.859 -1.045 1 96.5 174 GLU B CA 1
ATOM 3059 C C . GLU B 1 174 ? 24.094 -7.762 -2.045 1 96.5 174 GLU B C 1
ATOM 3061 O O . GLU B 1 174 ? 25.266 -7.727 -1.657 1 96.5 174 GLU B O 1
ATOM 3066 N N . ARG B 1 175 ? 23.797 -7.59 -3.271 1 97.44 175 ARG B N 1
ATOM 3067 C CA . ARG B 1 175 ? 24.797 -7.594 -4.344 1 97.44 175 ARG B CA 1
ATOM 3068 C C . ARG B 1 175 ? 25.359 -6.195 -4.57 1 97.44 175 ARG B C 1
ATOM 3070 O O . ARG B 1 175 ? 26.531 -6.039 -4.914 1 97.44 175 ARG B O 1
ATOM 3077 N N . HIS B 1 176 ? 24.562 -5.148 -4.332 1 98.12 176 HIS B N 1
ATOM 3078 C CA . HIS B 1 176 ? 24.938 -3.84 -4.848 1 98.12 176 HIS B CA 1
ATOM 3079 C C . HIS B 1 176 ? 25.125 -2.836 -3.715 1 98.12 176 HIS B C 1
ATOM 3081 O O . HIS B 1 176 ? 25.75 -1.79 -3.906 1 98.12 176 HIS B O 1
ATOM 3087 N N . ASP B 1 177 ? 24.578 -3.088 -2.613 1 98.06 177 ASP B N 1
ATOM 3088 C CA . ASP B 1 177 ? 24.625 -2.162 -1.485 1 98.06 177 ASP B CA 1
ATOM 3089 C C . ASP B 1 177 ? 24.578 -2.912 -0.156 1 98.06 177 ASP B C 1
ATOM 3091 O O . ASP B 1 177 ? 23.578 -2.854 0.558 1 98.06 177 ASP B O 1
ATOM 3095 N N . GLY B 1 178 ? 25.672 -3.52 0.182 1 97.56 178 GLY B N 1
ATOM 3096 C CA . GLY B 1 178 ? 25.781 -4.352 1.37 1 97.56 178 GLY B CA 1
ATOM 3097 C C . GLY B 1 178 ? 25.469 -3.6 2.652 1 97.56 178 GLY B C 1
ATOM 3098 O O . GLY B 1 178 ? 24.891 -4.16 3.586 1 97.56 178 GLY B O 1
ATOM 3099 N N . ALA B 1 179 ? 25.844 -2.373 2.727 1 97.81 179 ALA B N 1
ATOM 3100 C CA . ALA B 1 179 ? 25.594 -1.56 3.914 1 97.81 179 ALA B CA 1
ATOM 3101 C C . ALA B 1 179 ? 24.109 -1.391 4.164 1 97.81 179 ALA B C 1
ATOM 3103 O O . ALA B 1 179 ? 23.641 -1.574 5.289 1 97.81 179 ALA B O 1
ATOM 3104 N N . SER B 1 180 ? 23.359 -1.043 3.129 1 97.94 180 SER B N 1
ATOM 3105 C CA . SER B 1 180 ? 21.906 -0.912 3.277 1 97.94 180 SER B CA 1
ATOM 3106 C C . SER B 1 180 ? 21.266 -2.26 3.566 1 97.94 180 SER B C 1
ATOM 3108 O O . SER B 1 180 ? 20.297 -2.34 4.336 1 97.94 180 SER B O 1
ATOM 3110 N N . ARG B 1 181 ? 21.781 -3.312 2.904 1 97.75 181 ARG B N 1
ATOM 3111 C CA . ARG B 1 181 ? 21.266 -4.648 3.188 1 97.75 181 ARG B CA 1
ATOM 3112 C C . ARG B 1 181 ? 21.391 -4.98 4.672 1 97.75 181 ARG B C 1
ATOM 3114 O O . ARG B 1 181 ? 20.453 -5.492 5.281 1 97.75 181 ARG B O 1
ATOM 3121 N N . LEU B 1 182 ? 22.531 -4.711 5.234 1 97 182 LEU B N 1
ATOM 3122 C CA . LEU B 1 182 ? 22.781 -4.977 6.648 1 97 182 LEU B CA 1
ATOM 3123 C C . LEU B 1 182 ? 21.875 -4.113 7.527 1 97 182 LEU B C 1
ATOM 3125 O O . LEU B 1 182 ? 21.344 -4.586 8.531 1 97 182 LEU B O 1
ATOM 3129 N N . ALA B 1 183 ? 21.688 -2.893 7.191 1 97.88 183 ALA B N 1
ATOM 3130 C CA . ALA B 1 183 ? 20.812 -2.002 7.949 1 97.88 183 ALA B CA 1
ATOM 3131 C C . ALA B 1 183 ? 19.375 -2.52 7.949 1 97.88 183 ALA B C 1
ATOM 3133 O O . ALA B 1 183 ? 18.703 -2.508 8.984 1 97.88 183 ALA B O 1
ATOM 3134 N N . PHE B 1 184 ? 18.906 -2.939 6.773 1 98.12 184 PHE B N 1
ATOM 3135 C CA . PHE B 1 184 ? 17.578 -3.537 6.703 1 98.12 184 PHE B CA 1
ATOM 3136 C C . PHE B 1 184 ? 17.484 -4.77 7.598 1 98.12 184 PHE B C 1
ATOM 3138 O O . PHE B 1 184 ? 16.531 -4.926 8.359 1 98.12 184 PHE B O 1
ATOM 3145 N N . GLU B 1 185 ? 18.484 -5.621 7.48 1 96.75 185 GLU B N 1
ATOM 3146 C CA . GLU B 1 185 ? 18.484 -6.848 8.273 1 96.75 185 GLU B CA 1
ATOM 3147 C C . GLU B 1 185 ? 18.406 -6.539 9.766 1 96.75 185 GLU B C 1
ATOM 3149 O O . GLU B 1 185 ? 17.641 -7.168 10.492 1 96.75 185 GLU B O 1
ATOM 3154 N N . GLN B 1 186 ? 19.125 -5.602 10.195 1 96.94 186 GLN B N 1
ATOM 3155 C CA . GLN B 1 186 ? 19.156 -5.242 11.609 1 96.94 186 GLN B CA 1
ATOM 3156 C C . GLN B 1 186 ? 17.844 -4.602 12.047 1 96.94 186 GLN B C 1
ATOM 3158 O O . GLN B 1 186 ? 17.312 -4.938 13.102 1 96.94 186 GLN B O 1
ATOM 3163 N N . ALA B 1 187 ? 17.281 -3.756 11.25 1 97.38 187 ALA B N 1
ATOM 3164 C CA . ALA B 1 187 ? 16.078 -3.027 11.617 1 97.38 187 ALA B CA 1
ATOM 3165 C C . ALA B 1 187 ? 14.852 -3.943 11.586 1 97.38 187 ALA B C 1
ATOM 3167 O O . ALA B 1 187 ? 13.891 -3.738 12.336 1 97.38 187 ALA B O 1
ATOM 3168 N N . LEU B 1 188 ? 14.898 -4.969 10.758 1 96.38 188 LEU B N 1
ATOM 3169 C CA . LEU B 1 188 ? 13.75 -5.84 10.547 1 96.38 188 LEU B CA 1
ATOM 3170 C C . LEU B 1 188 ? 13.688 -6.93 11.609 1 96.38 188 LEU B C 1
ATOM 3172 O O . LEU B 1 188 ? 12.664 -7.594 11.773 1 96.38 188 LEU B O 1
ATOM 3176 N N . LYS B 1 189 ? 14.766 -7.062 12.32 1 94.19 189 LYS B N 1
ATOM 3177 C CA . LYS B 1 189 ? 14.734 -8.07 13.375 1 94.19 189 LYS B CA 1
ATOM 3178 C C . LYS B 1 189 ? 13.617 -7.785 14.375 1 94.19 189 LYS B C 1
ATOM 3180 O O . LYS B 1 189 ? 13.398 -6.633 14.758 1 94.19 189 LYS B O 1
ATOM 3185 N N . PRO B 1 190 ? 12.836 -8.789 14.844 1 87.81 190 PRO B N 1
ATOM 3186 C CA . PRO B 1 190 ? 11.727 -8.594 15.781 1 87.81 190 PRO B CA 1
ATOM 3187 C C . PRO B 1 190 ? 12.133 -7.816 17.031 1 87.81 190 PRO B C 1
ATOM 3189 O O . PRO B 1 190 ? 11.328 -7.066 17.578 1 87.81 190 PRO B O 1
ATOM 3192 N N . ASN B 1 191 ? 13.281 -7.832 17.531 1 88.38 191 ASN B N 1
ATOM 3193 C CA . ASN B 1 191 ? 13.695 -7.145 18.75 1 88.38 191 ASN B CA 1
ATOM 3194 C C . ASN B 1 191 ? 14.664 -6.004 18.453 1 88.38 191 ASN B C 1
ATOM 3196 O O . ASN B 1 191 ? 15.398 -5.562 19.344 1 88.38 191 ASN B O 1
ATOM 3200 N N . ALA B 1 192 ? 14.562 -5.57 17.25 1 94.19 192 ALA B N 1
ATOM 3201 C CA . ALA B 1 192 ? 15.477 -4.496 16.891 1 94.19 192 ALA B CA 1
ATOM 3202 C C . ALA B 1 192 ? 15.219 -3.244 17.719 1 94.19 192 ALA B C 1
ATOM 3204 O O . ALA B 1 192 ? 14.062 -2.895 17.984 1 94.19 192 ALA B O 1
ATOM 3205 N N . GLY B 1 193 ? 16.266 -2.609 18.172 1 93.38 193 GLY B N 1
ATOM 3206 C CA . GLY B 1 193 ? 16.156 -1.357 18.891 1 93.38 193 GLY B CA 1
ATOM 3207 C C . GLY B 1 193 ? 15.852 -0.171 18 1 93.38 193 GLY B C 1
ATOM 3208 O O . GLY B 1 193 ? 15.945 -0.276 16.781 1 93.38 193 GLY B O 1
ATOM 3209 N N . TYR B 1 194 ? 15.477 0.884 18.594 1 94 194 TYR B N 1
ATOM 3210 C CA . TYR B 1 194 ? 15.109 2.096 17.875 1 94 194 TYR B CA 1
ATOM 3211 C C . TYR B 1 194 ? 16.281 2.627 17.062 1 94 194 TYR B C 1
ATOM 3213 O O . TYR B 1 194 ? 16.094 3.18 15.977 1 94 194 TYR B O 1
ATOM 3221 N N . GLU B 1 195 ? 17.438 2.428 17.594 1 95.81 195 GLU B N 1
ATOM 3222 C CA . GLU B 1 195 ? 18.641 2.93 16.906 1 95.81 195 GLU B CA 1
ATOM 3223 C C . GLU B 1 195 ? 18.812 2.281 15.539 1 95.81 195 GLU B C 1
ATOM 3225 O O . GLU B 1 195 ? 19.234 2.934 14.586 1 95.81 195 GLU B O 1
ATOM 3230 N N . ALA B 1 196 ? 18.547 1.026 15.461 1 97.19 196 ALA B N 1
ATOM 3231 C CA . ALA B 1 196 ? 18.641 0.327 14.188 1 97.19 196 ALA B CA 1
ATOM 3232 C C . ALA B 1 196 ? 17.641 0.886 13.172 1 97.19 196 ALA B C 1
ATOM 3234 O O . ALA B 1 196 ? 17.969 1.026 11.992 1 97.19 196 ALA B O 1
ATOM 3235 N N . ILE B 1 197 ? 16.484 1.225 13.648 1 97.25 197 ILE B N 1
ATOM 3236 C CA . ILE B 1 197 ? 15.43 1.768 12.789 1 97.25 197 ILE B CA 1
ATOM 3237 C C . ILE B 1 197 ? 15.82 3.162 12.312 1 97.25 197 ILE B C 1
ATOM 3239 O O . ILE B 1 197 ? 15.703 3.473 11.125 1 97.25 197 ILE B O 1
ATOM 3243 N N . GLU B 1 198 ? 16.328 3.947 13.164 1 96.94 198 GLU B N 1
ATOM 3244 C CA . GLU B 1 198 ? 16.766 5.293 12.805 1 96.94 198 GLU B CA 1
ATOM 3245 C C . GLU B 1 198 ? 17.906 5.254 11.781 1 96.94 198 GLU B C 1
ATOM 3247 O O . GLU B 1 198 ? 17.938 6.062 10.852 1 96.94 198 GLU B O 1
ATOM 3252 N N . ARG B 1 199 ? 18.812 4.375 12.023 1 97.62 199 ARG B N 1
ATOM 3253 C CA . ARG B 1 199 ? 19.906 4.215 11.078 1 97.62 199 ARG B CA 1
ATOM 3254 C C . ARG B 1 199 ? 19.391 3.877 9.688 1 97.62 199 ARG B C 1
ATOM 3256 O O . ARG B 1 199 ? 19.844 4.445 8.695 1 97.62 199 ARG B O 1
ATOM 3263 N N . LEU B 1 200 ? 18.453 2.979 9.648 1 98.44 200 LEU B N 1
ATOM 3264 C CA . LEU B 1 200 ? 17.891 2.598 8.359 1 98.44 200 LEU B CA 1
ATOM 3265 C C . LEU B 1 200 ? 17.172 3.781 7.707 1 98.44 200 LEU B C 1
ATOM 3267 O O . LEU B 1 200 ? 17.297 3.996 6.5 1 98.44 200 LEU B O 1
ATOM 3271 N N . VAL B 1 201 ? 16.438 4.559 8.484 1 98.44 201 VAL B N 1
ATOM 3272 C CA . VAL B 1 201 ? 15.742 5.734 7.973 1 98.44 201 VAL B CA 1
ATOM 3273 C C . VAL B 1 201 ? 16.75 6.695 7.348 1 98.44 201 VAL B C 1
ATOM 3275 O O . VAL B 1 201 ? 16.531 7.199 6.242 1 98.44 201 VAL B O 1
ATOM 3278 N N . ARG B 1 202 ? 17.859 6.859 7.988 1 97.56 202 ARG B N 1
ATOM 3279 C CA . ARG B 1 202 ? 18.875 7.758 7.477 1 97.56 202 ARG B CA 1
ATOM 3280 C C . ARG B 1 202 ? 19.5 7.207 6.195 1 97.56 202 ARG B C 1
ATOM 3282 O O . ARG B 1 202 ? 19.812 7.965 5.273 1 97.56 202 ARG B O 1
ATOM 3289 N N . MET B 1 203 ? 19.656 5.941 6.176 1 97.94 203 MET B N 1
ATOM 3290 C CA . MET B 1 203 ? 20.25 5.316 4.996 1 97.94 203 MET B CA 1
ATOM 3291 C C . MET B 1 203 ? 19.328 5.453 3.789 1 97.94 203 MET B C 1
ATOM 3293 O O . MET B 1 203 ? 19.797 5.633 2.662 1 97.94 203 MET B O 1
ATOM 3297 N N . VAL B 1 204 ? 18.031 5.422 4.023 1 98.5 204 VAL B N 1
ATOM 3298 C CA . VAL B 1 204 ? 17.078 5.41 2.928 1 98.5 204 VAL B CA 1
ATOM 3299 C C . VAL B 1 204 ? 16.656 6.84 2.598 1 98.5 204 VAL B C 1
ATOM 3301 O O . VAL B 1 204 ? 16.672 7.246 1.433 1 98.5 204 VAL B O 1
ATOM 3304 N N . ALA B 1 205 ? 16.328 7.637 3.629 1 97.56 205 ALA B N 1
ATOM 3305 C CA . ALA B 1 205 ? 15.727 8.953 3.441 1 97.56 205 ALA B CA 1
ATOM 3306 C C . ALA B 1 205 ? 16.766 10.062 3.529 1 97.56 205 ALA B C 1
ATOM 3308 O O . ALA B 1 205 ? 16.469 11.227 3.258 1 97.56 205 ALA B O 1
ATOM 3309 N N . GLY B 1 206 ? 17.984 9.711 3.889 1 95.88 206 GLY B N 1
ATOM 3310 C CA . GLY B 1 206 ? 18.969 10.758 4.145 1 95.88 206 GLY B CA 1
ATOM 3311 C C . GLY B 1 206 ? 18.766 11.453 5.477 1 95.88 206 GLY B C 1
ATOM 3312 O O . GLY B 1 206 ? 17.891 11.055 6.262 1 95.88 206 GLY B O 1
ATOM 3313 N N . PRO B 1 207 ? 19.578 12.406 5.852 1 92.38 207 PRO B N 1
ATOM 3314 C CA . PRO B 1 207 ? 19.438 13.141 7.109 1 92.38 207 PRO B CA 1
ATOM 3315 C C . PRO B 1 207 ? 18.156 13.977 7.152 1 92.38 207 PRO B C 1
ATOM 3317 O O . PRO B 1 207 ? 17.656 14.391 6.105 1 92.38 207 PRO B O 1
ATOM 3320 N N . PRO B 1 208 ? 17.672 14.172 8.344 1 86.56 208 PRO B N 1
ATOM 3321 C CA . PRO B 1 208 ? 16.484 15.039 8.445 1 86.56 208 PRO B CA 1
ATOM 3322 C C . PRO B 1 208 ? 16.781 16.469 8.016 1 86.56 208 PRO B C 1
ATOM 3324 O O . PRO B 1 208 ? 17.922 16.938 8.125 1 86.56 208 PRO B O 1
ATOM 3327 N N . ARG B 1 209 ? 15.883 17.172 7.289 1 75.38 209 ARG B N 1
ATOM 3328 C CA . ARG B 1 209 ? 16.062 18.531 6.801 1 75.38 209 ARG B CA 1
ATOM 3329 C C . ARG B 1 209 ? 16.453 19.484 7.934 1 75.38 209 ARG B C 1
ATOM 3331 O O . ARG B 1 209 ? 17.25 20.391 7.738 1 75.38 209 ARG B O 1
ATOM 3338 N N . ASP B 1 210 ? 15.641 19.75 8.93 1 63.47 210 ASP B N 1
ATOM 3339 C CA . ASP B 1 210 ? 15.977 20.75 9.945 1 63.47 210 ASP B CA 1
ATOM 3340 C C . ASP B 1 210 ? 17.125 20.266 10.836 1 63.47 210 ASP B C 1
ATOM 3342 O O . ASP B 1 210 ? 17.453 20.922 11.828 1 63.47 210 ASP B O 1
ATOM 3346 N N . GLY B 1 211 ? 18.391 19.953 10.453 1 50.31 211 GLY B N 1
ATOM 3347 C CA . GLY B 1 211 ? 19.594 19.797 11.242 1 50.31 211 GLY B CA 1
ATOM 3348 C C . GLY B 1 211 ? 19.344 19.156 12.594 1 50.31 211 GLY B C 1
ATOM 3349 O O . GLY B 1 211 ? 19.938 19.562 13.594 1 50.31 211 GLY B O 1
ATOM 3350 N N . GLY B 1 212 ? 18.391 18.516 12.969 1 37.41 212 GLY B N 1
ATOM 3351 C CA . GLY B 1 212 ? 18.391 18.094 14.359 1 37.41 212 GLY B CA 1
ATOM 3352 C C . GLY B 1 212 ? 19.75 17.562 14.82 1 37.41 212 GLY B C 1
ATOM 3353 O O . GLY B 1 212 ? 20.281 16.625 14.242 1 37.41 212 GLY B O 1
ATOM 3354 N N . MET B 1 213 ? 20.562 18.375 15.078 1 31.52 213 MET B N 1
ATOM 3355 C CA . MET B 1 213 ? 21.781 18.234 15.883 1 31.52 213 MET B CA 1
ATOM 3356 C C . MET B 1 213 ? 21.531 17.344 17.094 1 31.52 213 MET B C 1
ATOM 3358 O O . MET B 1 213 ? 20.594 17.578 17.859 1 31.52 213 MET B O 1
ATOM 3362 N N . ALA B 1 214 ? 21.656 16.047 17.031 1 28.69 214 ALA B N 1
ATOM 3363 C CA . ALA B 1 214 ? 22.219 15.617 18.312 1 28.69 214 ALA B CA 1
ATOM 3364 C C . ALA B 1 214 ? 23.453 16.438 18.672 1 28.69 214 ALA B C 1
ATOM 3366 O O . ALA B 1 214 ? 24.234 16.812 17.797 1 28.69 214 ALA B O 1
#

Foldseek 3Di:
DPPPDCVVVVVVVVVVVVFWFWKWWFDCVQVVNDDPQDATEMEIEGQDPAKDWDWDDDPNHIYIYIYHYPVCLVDPDPVCLRRASIDIPGHDPCSVVSSNVVSVVVQVVFDDADDPVVLLVLLQLLVVLLVQLVVVDPVSVVSLVVSLVVLLCLQQNNVRHDDNDDVVSLVVCVVPPVPLNVLSVQSVPPPRDSVSSVVNSCVRSNDDPPCPDD/DPPPPCVVVVVVVVVVVVFWFWKWWFDCVQVVNDDPQDATEMETEGQDPAKDWDWDDDPNHIYIYIYHYPVCLVDPDPVCLRRASIDIPGHDPCSVVSSNVVSVVVQVVFDDADDPVVLLVLLQVLVVLLVQLVVVDPVSVVSLVVSLVVLLCLQQNNVRHDDNDDVVSLVVCVVPPVPLNVLSVQSPPPPRDSVSSVVNSCVRSNDDDPCPDD

Radius of gyration: 23.75 Å; Cα contacts (8 Å, |Δi|>4): 636; chains: 2; bounding box: 48×77×56 Å